Protein AF-0000000080566173 (afdb_homodimer)

Organism: Arabidopsis lyrata subsp. lyrata (NCBI:txid81972)

pLDDT: mean 96.47, std 3.49, range [69.25, 98.94]

InterPro domains:
  IPR001087 GDSL lipase/esterase [PF00657] (9-203)
  IPR036514 SGNH hydrolase superfamily [G3DSA:3.40.50.1110] (5-238)
  IPR045136 Isoamyl acetate-hydrolyzing esterase Iah1-like [PTHR14209] (2-240)

Sequence (512 aa):
MVGPSRPQIVLFGSSIVQMSFGHGGWGAILSEVYARKADIILRGYYGWNSSRALEVVDKVFPKDAAVQPSLVVVYFGGNDSMAPHPSGLGPHVPLTEYVDNMKKIALHLQSLSDSTRIIFLSCPPVDEAKVRQNQSPYLSEVIRTNELCKTYSDACVELCQELGLEVVDLFSTFQKADDWKTVCFTDGIHLSAQGSKLVAAEILRVIKEAEWNPSLHWKSMPTEFAEDSPYDLVSADGKQTVNSSEWTYFWEEQWDMVGPSRPQIVLFGSSIVQMSFGHGGWGAILSEVYARKADIILRGYYGWNSSRALEVVDKVFPKDAAVQPSLVVVYFGGNDSMAPHPSGLGPHVPLTEYVDNMKKIALHLQSLSDSTRIIFLSCPPVDEAKVRQNQSPYLSEVIRTNELCKTYSDACVELCQELGLEVVDLFSTFQKADDWKTVCFTDGIHLSAQGSKLVAAEILRVIKEAEWNPSLHWKSMPTEFAEDSPYDLVSADGKQTVNSSEWTYFWEEQWD

Secondary structure (DSSP, 8-state):
--SS---EEEEEESHHHHTTTSTT-HHHHHHHHTTTT-EEEEEE-TT--HHHHHHHHHHHS-TT-SS--SEEEEE--TTTTSPPPTTS-SS---HHHHHHHHHHHHHHHHTT-TT-EEEEE-PPP--HHHHHHT--TTB------HHHHHHHHHHHHHHHHHHT-EEE-HHHHHHTSTTHHHHSBSSSSSB-HHHHHHHHHHHHHHHHHS--SS--SGGGSPPTT-S--TTSEEBTTSSSEE--TT--TTSSS---/--SS---EEEEEESHHHHTTTSTT-HHHHHHHHTTTT-EEEEEE-TT--HHHHHHHHHHHS-TT-SS--SEEEEE--TTTTSPPPTTS-SS---HHHHHHHHHHHHHHHHTT-TT-EEEEE-PPP--HHHHHHT--TTB------HHHHHHHHHHHHHHHHHHT-EEE-HHHHHHTSTTHHHHSBSSSSSB-HHHHHHHHHHHHHHHHHS--SS--SGGGSPPTT-S--TTSEEBTTSSSEE--TT--TTSSS---

Solvent-accessible surface area (backbone atoms only — not comparable to full-atom values): 26603 Å² total; per-residue (Å²): 71,74,30,68,88,54,53,32,37,34,38,37,25,14,40,71,45,37,46,13,26,38,63,50,10,28,51,12,49,49,40,38,67,22,55,52,42,39,44,59,42,81,50,28,35,54,60,39,19,43,67,63,47,57,75,43,43,59,53,35,53,42,69,80,36,91,44,72,50,42,29,37,40,37,35,52,33,63,41,15,35,27,59,76,44,93,76,72,44,20,27,42,38,60,68,71,57,40,54,50,36,52,49,53,51,50,51,53,54,54,65,52,38,94,69,35,41,58,33,38,38,29,11,47,58,52,27,47,70,48,41,65,71,64,65,51,87,66,33,39,86,76,53,62,48,48,68,40,20,47,54,46,17,51,49,46,51,49,51,24,59,75,70,72,42,50,65,44,60,34,34,65,57,46,69,71,41,82,63,32,58,72,52,25,25,72,58,19,71,43,60,19,39,60,29,15,50,52,52,40,51,48,51,51,49,50,42,59,68,45,88,50,85,73,51,78,28,61,90,70,40,66,58,60,82,64,68,79,47,68,40,21,49,32,21,47,85,54,83,49,55,46,73,53,76,78,69,61,87,85,47,94,64,85,83,128,71,73,28,67,89,55,52,32,38,35,37,36,24,14,41,71,46,38,46,13,26,39,63,49,12,28,52,12,49,49,39,39,66,22,54,51,40,39,45,59,42,83,50,29,35,56,58,38,19,42,66,63,48,58,76,41,44,60,52,33,52,41,69,82,36,89,43,71,51,43,30,38,40,37,35,52,34,62,40,16,35,26,57,74,46,94,74,72,46,21,27,42,40,60,69,70,56,40,53,52,36,52,49,53,50,50,53,53,53,53,66,53,37,95,68,35,41,58,34,39,38,30,12,48,58,53,26,50,70,47,41,65,71,63,64,53,89,66,33,38,85,76,54,59,48,49,69,39,21,46,54,46,17,51,50,46,50,50,51,24,59,76,69,71,42,49,65,42,60,34,34,64,58,46,68,69,42,81,63,31,60,71,52,24,25,74,58,20,70,45,59,18,40,59,28,14,51,54,52,40,51,47,51,52,48,49,44,58,69,65,72,48,87,75,53,79,29,61,89,70,40,68,60,60,83,65,70,79,47,68,40,21,48,34,22,47,84,54,82,49,55,46,72,53,74,80,69,63,87,84,48,95,62,84,85,129

Structure (mmCIF, N/CA/C/O backbone):
data_AF-0000000080566173-model_v1
#
loop_
_entity.id
_entity.type
_entity.pdbx_description
1 polymer CPRD49
#
loop_
_atom_site.group_PDB
_atom_site.id
_atom_site.type_symbol
_atom_site.label_atom_id
_atom_site.label_alt_id
_atom_site.label_comp_id
_atom_site.label_asym_id
_atom_site.label_entity_id
_atom_site.label_seq_id
_atom_site.pdbx_PDB_ins_code
_atom_site.Cartn_x
_atom_site.Cartn_y
_atom_site.Cartn_z
_atom_site.occupancy
_atom_site.B_iso_or_equiv
_atom_site.auth_seq_id
_atom_site.auth_comp_id
_atom_site.auth_asym_id
_atom_site.auth_atom_id
_atom_site.pdbx_PDB_model_num
ATOM 1 N N . MET A 1 1 ? 16.344 7.094 -4.578 1 71.31 1 MET A N 1
ATOM 2 C CA . MET A 1 1 ? 14.977 6.828 -4.129 1 71.31 1 MET A CA 1
ATOM 3 C C . MET A 1 1 ? 14.617 7.699 -2.926 1 71.31 1 MET A C 1
ATOM 5 O O . MET A 1 1 ? 15.5 8.281 -2.295 1 71.31 1 MET A O 1
ATOM 9 N N . VAL A 1 2 ? 13.328 7.789 -2.723 1 85.75 2 VAL A N 1
ATOM 10 C CA . VAL A 1 2 ? 12.867 8.5 -1.531 1 85.75 2 VAL A CA 1
ATOM 11 C C . VAL A 1 2 ? 13.531 7.906 -0.291 1 85.75 2 VAL A C 1
ATOM 13 O O . VAL A 1 2 ? 13.672 6.688 -0.173 1 85.75 2 VAL A O 1
ATOM 16 N N . GLY A 1 3 ? 14.156 8.727 0.584 1 84.12 3 GLY A N 1
ATOM 17 C CA . GLY A 1 3 ? 14.859 8.32 1.79 1 84.12 3 GLY A CA 1
ATOM 18 C C . GLY A 1 3 ? 14.094 8.641 3.062 1 84.12 3 GLY A C 1
ATOM 19 O O . GLY A 1 3 ? 13.016 9.227 3.012 1 84.12 3 GLY A O 1
ATOM 20 N N . PRO A 1 4 ? 14.633 8.211 4.137 1 85.06 4 PRO A N 1
ATOM 21 C CA . PRO A 1 4 ? 15.805 7.344 4.289 1 85.06 4 PRO A CA 1
ATOM 22 C C . PRO A 1 4 ? 15.57 5.938 3.736 1 85.06 4 PRO A C 1
ATOM 24 O O . PRO A 1 4 ? 14.422 5.512 3.588 1 85.06 4 PRO A O 1
ATOM 27 N N . SER A 1 5 ? 16.641 5.25 3.578 1 88.56 5 SER A N 1
ATOM 28 C CA . SER A 1 5 ? 16.547 3.895 3.043 1 88.56 5 SER A CA 1
ATOM 29 C C . SER A 1 5 ? 15.852 2.957 4.023 1 88.56 5 SER A C 1
ATOM 31 O O . SER A 1 5 ? 16.125 2.992 5.227 1 88.56 5 SER A O 1
ATOM 33 N N . ARG A 1 6 ? 14.836 2.227 3.602 1 94.62 6 ARG A N 1
ATOM 34 C CA . ARG A 1 6 ? 14.109 1.188 4.324 1 94.62 6 ARG A CA 1
ATOM 35 C C . ARG A 1 6 ? 14.266 -0.166 3.639 1 94.62 6 ARG A C 1
ATOM 37 O O . ARG A 1 6 ? 14.391 -0.237 2.416 1 94.62 6 ARG A O 1
ATOM 44 N N . PRO A 1 7 ? 14.352 -1.263 4.5 1 96.56 7 PRO A N 1
ATOM 45 C CA . PRO A 1 7 ? 14.227 -2.574 3.863 1 96.56 7 PRO A CA 1
ATOM 46 C C . PRO A 1 7 ? 13.016 -2.664 2.93 1 96.56 7 PRO A C 1
ATOM 48 O O . PRO A 1 7 ? 11.984 -2.049 3.191 1 96.56 7 PRO A O 1
ATOM 51 N N . GLN A 1 8 ? 13.188 -3.371 1.852 1 96.75 8 GLN A N 1
ATOM 52 C CA . GLN A 1 8 ? 12.094 -3.576 0.905 1 96.75 8 GLN A CA 1
ATOM 53 C C . GLN A 1 8 ? 11.523 -4.988 1.018 1 96.75 8 GLN A C 1
ATOM 55 O O . GLN A 1 8 ? 12.266 -5.969 0.987 1 96.75 8 GLN A O 1
ATOM 60 N N . ILE A 1 9 ? 10.273 -5.094 1.227 1 98.62 9 ILE A N 1
ATOM 61 C CA . ILE A 1 9 ? 9.508 -6.328 1.129 1 98.62 9 ILE A CA 1
ATOM 62 C C . ILE A 1 9 ? 8.711 -6.34 -0.171 1 98.62 9 ILE A C 1
ATOM 64 O O . ILE A 1 9 ? 7.809 -5.516 -0.359 1 98.62 9 ILE A O 1
ATOM 68 N N . VAL A 1 10 ? 9.055 -7.25 -1.055 1 98.62 10 VAL A N 1
ATOM 69 C CA . VAL A 1 10 ? 8.438 -7.285 -2.379 1 98.62 10 VAL A CA 1
ATOM 70 C C . VAL A 1 10 ? 7.422 -8.414 -2.449 1 98.62 10 VAL A C 1
ATOM 72 O O . VAL A 1 10 ? 7.727 -9.555 -2.088 1 98.62 10 VAL A O 1
ATOM 75 N N . LEU A 1 11 ? 6.18 -8.078 -2.801 1 98.88 11 LEU A N 1
ATOM 76 C CA . LEU A 1 11 ? 5.141 -9.062 -3.082 1 98.88 11 LEU A CA 1
ATOM 77 C C . LEU A 1 11 ? 5.133 -9.438 -4.559 1 98.88 11 LEU A C 1
ATOM 79 O O . LEU A 1 11 ? 4.852 -8.602 -5.414 1 98.88 11 LEU A O 1
ATOM 83 N N . PHE A 1 12 ? 5.5 -10.656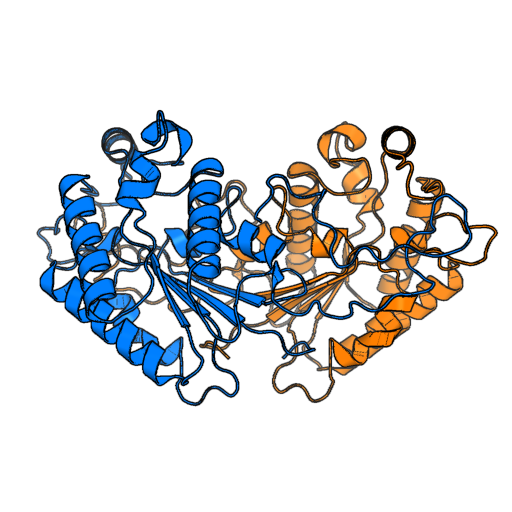 -4.887 1 98.88 12 PHE A N 1
ATOM 84 C CA . PHE A 1 12 ? 5.66 -11.117 -6.262 1 98.88 12 PHE A CA 1
ATOM 85 C C . PHE A 1 12 ? 4.711 -12.273 -6.562 1 98.88 12 PHE A C 1
ATOM 87 O O . PHE A 1 12 ? 4.785 -13.328 -5.93 1 98.88 12 PHE A O 1
ATOM 94 N N . GLY A 1 13 ? 3.83 -12.008 -7.484 1 98.81 13 GLY A N 1
ATOM 95 C CA . GLY A 1 13 ? 2.936 -13.125 -7.75 1 98.81 13 GLY A CA 1
ATOM 96 C C . GLY A 1 13 ? 1.821 -12.773 -8.719 1 98.81 13 GLY A C 1
ATOM 97 O O . GLY A 1 13 ? 1.927 -11.805 -9.477 1 98.81 13 GLY A O 1
ATOM 98 N N . SER A 1 14 ? 0.821 -13.594 -8.812 1 98.38 14 SER A N 1
ATOM 99 C CA . SER A 1 14 ? -0.278 -13.484 -9.766 1 98.38 14 SER A CA 1
ATOM 100 C C . SER A 1 14 ? -1.365 -12.547 -9.242 1 98.38 14 SER A C 1
ATOM 102 O O . SER A 1 14 ? -1.069 -11.477 -8.711 1 98.38 14 SER A O 1
ATOM 104 N N . SER A 1 15 ? -2.666 -12.859 -9.477 1 97.69 15 SER A N 1
ATOM 105 C CA . SER A 1 15 ? -3.768 -11.945 -9.18 1 97.69 15 SER A CA 1
ATOM 106 C C . SER A 1 15 ? -3.973 -11.812 -7.672 1 97.69 15 SER A C 1
ATOM 108 O O . SER A 1 15 ? -4.352 -10.742 -7.188 1 97.69 15 SER A O 1
ATOM 110 N N . ILE A 1 16 ? -3.75 -12.852 -6.895 1 97.88 16 ILE A N 1
ATOM 111 C CA . ILE A 1 16 ? -3.895 -12.789 -5.441 1 97.88 16 ILE A CA 1
ATOM 112 C C . ILE A 1 16 ? -2.932 -11.758 -4.871 1 97.88 16 ILE A C 1
ATOM 114 O O . ILE A 1 16 ? -3.25 -11.078 -3.889 1 97.88 16 ILE A O 1
ATOM 118 N N . VAL A 1 17 ? -1.808 -11.609 -5.543 1 98.69 17 VAL A N 1
ATOM 119 C CA . VAL A 1 17 ? -0.813 -10.625 -5.129 1 98.69 17 VAL A CA 1
ATOM 120 C C . VAL A 1 17 ? -1.175 -9.258 -5.699 1 98.69 17 VAL A C 1
ATOM 122 O O . VAL A 1 17 ? -1.207 -8.266 -4.969 1 98.69 17 VAL A O 1
ATOM 125 N N . GLN A 1 18 ? -1.489 -9.156 -7.004 1 98.31 18 GLN A N 1
ATOM 126 C CA . GLN A 1 18 ? -1.818 -7.859 -7.59 1 98.31 18 GLN A CA 1
ATOM 127 C C . GLN A 1 18 ? -2.98 -7.203 -6.852 1 98.31 18 GLN A C 1
ATOM 129 O O . GLN A 1 18 ? -3.004 -5.98 -6.684 1 98.31 18 GLN A O 1
ATOM 134 N N . MET A 1 19 ? -3.883 -8.023 -6.391 1 97.75 19 MET A N 1
ATOM 135 C CA . MET A 1 19 ? -5.105 -7.512 -5.777 1 97.75 19 MET A CA 1
ATOM 136 C C . MET A 1 19 ? -4.941 -7.363 -4.27 1 97.75 19 MET A C 1
ATOM 138 O O . MET A 1 19 ? -5.914 -7.113 -3.555 1 97.75 19 MET A O 1
ATOM 142 N N . SER A 1 20 ? -3.709 -7.453 -3.779 1 98.5 20 SER A N 1
ATOM 143 C CA . SER A 1 20 ? -3.484 -7.527 -2.338 1 98.5 20 SER A CA 1
ATOM 144 C C . SER A 1 20 ? -3.67 -6.164 -1.682 1 98.5 20 SER A C 1
ATOM 146 O O . SER A 1 20 ? -3.602 -6.043 -0.456 1 98.5 20 SER A O 1
ATOM 148 N N . PHE A 1 21 ? -3.996 -5.137 -2.416 1 98.25 21 PHE A N 1
ATOM 149 C CA . PHE A 1 21 ? -4.223 -3.826 -1.816 1 98.25 21 PHE A CA 1
ATOM 150 C C . PHE A 1 21 ? -5.699 -3.451 -1.881 1 98.25 21 PHE A C 1
ATOM 152 O O . PHE A 1 21 ? -6.113 -2.443 -1.305 1 98.25 21 PHE A O 1
ATOM 159 N N . GLY A 1 22 ? -6.438 -4.242 -2.6 1 96.06 22 GLY A N 1
ATOM 160 C CA . GLY A 1 22 ? -7.875 -4.035 -2.656 1 96.06 22 GLY A CA 1
ATOM 161 C C . GLY A 1 22 ? -8.641 -4.879 -1.655 1 96.06 22 GLY A C 1
ATOM 162 O O . GLY A 1 22 ? -8.07 -5.777 -1.029 1 96.06 22 GLY A O 1
ATOM 163 N N . HIS A 1 23 ? -9.906 -4.508 -1.331 1 93.38 23 HIS A N 1
ATOM 164 C CA . HIS A 1 23 ? -1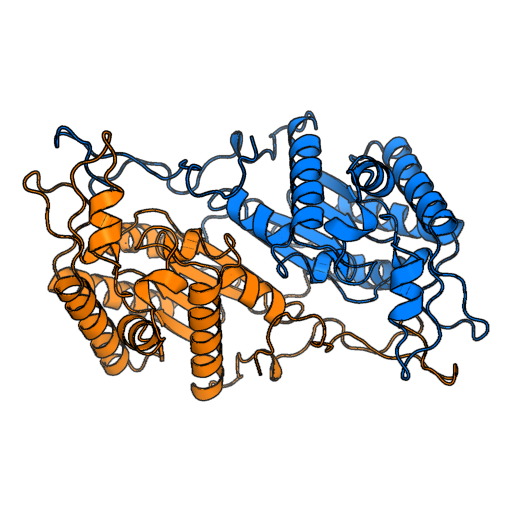0.828 -5.297 -0.512 1 93.38 23 HIS A CA 1
ATOM 165 C C . HIS A 1 23 ? -10.219 -5.602 0.854 1 93.38 23 HIS A C 1
ATOM 167 O O . HIS A 1 23 ? -10.258 -6.746 1.31 1 93.38 23 HIS A O 1
ATOM 173 N N . GLY A 1 24 ? -9.594 -4.562 1.451 1 94.81 24 GLY A N 1
ATOM 174 C CA . GLY A 1 24 ? -8.945 -4.863 2.715 1 94.81 24 GLY A CA 1
ATOM 175 C C . GLY A 1 24 ? -7.832 -5.887 2.586 1 94.81 24 GLY A C 1
ATOM 176 O O . GLY A 1 24 ? -7.691 -6.77 3.434 1 94.81 24 GLY A O 1
ATOM 177 N N . GLY A 1 25 ? -7.039 -5.816 1.574 1 97.56 25 GLY A N 1
ATOM 178 C CA . GLY A 1 25 ? -6.102 -6.844 1.148 1 97.56 25 GLY A CA 1
ATOM 179 C C . GLY A 1 25 ? -4.902 -6.973 2.07 1 97.56 25 GLY A C 1
ATOM 180 O O . GLY A 1 25 ? -4.59 -6.051 2.824 1 97.56 25 GLY A O 1
ATOM 181 N N . TRP A 1 26 ? -4.238 -8.117 1.97 1 98.75 26 TRP A N 1
ATOM 182 C CA . TRP A 1 26 ? -3.137 -8.453 2.867 1 98.75 26 TRP A CA 1
ATOM 183 C C . TRP A 1 26 ? -1.912 -7.594 2.576 1 98.75 26 TRP A C 1
ATOM 185 O O . TRP A 1 26 ? -1.106 -7.328 3.469 1 98.75 26 TRP A O 1
ATOM 195 N N . GLY A 1 27 ? -1.681 -7.105 1.327 1 98.81 27 GLY A N 1
ATOM 196 C CA . GLY A 1 27 ? -0.632 -6.141 1.037 1 98.81 27 GLY A CA 1
ATOM 197 C C . GLY A 1 27 ? -0.839 -4.809 1.73 1 98.81 27 GLY A C 1
ATOM 198 O O . GLY A 1 27 ? 0.12 -4.188 2.195 1 98.81 27 GLY A O 1
ATOM 199 N N . ALA A 1 28 ? -2.088 -4.367 1.734 1 98.69 28 ALA A N 1
ATOM 200 C CA . ALA A 1 28 ? -2.422 -3.143 2.461 1 98.69 28 ALA A CA 1
ATOM 201 C C . ALA A 1 28 ? -2.152 -3.301 3.953 1 98.69 28 ALA A C 1
ATOM 203 O O . ALA A 1 28 ? -1.592 -2.402 4.586 1 98.69 28 ALA A O 1
ATOM 204 N N . ILE A 1 29 ? -2.533 -4.426 4.516 1 98.62 29 ILE A N 1
ATOM 205 C CA . ILE A 1 29 ? -2.311 -4.707 5.93 1 98.62 29 ILE A CA 1
ATOM 206 C C . ILE A 1 29 ? -0.815 -4.664 6.234 1 98.62 29 ILE A C 1
ATOM 208 O O . ILE A 1 29 ? -0.389 -4.023 7.199 1 98.62 29 ILE A O 1
ATOM 212 N N . LEU A 1 30 ? -0.04 -5.336 5.41 1 98.81 30 LEU A N 1
ATOM 213 C CA . LEU A 1 30 ? 1.403 -5.328 5.621 1 98.81 30 LEU A CA 1
ATOM 214 C C . LEU A 1 30 ? 1.955 -3.908 5.527 1 98.81 30 LEU A C 1
ATOM 216 O O . LEU A 1 30 ? 2.844 -3.531 6.293 1 98.81 30 LEU A O 1
ATOM 220 N N . SER A 1 31 ? 1.455 -3.102 4.562 1 98.62 31 SER A N 1
ATOM 221 C CA . SER A 1 31 ? 1.909 -1.722 4.418 1 98.62 31 SER A CA 1
ATOM 222 C C . SER A 1 31 ? 1.62 -0.911 5.676 1 98.62 31 SER A C 1
ATOM 224 O O . SER A 1 31 ? 2.432 -0.077 6.082 1 98.62 31 SER A O 1
ATOM 226 N N . GLU A 1 32 ? 0.479 -1.136 6.262 1 97.94 32 GLU A N 1
ATOM 227 C CA . GLU A 1 32 ? 0.132 -0.471 7.516 1 97.94 32 GLU A CA 1
ATOM 228 C C . GLU A 1 32 ? 1.062 -0.903 8.648 1 97.94 32 GLU A C 1
ATOM 230 O O . GLU A 1 32 ? 1.604 -0.063 9.367 1 97.94 32 GLU A O 1
ATOM 235 N N . VAL A 1 33 ? 1.286 -2.182 8.766 1 98.19 33 VAL A N 1
ATOM 236 C CA . VAL A 1 33 ? 2.043 -2.771 9.867 1 98.19 33 VAL A CA 1
ATOM 237 C C . VAL A 1 33 ? 3.508 -2.348 9.773 1 98.19 33 VAL A C 1
ATOM 239 O O . VAL A 1 33 ? 4.145 -2.057 10.789 1 98.19 33 VAL A O 1
ATOM 242 N N . TYR A 1 34 ? 4.012 -2.26 8.562 1 98.38 34 TYR A N 1
ATOM 243 C CA . TYR A 1 34 ? 5.43 -1.995 8.367 1 98.38 34 TYR A CA 1
ATOM 244 C C . TYR A 1 34 ? 5.684 -0.512 8.117 1 98.38 34 TYR A C 1
ATOM 246 O O . TYR A 1 34 ? 6.781 -0.12 7.723 1 98.38 34 TYR A O 1
ATOM 254 N N . ALA A 1 35 ? 4.613 0.306 8.297 1 97.62 35 ALA A N 1
ATOM 255 C CA . ALA A 1 35 ? 4.824 1.744 8.156 1 97.62 35 ALA A CA 1
ATOM 256 C C . ALA A 1 35 ? 6.008 2.211 9 1 97.62 35 ALA A C 1
ATOM 258 O O . ALA A 1 35 ? 6.125 1.847 10.172 1 97.62 35 ALA A O 1
ATOM 259 N N . ARG A 1 36 ? 6.969 3.023 8.367 1 97.69 36 ARG A N 1
ATOM 260 C CA . ARG A 1 36 ? 8.164 3.607 8.969 1 97.69 36 ARG A CA 1
ATOM 261 C C . ARG A 1 36 ? 9.25 2.555 9.164 1 97.69 36 ARG A C 1
ATOM 263 O O . ARG A 1 36 ? 10.352 2.871 9.617 1 97.69 36 ARG A O 1
ATOM 270 N N . LYS A 1 37 ? 8.945 1.272 8.812 1 97.81 37 LYS A N 1
ATOM 271 C CA . LYS A 1 37 ? 9.906 0.202 9.07 1 97.81 37 LYS A CA 1
ATOM 272 C C . LYS A 1 37 ? 10.43 -0.384 7.762 1 97.81 37 LYS A C 1
ATOM 274 O O . LYS A 1 37 ? 11.641 -0.596 7.613 1 97.81 37 LYS A O 1
ATOM 279 N N . ALA A 1 38 ? 9.555 -0.634 6.836 1 98 38 ALA A N 1
ATOM 280 C CA . ALA A 1 38 ? 9.891 -1.218 5.539 1 98 38 ALA A CA 1
ATOM 281 C C . ALA A 1 38 ? 8.93 -0.737 4.457 1 98 38 ALA A C 1
ATOM 283 O O . ALA A 1 38 ? 7.801 -0.338 4.754 1 98 38 ALA A O 1
ATOM 284 N N . ASP A 1 39 ? 9.406 -0.736 3.26 1 97.44 39 ASP A N 1
ATOM 285 C CA . ASP A 1 39 ? 8.555 -0.453 2.113 1 97.44 39 ASP A CA 1
ATOM 286 C C . ASP A 1 39 ? 7.98 -1.74 1.521 1 97.44 39 ASP A C 1
ATOM 288 O O . ASP A 1 39 ? 8.719 -2.691 1.262 1 97.44 39 ASP A O 1
ATOM 292 N N . ILE A 1 40 ? 6.691 -1.79 1.363 1 98.38 40 ILE A N 1
ATOM 293 C CA . ILE A 1 40 ? 6.016 -2.889 0.68 1 98.38 40 ILE A CA 1
ATOM 294 C C . ILE A 1 40 ? 5.867 -2.559 -0.804 1 98.38 40 ILE A C 1
ATOM 296 O O . ILE A 1 40 ? 5.223 -1.569 -1.164 1 98.38 40 ILE A O 1
ATOM 300 N N . ILE A 1 41 ? 6.461 -3.373 -1.663 1 97.56 41 ILE A N 1
ATOM 301 C CA . ILE A 1 41 ? 6.484 -3.113 -3.098 1 97.56 41 ILE A CA 1
ATOM 302 C C . ILE A 1 41 ? 5.68 -4.184 -3.83 1 97.56 41 ILE A C 1
ATOM 304 O O . ILE A 1 41 ? 5.883 -5.379 -3.609 1 97.56 41 ILE A O 1
ATOM 308 N N . LEU A 1 42 ? 4.77 -3.754 -4.668 1 98.38 42 LEU A N 1
ATOM 309 C CA . LEU A 1 42 ? 3.85 -4.656 -5.348 1 98.38 42 LEU A CA 1
ATOM 310 C C . LEU A 1 42 ? 4.383 -5.035 -6.727 1 98.38 42 LEU A C 1
ATOM 312 O O . LEU A 1 42 ? 4.574 -4.168 -7.582 1 98.38 42 LEU A O 1
ATOM 316 N N . ARG A 1 43 ? 4.664 -6.266 -6.898 1 98.5 43 ARG A N 1
ATOM 317 C CA . ARG A 1 43 ? 4.941 -6.875 -8.195 1 98.5 43 ARG A CA 1
ATOM 318 C C . ARG A 1 43 ? 3.982 -8.031 -8.477 1 98.5 43 ARG A C 1
ATOM 320 O O . ARG A 1 43 ? 4.406 -9.172 -8.625 1 98.5 43 ARG A O 1
ATOM 327 N N . GLY A 1 44 ? 2.709 -7.688 -8.539 1 98.06 44 GLY A N 1
ATOM 328 C CA . GLY A 1 44 ? 1.639 -8.625 -8.852 1 98.06 44 GLY A CA 1
ATOM 329 C C . GLY A 1 44 ? 1.159 -8.531 -10.281 1 98.06 44 GLY A C 1
ATOM 330 O O . GLY A 1 44 ? 1.083 -7.438 -10.852 1 98.06 44 GLY A O 1
ATOM 331 N N . TYR A 1 45 ? 0.791 -9.664 -10.852 1 98.06 45 TYR A N 1
ATOM 332 C CA . TYR A 1 45 ? 0.428 -9.734 -12.266 1 98.06 45 TYR A CA 1
ATOM 333 C C . TYR A 1 45 ? -0.788 -10.633 -12.469 1 98.06 45 TYR A C 1
ATOM 335 O O . TYR A 1 45 ? -0.691 -11.859 -12.359 1 98.06 45 TYR A O 1
ATOM 343 N N . TYR A 1 46 ? -1.827 -10.039 -12.844 1 97.19 46 TYR A N 1
ATOM 344 C CA . TYR A 1 46 ? -3.113 -10.711 -13 1 97.19 46 TYR A CA 1
ATOM 345 C C . TYR A 1 46 ? -3.008 -11.875 -13.977 1 97.19 46 TYR A C 1
ATOM 347 O O . TYR A 1 46 ? -2.484 -11.719 -15.086 1 97.19 46 TYR A O 1
ATOM 355 N N . GLY A 1 47 ? -3.434 -13.023 -13.539 1 96.69 47 GLY A N 1
ATOM 356 C CA . GLY A 1 47 ? -3.602 -14.164 -14.43 1 96.69 47 GLY A CA 1
ATOM 357 C C . GLY A 1 47 ? -2.318 -14.938 -14.656 1 96.69 47 GLY A C 1
ATOM 358 O O . GLY A 1 47 ? -2.322 -15.977 -15.328 1 96.69 47 GLY A O 1
ATOM 359 N N . TRP A 1 48 ? -1.246 -14.453 -14.062 1 98.5 48 TRP A N 1
ATOM 360 C CA . TRP A 1 48 ? 0.047 -15.055 -14.367 1 98.5 48 TRP A CA 1
ATOM 361 C C . TRP A 1 48 ? 0.176 -16.438 -13.727 1 98.5 48 TRP A C 1
ATOM 363 O O . TRP A 1 48 ? -0.34 -16.656 -12.633 1 98.5 48 TRP A O 1
ATOM 373 N N . ASN A 1 49 ? 0.812 -17.328 -14.461 1 98.81 49 ASN A N 1
ATOM 374 C CA . ASN A 1 49 ? 1.294 -18.594 -13.938 1 98.81 49 ASN A CA 1
ATOM 375 C C . ASN A 1 49 ? 2.799 -18.562 -13.68 1 98.81 49 ASN A C 1
ATOM 377 O O . ASN A 1 49 ? 3.443 -17.531 -13.883 1 98.81 49 ASN A O 1
ATOM 381 N N . SER A 1 50 ? 3.348 -19.641 -13.164 1 98.94 50 SER A N 1
ATOM 382 C CA . SER A 1 50 ? 4.762 -19.703 -12.805 1 98.94 50 SER A CA 1
ATOM 383 C C . SER A 1 50 ? 5.652 -19.609 -14.039 1 98.94 50 SER A C 1
ATOM 385 O O . SER A 1 50 ? 6.746 -19.047 -13.977 1 98.94 50 SER A O 1
ATOM 387 N N . SER A 1 51 ? 5.207 -20.125 -15.219 1 98.88 51 SER A N 1
ATOM 388 C CA . SER A 1 51 ? 6 -20.078 -16.438 1 98.88 51 SER A CA 1
ATOM 389 C C . SER A 1 51 ? 6.176 -18.641 -16.938 1 98.88 51 SER A C 1
ATOM 391 O O . SER A 1 51 ? 7.281 -18.234 -17.297 1 98.88 51 SER A O 1
ATOM 393 N N . ARG A 1 52 ? 5.066 -17.938 -16.953 1 98.62 52 ARG A N 1
ATOM 394 C CA . ARG A 1 52 ? 5.129 -16.531 -17.359 1 98.62 52 ARG A CA 1
ATOM 395 C C . ARG A 1 52 ? 6.035 -15.742 -16.422 1 98.62 52 ARG A C 1
ATOM 397 O O . ARG A 1 52 ? 6.824 -14.914 -16.875 1 98.62 52 ARG A O 1
ATOM 404 N N . ALA A 1 53 ? 5.934 -15.984 -15.117 1 98.56 53 ALA A N 1
ATOM 405 C CA . ALA A 1 53 ? 6.762 -15.312 -14.117 1 98.56 53 ALA A CA 1
ATOM 406 C C . ALA A 1 53 ? 8.242 -15.586 -14.352 1 98.56 53 ALA A C 1
ATOM 408 O O . ALA A 1 53 ? 9.07 -14.68 -14.25 1 98.56 53 ALA A O 1
ATOM 409 N N . LEU A 1 54 ? 8.523 -16.812 -14.648 1 98.56 54 LEU A N 1
ATOM 410 C CA . LEU A 1 54 ? 9.914 -17.203 -14.844 1 98.56 54 LEU A CA 1
ATOM 411 C C . LEU A 1 54 ? 10.531 -16.469 -16.031 1 98.56 54 LEU A C 1
ATOM 413 O O . LEU A 1 54 ? 11.719 -16.156 -16.016 1 98.56 54 LEU A O 1
ATOM 417 N N . GLU A 1 55 ? 9.719 -16.141 -17.047 1 97.94 55 GLU A N 1
ATOM 418 C CA . GLU A 1 55 ? 10.195 -15.461 -18.25 1 97.94 55 GLU A CA 1
ATOM 419 C C . GLU A 1 55 ? 10.781 -14.094 -17.922 1 97.94 55 GLU A C 1
ATOM 421 O O . GLU A 1 55 ? 11.648 -13.586 -18.625 1 97.94 55 GLU A O 1
ATOM 426 N N . VAL A 1 56 ? 10.336 -13.508 -16.781 1 97.25 56 VAL A N 1
ATOM 427 C CA . VAL A 1 56 ? 10.719 -12.117 -16.578 1 97.25 56 VAL A CA 1
ATOM 428 C C . VAL A 1 56 ? 11.305 -11.953 -15.172 1 97.25 56 VAL A C 1
ATOM 430 O O . VAL A 1 56 ? 11.484 -10.828 -14.703 1 97.25 56 VAL A O 1
ATOM 433 N N . VAL A 1 57 ? 11.617 -13.031 -14.477 1 98.44 57 VAL A N 1
ATOM 434 C CA . VAL A 1 57 ? 12.055 -12.961 -13.086 1 98.44 57 VAL A CA 1
ATOM 435 C C . VAL A 1 57 ? 13.344 -12.156 -12.992 1 98.44 57 VAL A C 1
ATOM 437 O O . VAL A 1 57 ? 13.539 -11.406 -12.031 1 98.44 57 VAL A O 1
ATOM 440 N N . ASP A 1 58 ? 14.211 -12.188 -14 1 97.75 58 ASP A N 1
ATOM 441 C CA . ASP A 1 58 ? 15.469 -11.453 -14.008 1 97.75 58 ASP A CA 1
ATOM 442 C C . ASP A 1 58 ? 15.234 -9.961 -14.211 1 97.75 58 ASP A C 1
ATOM 444 O O . ASP A 1 58 ? 16.016 -9.133 -13.75 1 97.75 58 ASP A O 1
ATOM 448 N N . LYS A 1 59 ? 14.164 -9.672 -14.93 1 97.62 59 LYS A N 1
ATOM 449 C CA . LYS A 1 59 ? 13.812 -8.273 -15.133 1 97.62 59 LYS A CA 1
ATOM 450 C C . LYS A 1 59 ? 13.195 -7.668 -13.875 1 97.62 59 LYS A C 1
ATOM 452 O O . LYS A 1 59 ? 13.438 -6.504 -13.555 1 97.62 59 LYS A O 1
ATOM 457 N N . VAL A 1 60 ? 12.414 -8.453 -13.172 1 98.19 60 VAL A N 1
ATOM 458 C CA . VA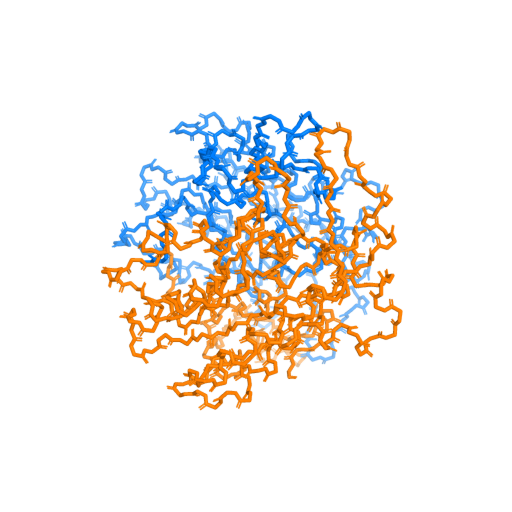L A 1 60 ? 11.758 -7.992 -11.953 1 98.19 60 VAL A CA 1
ATOM 459 C C . VAL A 1 60 ? 12.781 -7.898 -10.82 1 98.19 60 VAL A C 1
ATOM 461 O O . VAL A 1 60 ? 12.75 -6.961 -10.023 1 98.19 60 VAL A O 1
ATOM 464 N N . PHE A 1 61 ? 13.688 -8.82 -10.797 1 98.31 61 PHE A N 1
ATOM 465 C CA . PHE A 1 61 ? 14.719 -8.898 -9.766 1 98.31 61 PHE A CA 1
ATOM 466 C C . PHE A 1 61 ? 16.109 -8.945 -10.391 1 98.31 61 PHE A C 1
ATOM 468 O O . PHE A 1 61 ? 16.781 -9.977 -10.344 1 98.31 61 PHE A O 1
ATOM 475 N N . PRO A 1 62 ? 16.562 -7.828 -10.852 1 97.44 62 PRO A N 1
ATOM 476 C CA . PRO A 1 62 ? 17.891 -7.824 -11.469 1 97.44 62 PRO A CA 1
ATOM 477 C C . PRO A 1 62 ? 19.016 -8.023 -10.461 1 97.44 62 PRO A C 1
ATOM 479 O O . PRO A 1 62 ? 18.984 -7.434 -9.375 1 97.44 62 PRO A O 1
ATOM 482 N N . LYS A 1 63 ? 20.016 -8.711 -10.781 1 95.94 63 LYS A N 1
ATOM 483 C CA . LYS A 1 63 ? 21.125 -9.047 -9.891 1 95.94 63 LYS A CA 1
ATOM 484 C C . LYS A 1 63 ? 22.016 -7.836 -9.633 1 95.94 63 LYS A C 1
ATOM 486 O O . LYS A 1 63 ? 22.688 -7.762 -8.602 1 95.94 63 LYS A O 1
ATOM 491 N N . ASP A 1 64 ? 21.984 -6.887 -10.5 1 93.81 64 ASP A N 1
ATOM 492 C CA . ASP A 1 64 ? 22.875 -5.742 -10.383 1 93.81 64 ASP A CA 1
ATOM 493 C C . ASP A 1 64 ? 22.156 -4.539 -9.781 1 93.81 64 ASP A C 1
ATOM 495 O O . ASP A 1 64 ? 22.672 -3.414 -9.844 1 93.81 64 ASP A O 1
ATOM 499 N N . ALA A 1 65 ? 20.969 -4.801 -9.266 1 92.31 65 ALA A N 1
ATOM 500 C CA . ALA A 1 65 ? 20.25 -3.701 -8.625 1 92.31 65 ALA A CA 1
ATOM 501 C C . ALA A 1 65 ? 21.062 -3.125 -7.461 1 92.31 65 ALA A C 1
ATOM 503 O O . ALA A 1 65 ? 21.703 -3.867 -6.711 1 92.31 65 ALA A O 1
ATOM 504 N N . ALA A 1 66 ? 21.031 -1.807 -7.258 1 87.88 66 ALA A N 1
ATOM 505 C CA . ALA A 1 66 ? 21.766 -1.131 -6.191 1 87.88 66 ALA A CA 1
ATOM 506 C C . ALA A 1 66 ? 21.281 -1.599 -4.816 1 87.88 66 ALA A C 1
ATOM 508 O O . ALA A 1 66 ? 22.078 -1.657 -3.869 1 87.88 66 ALA A O 1
ATOM 509 N N . VAL A 1 67 ? 20.031 -1.86 -4.758 1 90.25 67 VAL A N 1
ATOM 510 C CA . VAL A 1 67 ? 19.422 -2.352 -3.523 1 90.25 67 VAL A CA 1
ATOM 511 C C . VAL A 1 67 ? 18.625 -3.621 -3.811 1 90.25 67 VAL A C 1
ATOM 513 O O . VAL A 1 67 ? 17.812 -3.656 -4.742 1 90.25 67 VAL A O 1
ATOM 516 N N . GLN A 1 68 ? 18.953 -4.613 -3.043 1 96.38 68 GLN A N 1
ATOM 517 C CA . GLN A 1 68 ? 18.203 -5.863 -3.156 1 96.38 68 GLN A CA 1
ATOM 518 C C . GLN A 1 68 ? 17.141 -5.965 -2.074 1 96.38 68 GLN A C 1
ATOM 520 O O . GLN A 1 68 ? 17.297 -5.402 -0.988 1 96.38 68 GLN A O 1
ATOM 525 N N . PRO A 1 69 ? 16.047 -6.691 -2.338 1 97.38 69 PRO A N 1
ATOM 526 C CA . PRO A 1 69 ? 14.992 -6.828 -1.325 1 97.38 69 PRO A CA 1
ATOM 527 C C . PRO A 1 69 ? 15.461 -7.586 -0.086 1 97.38 69 PRO A C 1
ATOM 529 O O . PRO A 1 69 ? 16.266 -8.516 -0.195 1 97.38 69 PRO A O 1
ATOM 532 N N . SER A 1 70 ? 14.93 -7.148 1.038 1 97.94 70 SER A N 1
ATOM 533 C CA . SER A 1 70 ? 15.172 -7.895 2.268 1 97.94 70 SER A CA 1
ATOM 534 C C . SER A 1 70 ? 14.297 -9.141 2.34 1 97.94 70 SER A C 1
ATOM 536 O O . SER A 1 70 ? 14.688 -10.148 2.934 1 97.94 70 SER A O 1
ATOM 538 N N . LEU A 1 71 ? 13.125 -9.031 1.795 1 98.69 71 LEU A N 1
ATOM 539 C CA . LEU A 1 71 ? 12.18 -10.141 1.771 1 98.69 71 LEU A CA 1
ATOM 540 C C . LEU A 1 71 ? 11.375 -10.141 0.477 1 98.69 71 LEU A C 1
ATOM 542 O O . LEU A 1 71 ? 10.93 -9.078 0.018 1 98.69 71 LEU A O 1
ATOM 546 N N . VAL A 1 72 ? 11.234 -11.273 -0.122 1 98.88 72 VAL A N 1
ATOM 547 C CA . VAL A 1 72 ? 10.305 -11.477 -1.229 1 98.88 72 VAL A CA 1
ATOM 548 C C . VAL A 1 72 ? 9.242 -12.5 -0.834 1 98.88 72 VAL A C 1
ATOM 550 O O . VAL A 1 72 ? 9.57 -13.609 -0.405 1 98.88 72 VAL A O 1
ATOM 553 N N . VAL A 1 73 ? 7.98 -12.125 -0.864 1 98.94 73 VAL A N 1
ATOM 554 C CA . VAL A 1 73 ? 6.848 -13.031 -0.708 1 98.94 73 VAL A CA 1
ATOM 555 C C . VAL A 1 73 ? 6.324 -13.445 -2.08 1 98.94 73 VAL A C 1
ATOM 557 O O . VAL A 1 73 ? 5.875 -12.602 -2.861 1 98.94 73 VAL A O 1
ATOM 560 N N . VAL A 1 74 ? 6.367 -14.727 -2.361 1 98.94 74 VAL A N 1
ATOM 561 C CA . VAL A 1 74 ? 6.137 -15.219 -3.715 1 98.94 74 VAL A CA 1
ATOM 562 C C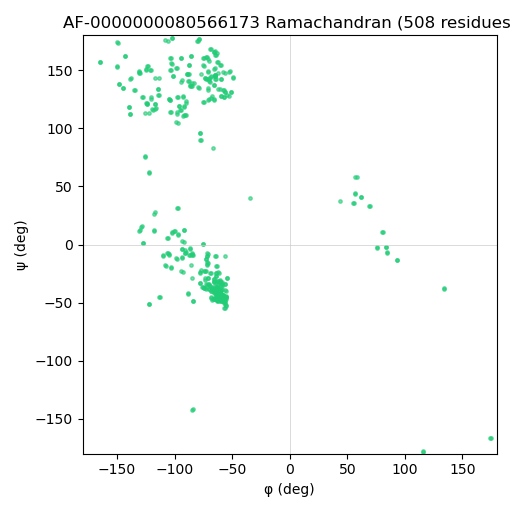 . VAL A 1 74 ? 4.855 -16.047 -3.752 1 98.94 74 VAL A C 1
ATOM 564 O O . VAL A 1 74 ? 4.66 -16.938 -2.916 1 98.94 74 VAL A O 1
ATOM 567 N N . TYR A 1 75 ? 4.047 -15.773 -4.746 1 98.94 75 TYR A N 1
ATOM 568 C CA . TYR A 1 75 ? 2.854 -16.594 -4.926 1 98.94 75 TYR A CA 1
ATOM 569 C C . TYR A 1 75 ? 2.609 -16.891 -6.402 1 98.94 75 TYR A C 1
ATOM 571 O O . TYR A 1 75 ? 2.297 -15.977 -7.176 1 98.94 75 TYR A O 1
ATOM 579 N N . PHE A 1 76 ? 2.637 -18.078 -6.77 1 98.88 76 PHE A N 1
ATOM 580 C CA . PHE A 1 76 ? 2.094 -18.688 -7.977 1 98.88 76 PHE A CA 1
ATOM 581 C C . PHE A 1 76 ? 1.535 -20.078 -7.676 1 98.88 76 PHE A C 1
ATOM 583 O O . PHE A 1 76 ? 1.865 -20.672 -6.648 1 98.88 76 PHE A O 1
ATOM 590 N N . GLY A 1 77 ? 0.728 -20.625 -8.5 1 98.56 77 GLY A N 1
ATOM 591 C CA . GLY A 1 77 ? 0.174 -21.953 -8.297 1 98.56 77 GLY A CA 1
ATOM 592 C C . GLY A 1 77 ? -1.32 -22.016 -8.555 1 98.56 77 GLY A C 1
ATOM 593 O O . GLY A 1 77 ? -1.833 -23.047 -9 1 98.56 77 GLY A O 1
ATOM 594 N N . GLY A 1 78 ? -2.078 -20.969 -8.164 1 98.31 78 GLY A N 1
ATOM 595 C CA . GLY A 1 78 ? -3.512 -20.953 -8.406 1 98.31 78 GLY A CA 1
ATOM 596 C C . GLY A 1 78 ? -3.867 -21.125 -9.875 1 98.31 78 GLY A C 1
ATOM 597 O O . GLY A 1 78 ? -4.648 -22.016 -10.227 1 98.31 78 GLY A O 1
ATOM 598 N N . ASN A 1 79 ? -3.309 -20.281 -10.711 1 98.44 79 ASN A N 1
ATOM 599 C CA . ASN A 1 79 ? -3.547 -20.391 -12.148 1 98.44 79 ASN A CA 1
ATOM 600 C C . ASN A 1 79 ? -2.877 -21.625 -12.742 1 98.44 79 ASN A C 1
ATOM 602 O O . ASN A 1 79 ? -3.445 -22.281 -13.609 1 98.44 79 ASN A O 1
ATOM 606 N N . ASP A 1 80 ? -1.716 -22 -12.234 1 98.81 80 ASP A N 1
ATOM 607 C CA . ASP A 1 80 ? -0.974 -23.172 -12.672 1 98.81 80 ASP A CA 1
ATOM 608 C C . ASP A 1 80 ? -1.806 -24.438 -12.492 1 98.81 80 ASP A C 1
ATOM 610 O O . ASP A 1 80 ? -1.72 -25.375 -13.297 1 98.81 80 ASP A O 1
ATOM 614 N N . SER A 1 81 ? -2.607 -24.469 -11.477 1 98.62 81 SER A N 1
ATOM 615 C CA . SER A 1 81 ? -3.287 -25.672 -11.047 1 98.62 81 SER A CA 1
ATOM 616 C C . SER A 1 81 ? -4.602 -25.875 -11.797 1 98.62 81 SER A C 1
ATOM 618 O O . SER A 1 81 ? -5.277 -26.891 -11.617 1 98.62 81 SER A O 1
ATOM 620 N N . MET A 1 82 ? -4.965 -24.891 -12.664 1 97.75 82 MET A N 1
ATOM 621 C CA . MET A 1 82 ? -6.164 -25.078 -13.477 1 97.75 82 MET A CA 1
ATOM 622 C C . MET A 1 82 ? -6.035 -26.312 -14.367 1 97.75 82 MET A C 1
ATOM 624 O O . MET A 1 82 ? -4.922 -26.719 -14.703 1 97.75 82 MET A O 1
ATOM 628 N N . ALA A 1 83 ? -7.191 -26.859 -14.711 1 96.81 83 ALA A N 1
ATOM 629 C CA . ALA A 1 83 ? -7.16 -27.938 -15.703 1 96.81 83 ALA A CA 1
ATOM 630 C C . ALA A 1 83 ? -6.676 -27.422 -17.047 1 96.81 83 ALA A C 1
ATOM 632 O O . ALA A 1 83 ? -6.938 -26.266 -17.422 1 96.81 83 ALA A O 1
ATOM 633 N N . PRO A 1 84 ? -5.953 -28.312 -17.734 1 97 84 PRO A N 1
ATOM 634 C CA . PRO A 1 84 ? -5.488 -27.891 -19.062 1 97 84 PRO A CA 1
ATOM 635 C C . PRO A 1 84 ? -6.637 -27.656 -20.047 1 97 84 PRO A C 1
ATOM 637 O O . PRO A 1 84 ? -7.672 -28.312 -19.953 1 97 84 PRO A O 1
ATOM 640 N N . HIS A 1 85 ? -6.465 -26.734 -20.875 1 96.25 85 HIS A N 1
ATOM 641 C CA . HIS A 1 85 ? -7.391 -26.516 -21.984 1 96.25 85 HIS A CA 1
ATOM 642 C C . HIS A 1 85 ? -6.984 -27.328 -23.203 1 96.25 85 HIS A C 1
ATOM 644 O O . HIS A 1 85 ? -5.797 -27.453 -23.516 1 96.25 85 HIS A O 1
ATOM 650 N N . PRO A 1 86 ? -7.961 -27.797 -23.984 1 95.56 86 PRO A N 1
ATOM 651 C CA . PRO A 1 86 ? -7.641 -28.656 -25.141 1 95.56 86 PRO A CA 1
ATOM 652 C C . PRO A 1 86 ? -6.809 -27.938 -26.203 1 95.56 86 PRO A C 1
ATOM 654 O O . PRO A 1 86 ? -6.066 -28.578 -26.938 1 95.56 86 PRO A O 1
ATOM 657 N N . SER A 1 87 ? -6.883 -26.656 -26.328 1 95.62 87 SER A N 1
ATOM 658 C CA . SER A 1 87 ? -6.145 -25.891 -27.328 1 95.62 87 SER A CA 1
ATOM 659 C C . SER A 1 87 ? -4.656 -25.844 -27 1 95.62 87 SER A C 1
ATOM 661 O O . SER A 1 87 ? -3.84 -25.453 -27.844 1 95.62 87 SER A O 1
ATOM 663 N N . GLY A 1 88 ? -4.305 -26.172 -25.812 1 95.62 88 GLY A N 1
ATOM 664 C CA . GLY A 1 88 ? -2.932 -26.016 -25.344 1 95.62 88 GLY A CA 1
ATOM 665 C C . GLY A 1 88 ? -2.627 -24.625 -24.828 1 95.62 88 GLY A C 1
ATOM 666 O O . GLY A 1 88 ? -1.549 -24.391 -24.281 1 95.62 88 GLY A O 1
ATOM 667 N N . LEU A 1 89 ? -3.555 -23.75 -25 1 96.94 89 LEU A N 1
ATOM 668 C CA . LEU A 1 89 ? -3.453 -22.391 -24.469 1 96.94 89 LEU A CA 1
ATOM 669 C C . LEU A 1 89 ? -3.945 -22.344 -23.016 1 96.94 89 LEU A C 1
ATOM 671 O O . LEU A 1 89 ? -4.605 -23.266 -22.547 1 96.94 89 LEU A O 1
ATOM 675 N N . GLY A 1 90 ? -3.549 -21.234 -22.312 1 97.62 90 GLY A N 1
ATOM 676 C CA . GLY A 1 90 ? -4.105 -21.016 -20.984 1 97.62 90 GLY A CA 1
ATOM 677 C C . GLY A 1 90 ? -3.062 -21.078 -19.891 1 97.62 90 GLY A C 1
ATOM 678 O O . GLY A 1 90 ? -1.891 -21.359 -20.156 1 97.62 90 GLY A O 1
ATOM 679 N N . PRO A 1 91 ? -3.527 -20.938 -18.734 1 98 91 PRO A N 1
ATOM 680 C CA . PRO A 1 91 ? -2.596 -20.719 -17.625 1 98 91 PRO A CA 1
ATOM 681 C C . PRO A 1 91 ? -2.092 -22.031 -17.016 1 98 91 PRO A C 1
ATOM 683 O O . PRO A 1 91 ? -1.166 -22.016 -16.203 1 98 91 PRO A O 1
ATOM 686 N N . HIS A 1 92 ? -2.619 -23.156 -17.359 1 98.56 92 HIS A N 1
ATOM 687 C CA . HIS A 1 92 ? -2.219 -24.422 -16.766 1 98.56 92 HIS A CA 1
ATOM 688 C C . HIS A 1 92 ? -0.726 -24.672 -16.953 1 98.56 92 HIS A C 1
ATOM 690 O O . HIS A 1 92 ? -0.189 -24.469 -18.047 1 98.56 92 HIS A O 1
ATOM 696 N N . VAL A 1 93 ? -0.094 -25.062 -15.906 1 98.81 93 VAL A N 1
ATOM 697 C CA . VAL A 1 93 ? 1.278 -25.562 -15.93 1 98.81 93 VAL A CA 1
ATOM 698 C C . VAL A 1 93 ? 1.337 -26.953 -15.305 1 98.81 93 VAL A C 1
ATOM 700 O O . VAL A 1 93 ? 0.958 -27.141 -14.141 1 98.81 93 VAL A O 1
ATOM 703 N N . PRO A 1 94 ? 1.776 -27.953 -16.016 1 98.75 94 PRO A N 1
ATOM 704 C CA . PRO A 1 94 ? 1.885 -29.266 -15.414 1 98.75 94 PRO A CA 1
ATOM 705 C C . PRO A 1 94 ? 2.672 -29.266 -14.102 1 98.75 94 PRO A C 1
ATOM 707 O O . PRO A 1 94 ? 3.637 -28.5 -13.969 1 98.75 94 PRO A O 1
ATOM 710 N N . LEU A 1 95 ? 2.34 -30.172 -13.18 1 98.81 95 LEU A N 1
ATOM 711 C CA . LEU A 1 95 ? 2.84 -30.141 -11.805 1 98.81 95 LEU A CA 1
ATOM 712 C C . LEU A 1 95 ? 4.363 -30.156 -11.781 1 98.81 95 LEU A C 1
ATOM 714 O O . LEU A 1 95 ? 4.988 -29.375 -11.07 1 98.81 95 LEU A O 1
ATOM 718 N N . THR A 1 96 ? 4.969 -31.016 -12.539 1 98.81 96 THR A N 1
ATOM 719 C CA . THR A 1 96 ? 6.422 -31.125 -12.539 1 98.81 96 THR A CA 1
ATOM 720 C C . THR A 1 96 ? 7.07 -29.844 -13.039 1 98.81 96 THR A C 1
ATOM 722 O O . THR A 1 96 ? 8.086 -29.391 -12.492 1 98.81 96 THR A O 1
ATOM 725 N N . GLU A 1 97 ? 6.492 -29.297 -14.078 1 98.88 97 GLU A N 1
ATOM 726 C CA . GLU A 1 97 ? 6.996 -28.031 -14.602 1 98.88 97 GLU A CA 1
ATOM 727 C C . GLU A 1 97 ? 6.797 -26.891 -13.602 1 98.88 97 GLU A C 1
ATOM 729 O O . GLU A 1 97 ? 7.66 -26.031 -13.453 1 98.88 97 GLU A O 1
ATOM 734 N N . TYR A 1 98 ? 5.684 -26.906 -12.969 1 98.88 98 TYR A N 1
ATOM 735 C CA . TYR A 1 98 ? 5.418 -25.922 -11.922 1 98.88 98 TYR A CA 1
ATOM 736 C C . TYR A 1 98 ? 6.488 -25.984 -10.836 1 98.88 98 TYR A C 1
ATOM 738 O O . TYR A 1 98 ? 7.047 -24.953 -10.453 1 98.88 98 TYR A O 1
ATOM 746 N N . VAL A 1 99 ? 6.766 -27.125 -10.328 1 98.94 99 VAL A N 1
ATOM 747 C CA . VAL A 1 99 ? 7.77 -27.297 -9.281 1 98.94 99 VAL A CA 1
ATOM 748 C C . VAL A 1 99 ? 9.125 -26.797 -9.781 1 98.94 99 VAL A C 1
ATOM 750 O O . VAL A 1 99 ? 9.828 -26.078 -9.062 1 98.94 99 VAL A O 1
ATOM 753 N N . ASP A 1 100 ? 9.461 -27.156 -11.016 1 98.88 100 ASP A N 1
ATOM 754 C CA . ASP A 1 100 ? 10.719 -26.719 -11.602 1 98.88 100 ASP A CA 1
ATOM 755 C C . ASP A 1 100 ? 10.773 -25.188 -11.703 1 98.88 100 ASP A C 1
ATOM 757 O O . ASP A 1 100 ? 11.797 -24.578 -11.406 1 98.88 100 ASP A O 1
ATOM 761 N N . ASN A 1 101 ? 9.695 -24.594 -12.211 1 98.94 101 ASN A N 1
ATOM 762 C CA . ASN A 1 101 ? 9.617 -23.141 -12.32 1 98.94 101 ASN A CA 1
ATOM 763 C C . ASN A 1 101 ? 9.828 -22.469 -10.961 1 98.94 101 ASN A C 1
ATOM 765 O O . ASN A 1 101 ? 10.641 -21.547 -10.836 1 98.94 101 ASN A O 1
ATOM 769 N N . MET A 1 102 ? 9.086 -22.953 -9.922 1 98.94 102 MET A N 1
ATOM 770 C CA . MET A 1 102 ? 9.172 -22.375 -8.586 1 98.94 102 MET A CA 1
ATOM 771 C C . MET A 1 102 ? 10.578 -22.531 -8.016 1 98.94 102 MET A C 1
ATOM 773 O O . MET A 1 102 ? 11.078 -21.625 -7.328 1 98.94 102 MET A O 1
ATOM 777 N N . LYS A 1 103 ? 11.188 -23.625 -8.297 1 98.94 103 LYS A N 1
ATOM 778 C CA . LYS A 1 103 ? 12.562 -23.844 -7.863 1 98.94 103 LYS A CA 1
ATOM 779 C C . LYS A 1 103 ? 13.5 -22.828 -8.516 1 98.94 103 LYS A C 1
ATOM 781 O O . LYS A 1 103 ? 14.352 -22.25 -7.84 1 98.94 103 LYS A O 1
ATOM 786 N N . LYS A 1 104 ? 13.367 -22.656 -9.828 1 98.94 104 LYS A N 1
ATOM 787 C CA . LYS A 1 104 ? 14.203 -21.688 -10.547 1 98.94 104 LYS A CA 1
ATOM 788 C C . LYS A 1 104 ? 13.992 -20.281 -10.023 1 98.94 104 LYS A C 1
ATOM 790 O O . LYS A 1 104 ? 14.945 -19.5 -9.898 1 98.94 104 LYS A O 1
ATOM 795 N N . ILE A 1 105 ? 12.773 -19.906 -9.719 1 98.88 105 ILE A N 1
ATOM 796 C CA . ILE A 1 105 ? 12.461 -18.594 -9.133 1 98.88 105 ILE A CA 1
ATOM 797 C C . ILE A 1 105 ? 13.148 -18.469 -7.773 1 98.88 105 ILE A C 1
ATOM 799 O O . ILE A 1 105 ? 13.805 -17.453 -7.5 1 98.88 105 ILE A O 1
ATOM 803 N N . ALA A 1 106 ? 13.016 -19.5 -6.941 1 98.88 106 ALA A N 1
ATOM 804 C CA . ALA A 1 106 ? 13.648 -19.5 -5.621 1 98.88 106 ALA A CA 1
ATOM 805 C C . ALA A 1 106 ? 15.156 -19.312 -5.734 1 98.88 106 ALA A C 1
ATOM 807 O O . ALA A 1 106 ? 15.742 -18.469 -5.035 1 98.88 106 ALA A O 1
ATOM 808 N N . LEU A 1 107 ? 15.758 -20.062 -6.594 1 98.62 107 LEU A N 1
ATOM 809 C CA . LEU A 1 107 ? 17.203 -20.016 -6.754 1 98.62 107 LEU A CA 1
ATOM 810 C C . LEU A 1 107 ? 17.656 -18.641 -7.25 1 98.62 107 LEU A C 1
ATOM 812 O O . LEU A 1 107 ? 18.688 -18.125 -6.809 1 98.62 107 LEU A O 1
ATOM 816 N N . HIS A 1 108 ? 16.938 -18.078 -8.211 1 98.75 108 HIS A N 1
ATOM 817 C CA . HIS A 1 108 ? 17.25 -16.734 -8.664 1 98.75 108 HIS A CA 1
ATOM 818 C C . HIS A 1 108 ? 17.203 -15.734 -7.512 1 98.75 108 HIS A C 1
ATOM 820 O O . HIS A 1 108 ? 18.141 -14.945 -7.324 1 98.75 108 HIS A O 1
ATOM 826 N N . LEU A 1 109 ? 16.156 -15.766 -6.73 1 98.62 109 LEU A N 1
ATOM 827 C CA . LEU A 1 109 ? 15.992 -14.828 -5.625 1 98.62 109 LEU A CA 1
ATOM 828 C C . LEU A 1 109 ? 17.094 -15.008 -4.586 1 98.62 109 LEU A C 1
ATOM 830 O O . LEU A 1 109 ? 17.609 -14.023 -4.039 1 98.62 109 LEU A O 1
ATOM 834 N N . GLN A 1 110 ? 17.453 -16.234 -4.324 1 97.94 110 GLN A N 1
ATOM 835 C CA . GLN A 1 110 ? 18.531 -16.516 -3.379 1 97.94 110 GLN A CA 1
ATOM 836 C C . GLN A 1 110 ? 19.875 -15.969 -3.881 1 97.94 110 GLN A C 1
ATOM 838 O O . GLN A 1 110 ? 20.766 -15.695 -3.086 1 97.94 110 GLN A O 1
ATOM 843 N N . SER A 1 111 ? 19.969 -15.82 -5.164 1 97.88 111 SER A N 1
ATOM 844 C CA . SER A 1 111 ? 21.234 -15.406 -5.75 1 97.88 111 SER A CA 1
ATOM 845 C C . SER A 1 111 ? 21.391 -13.883 -5.723 1 97.88 111 SER A C 1
ATOM 847 O O . SER A 1 111 ? 22.453 -13.352 -6.031 1 97.88 111 SER A O 1
ATOM 849 N N . LEU A 1 112 ? 20.359 -13.172 -5.371 1 97.69 112 LEU A N 1
ATOM 850 C CA . LEU A 1 112 ? 20.375 -11.711 -5.41 1 97.69 112 LEU A CA 1
ATOM 851 C C . LEU A 1 112 ? 21.328 -11.156 -4.359 1 97.69 112 LEU A C 1
ATOM 853 O O . LEU A 1 112 ? 22.062 -10.195 -4.617 1 97.69 112 LEU A O 1
ATOM 857 N N . SER A 1 113 ? 21.25 -11.711 -3.168 1 96.31 113 SER A N 1
ATOM 858 C CA . SER A 1 113 ? 22.031 -11.289 -2.006 1 96.31 113 SER A CA 1
ATOM 859 C C . SER A 1 113 ? 21.984 -12.344 -0.9 1 96.31 113 SER A C 1
ATOM 861 O O . SER A 1 113 ? 21.016 -13.086 -0.789 1 96.31 113 SER A O 1
ATOM 863 N N . ASP A 1 114 ? 22.953 -12.336 -0.028 1 95.12 114 ASP A N 1
ATOM 864 C CA . ASP A 1 114 ? 22.984 -13.266 1.094 1 95.12 114 ASP A CA 1
ATOM 865 C C . ASP A 1 114 ? 21.953 -12.898 2.15 1 95.12 114 ASP A C 1
ATOM 867 O O . ASP A 1 114 ? 21.641 -13.711 3.029 1 95.12 114 ASP A O 1
ATOM 871 N N . SER A 1 115 ? 21.438 -11.719 1.994 1 95.62 115 SER A N 1
ATOM 872 C CA . SER A 1 115 ? 20.531 -11.25 3.047 1 95.62 115 SER A CA 1
ATOM 873 C C . SER A 1 115 ? 19.078 -11.281 2.592 1 95.62 115 SER A C 1
ATOM 875 O O . SER A 1 115 ? 18.172 -11.023 3.385 1 95.62 115 SER A O 1
ATOM 877 N N . THR A 1 116 ? 18.844 -11.562 1.32 1 97.75 116 THR A N 1
ATOM 878 C CA . THR A 1 116 ? 17.469 -11.648 0.833 1 97.75 116 THR A CA 1
ATOM 879 C C . THR A 1 116 ? 16.766 -12.883 1.392 1 97.75 116 THR A C 1
ATOM 881 O O . THR A 1 116 ? 17.312 -13.992 1.322 1 97.75 116 THR A O 1
ATOM 884 N N . ARG A 1 117 ? 15.633 -12.68 2.031 1 98.69 117 ARG A N 1
ATOM 885 C CA . ARG A 1 117 ? 14.805 -13.766 2.539 1 98.69 117 ARG A CA 1
ATOM 886 C C . ARG A 1 117 ? 13.594 -14 1.639 1 98.69 117 ARG A C 1
ATOM 888 O O . ARG A 1 117 ? 13.195 -13.109 0.884 1 98.69 117 ARG A O 1
ATOM 895 N N . ILE A 1 118 ? 13.062 -15.234 1.705 1 98.75 118 ILE A N 1
ATOM 896 C CA . ILE A 1 118 ? 11.977 -15.609 0.809 1 98.75 118 ILE A CA 1
ATOM 897 C C . ILE A 1 118 ? 10.891 -16.344 1.595 1 98.75 118 ILE A C 1
ATOM 899 O O . ILE A 1 118 ? 11.188 -17.188 2.439 1 98.75 118 ILE A O 1
ATOM 903 N N . ILE A 1 119 ? 9.664 -15.984 1.399 1 98.94 119 ILE A N 1
ATOM 904 C CA . ILE A 1 119 ? 8.492 -16.734 1.827 1 98.94 119 ILE A CA 1
ATOM 905 C C . ILE A 1 119 ? 7.633 -17.094 0.614 1 98.94 119 ILE A C 1
ATOM 907 O O . ILE A 1 119 ? 7.25 -16.219 -0.162 1 98.94 119 ILE A O 1
ATOM 911 N N . PHE A 1 120 ? 7.34 -18.359 0.443 1 98.94 120 PHE A N 1
ATOM 912 C CA . PHE A 1 120 ? 6.371 -18.75 -0.572 1 98.94 120 PHE A CA 1
ATOM 913 C C . PHE A 1 120 ? 4.973 -18.859 0.028 1 98.94 120 PHE A C 1
ATOM 915 O O . PHE A 1 120 ? 4.816 -19.281 1.179 1 98.94 120 PHE A O 1
ATOM 922 N N . LEU A 1 121 ? 3.943 -18.453 -0.654 1 98.94 121 LEU A N 1
ATOM 923 C CA . LEU A 1 121 ? 2.545 -18.781 -0.394 1 98.94 121 LEU A CA 1
ATOM 924 C C . LEU A 1 121 ? 2.078 -19.922 -1.284 1 98.94 121 LEU A C 1
ATOM 926 O O . LEU A 1 121 ? 2.256 -19.875 -2.504 1 98.94 121 LEU A O 1
ATOM 930 N N . SER A 1 122 ? 1.54 -20.938 -0.714 1 98.81 122 SER A N 1
ATOM 931 C CA . SER A 1 122 ? 1.045 -22.047 -1.534 1 98.81 122 SER A CA 1
ATOM 932 C C . SER A 1 122 ? -0.322 -21.719 -2.127 1 98.81 122 SER A C 1
ATOM 934 O O . SER A 1 122 ? -0.892 -20.672 -1.845 1 98.81 122 SER A O 1
ATOM 936 N N . CYS A 1 123 ? -0.801 -22.594 -2.938 1 97.94 123 CYS A N 1
ATOM 937 C CA . CYS A 1 123 ? -2.096 -22.453 -3.592 1 97.94 123 CYS A CA 1
ATOM 938 C C . CYS A 1 123 ? -3.23 -22.5 -2.576 1 97.94 123 CYS A C 1
ATOM 940 O O . CYS A 1 123 ? -3.324 -23.453 -1.801 1 97.94 123 CYS A O 1
ATOM 942 N N . PRO A 1 124 ? -4.098 -21.5 -2.547 1 98.38 124 PRO A N 1
ATOM 943 C CA . PRO A 1 124 ? -5.285 -21.609 -1.693 1 98.38 124 PRO A CA 1
ATOM 944 C C . PRO A 1 124 ? -6.348 -22.531 -2.27 1 98.38 124 PRO A C 1
ATOM 946 O O . PRO A 1 124 ? -6.297 -22.875 -3.453 1 98.38 124 PRO A O 1
ATOM 949 N N . PRO A 1 125 ? -7.258 -23 -1.369 1 98.25 125 PRO A N 1
ATOM 950 C CA . PRO A 1 125 ? -8.438 -23.656 -1.926 1 98.25 125 PRO A CA 1
ATOM 951 C C . PRO A 1 125 ? -9.367 -22.688 -2.654 1 98.25 125 PRO A C 1
ATOM 953 O O . PRO A 1 125 ? -9.133 -21.484 -2.645 1 98.25 125 PRO A O 1
ATOM 956 N N . VAL A 1 126 ? -10.312 -23.234 -3.367 1 97.44 126 VAL A N 1
ATOM 957 C CA . VAL A 1 126 ? -11.305 -22.422 -4.055 1 97.44 126 VAL A CA 1
ATOM 958 C C . VAL A 1 126 ? -12.711 -22.844 -3.645 1 97.44 126 VAL A C 1
ATOM 960 O O . VAL A 1 126 ? -12.914 -23.984 -3.223 1 97.44 126 VAL A O 1
ATOM 963 N N . ASP A 1 127 ? -13.609 -21.922 -3.668 1 96.88 127 ASP A N 1
ATOM 964 C CA . ASP A 1 127 ? -15.023 -22.281 -3.65 1 96.88 127 ASP A CA 1
ATOM 965 C C . ASP A 1 127 ? -15.484 -22.75 -5.031 1 96.88 127 ASP A C 1
ATOM 967 O O . ASP A 1 127 ? -15.93 -21.938 -5.844 1 96.88 127 ASP A O 1
ATOM 971 N N . GLU A 1 128 ? -15.484 -24.016 -5.238 1 96 128 GLU A N 1
ATOM 972 C CA . GLU A 1 128 ? -15.734 -24.578 -6.562 1 96 128 GLU A CA 1
ATOM 973 C C . GLU A 1 128 ? -17.109 -24.188 -7.078 1 96 128 GLU A C 1
ATOM 975 O O . GLU A 1 128 ? -17.281 -23.891 -8.266 1 96 128 GLU A O 1
ATOM 980 N N . ALA A 1 129 ? -18.078 -24.219 -6.195 1 94.88 129 ALA A N 1
ATOM 981 C CA . ALA A 1 129 ? -19.438 -23.875 -6.59 1 94.88 129 ALA A CA 1
ATOM 982 C C . ALA A 1 129 ? -19.516 -22.422 -7.059 1 94.88 129 ALA A C 1
ATOM 984 O O . ALA A 1 129 ? -20.141 -22.125 -8.086 1 94.88 129 ALA A O 1
ATOM 985 N N . LYS A 1 130 ? -18.938 -21.531 -6.348 1 94.88 130 LYS A N 1
ATOM 986 C CA . LYS A 1 130 ? -18.953 -20.125 -6.703 1 94.88 130 LYS A CA 1
ATOM 987 C C . LYS A 1 130 ? -18.188 -19.875 -8 1 94.88 130 LYS A C 1
ATOM 989 O O . LYS A 1 130 ? -18.594 -19.047 -8.82 1 94.88 130 LYS A O 1
ATOM 994 N N . VAL A 1 131 ? -17.062 -20.531 -8.18 1 94.5 131 VAL A N 1
ATOM 995 C CA . VAL A 1 131 ? -16.281 -20.422 -9.398 1 94.5 131 VAL A CA 1
ATOM 996 C C . VAL A 1 131 ? -17.125 -20.812 -10.602 1 94.5 131 VAL A C 1
ATOM 998 O O . VAL A 1 131 ? -17.125 -20.125 -11.625 1 94.5 131 VAL A O 1
ATOM 1001 N N . ARG A 1 132 ? -17.891 -21.875 -10.531 1 92.5 132 ARG A N 1
ATOM 1002 C CA . ARG A 1 132 ? -18.75 -22.344 -11.609 1 92.5 132 ARG A CA 1
ATOM 1003 C C . ARG A 1 132 ? -19.844 -21.344 -11.922 1 92.5 132 ARG A C 1
ATOM 1005 O O . ARG A 1 132 ? -20.234 -21.172 -13.086 1 92.5 132 ARG A O 1
ATOM 1012 N N . GLN A 1 133 ? -20.266 -20.656 -10.938 1 91.94 133 GLN A N 1
ATOM 1013 C CA . GLN A 1 133 ? -21.359 -19.703 -11.094 1 91.94 133 GLN A CA 1
ATOM 1014 C C . GLN A 1 133 ? -20.875 -18.406 -11.742 1 91.94 133 GLN A C 1
ATOM 1016 O O . GLN A 1 133 ? -21.656 -17.688 -12.359 1 91.94 133 GLN A O 1
ATOM 1021 N N . ASN A 1 134 ? -19.578 -18.109 -11.602 1 87.19 134 ASN A N 1
ATOM 1022 C CA . ASN A 1 134 ? -19.016 -16.844 -12.062 1 87.19 134 ASN A CA 1
ATOM 1023 C C . ASN A 1 134 ? -18.375 -16.969 -13.438 1 87.19 134 ASN A C 1
ATOM 1025 O O . ASN A 1 134 ? -17.5 -16.188 -13.805 1 87.19 134 ASN A O 1
ATOM 1029 N N . GLN A 1 135 ? -18.859 -17.781 -14.219 1 85.88 135 GLN A N 1
ATOM 1030 C CA . GLN A 1 135 ? -18.297 -17.984 -15.547 1 85.88 135 GLN A CA 1
ATOM 1031 C C . GLN A 1 135 ? -18.578 -16.781 -16.453 1 85.88 135 GLN A C 1
ATOM 1033 O O . GLN A 1 135 ? -19.641 -16.188 -16.375 1 85.88 135 GLN A O 1
ATOM 1038 N N . SER A 1 136 ? -17.594 -16.359 -17.109 1 88.62 136 SER A N 1
ATOM 1039 C CA . SER A 1 136 ? -17.672 -15.25 -18.047 1 88.62 136 SER A CA 1
ATOM 1040 C C . SER A 1 136 ? -18.062 -15.734 -19.438 1 88.62 136 SER A C 1
ATOM 1042 O O . SER A 1 136 ? -17.578 -16.781 -19.906 1 88.62 136 SER A O 1
ATOM 1044 N N . PRO A 1 137 ? -18.906 -14.977 -20.156 1 91.25 137 PRO A N 1
ATOM 1045 C CA . PRO A 1 137 ? -19.203 -15.336 -21.531 1 91.25 137 PRO A CA 1
ATOM 1046 C C . PRO A 1 137 ? -18.031 -15.086 -22.484 1 91.25 137 PRO A C 1
ATOM 1048 O O . PRO A 1 137 ? -18.047 -15.547 -23.625 1 91.25 137 PRO A O 1
ATOM 1051 N N . TYR A 1 138 ? -17.031 -14.414 -22 1 92.38 138 TYR A N 1
ATOM 1052 C CA . TYR A 1 138 ? -15.922 -14.031 -22.844 1 92.38 138 TYR A CA 1
ATOM 1053 C C . TYR A 1 138 ? -14.758 -15 -22.703 1 92.38 138 TYR A C 1
ATOM 1055 O O . TYR A 1 138 ? -13.812 -14.977 -23.5 1 92.38 138 TYR A O 1
ATOM 1063 N N . LEU A 1 139 ? -14.844 -15.82 -21.703 1 95 139 LEU A N 1
ATOM 1064 C CA . LEU A 1 139 ? -13.75 -16.734 -21.422 1 95 139 LEU A CA 1
ATOM 1065 C C . LEU A 1 139 ? -14.227 -18.188 -21.484 1 95 139 LEU A C 1
ATOM 1067 O O . LEU A 1 139 ? -15.398 -18.469 -21.219 1 95 139 LEU A O 1
ATOM 1071 N N . SER A 1 140 ? -13.258 -19.031 -21.859 1 93.62 140 SER A N 1
ATOM 1072 C CA . SER A 1 140 ? -13.523 -20.453 -21.688 1 93.62 140 SER A CA 1
ATOM 1073 C C . SER A 1 140 ? -13.703 -20.812 -20.219 1 93.62 140 SER A C 1
ATOM 1075 O O . SER A 1 140 ? -13.242 -20.094 -19.344 1 93.62 140 SER A O 1
ATOM 1077 N N . GLU A 1 141 ? -14.375 -21.891 -20.078 1 90.44 141 GLU A N 1
ATOM 1078 C CA . GLU A 1 141 ? -14.648 -22.328 -18.719 1 90.44 141 GLU A CA 1
ATOM 1079 C C . GLU A 1 141 ? -13.352 -22.5 -17.922 1 90.44 141 GLU A C 1
ATOM 1081 O O . GLU A 1 141 ? -12.398 -23.109 -18.422 1 90.44 141 GLU A O 1
ATOM 1086 N N . VAL A 1 142 ? -13.359 -21.953 -16.797 1 87.19 142 VAL A N 1
ATOM 1087 C CA . VAL A 1 142 ? -12.242 -22.094 -15.867 1 87.19 142 VAL A CA 1
ATOM 1088 C C . VAL A 1 142 ? -12.492 -23.281 -14.938 1 87.19 142 VAL A C 1
ATOM 1090 O O . VAL A 1 142 ? -13.438 -23.266 -14.141 1 87.19 142 VAL A O 1
ATOM 1093 N N . ILE A 1 143 ? -11.719 -24.281 -15.102 1 92 143 ILE A N 1
ATOM 1094 C CA . ILE A 1 143 ? -11.859 -25.453 -14.25 1 92 143 ILE A CA 1
ATOM 1095 C C . ILE A 1 143 ? -10.82 -25.406 -13.125 1 92 143 ILE A C 1
ATOM 1097 O O . ILE A 1 143 ? -9.633 -25.625 -13.359 1 92 143 ILE A O 1
ATOM 1101 N N . ARG A 1 144 ? -11.289 -25.094 -11.984 1 95.12 144 ARG A N 1
ATOM 1102 C CA . ARG A 1 144 ? -10.508 -25.078 -10.75 1 95.12 144 ARG A CA 1
ATOM 1103 C C . ARG A 1 144 ? -11.141 -25.969 -9.688 1 95.12 144 ARG A C 1
ATOM 1105 O O . ARG A 1 144 ? -12.312 -25.797 -9.344 1 95.12 144 ARG A O 1
ATOM 1112 N N . THR A 1 145 ? -10.359 -26.984 -9.211 1 97.25 145 THR A N 1
ATOM 1113 C CA . THR A 1 145 ? -10.859 -27.891 -8.188 1 97.25 145 THR A CA 1
ATOM 1114 C C . THR A 1 145 ? -9.945 -27.906 -6.969 1 97.25 145 THR A C 1
ATOM 1116 O O . THR A 1 145 ? -8.75 -27.625 -7.086 1 97.25 145 THR A O 1
ATOM 1119 N N . ASN A 1 146 ? -10.484 -28.219 -5.855 1 97.62 146 ASN A N 1
ATOM 1120 C CA . ASN A 1 146 ? -9.688 -28.281 -4.633 1 97.62 146 ASN A CA 1
ATOM 1121 C C . ASN A 1 146 ? -8.656 -29.406 -4.691 1 97.62 146 ASN A C 1
ATOM 1123 O O . ASN A 1 146 ? -7.578 -29.297 -4.109 1 97.62 146 ASN A O 1
ATOM 1127 N N . GLU A 1 147 ? -9.039 -30.422 -5.426 1 98.12 147 GLU A N 1
ATOM 1128 C CA . GLU A 1 147 ? -8.086 -31.5 -5.609 1 98.12 147 GLU A CA 1
ATOM 1129 C C . GLU A 1 147 ? -6.816 -31.016 -6.301 1 98.12 147 GLU A C 1
ATOM 1131 O O . GLU A 1 147 ? -5.703 -31.297 -5.84 1 98.12 147 GLU A O 1
ATOM 1136 N N . LEU A 1 148 ? -6.973 -30.297 -7.355 1 98 148 LEU A N 1
ATOM 1137 C CA . LEU A 1 148 ? -5.832 -29.734 -8.078 1 98 148 LEU A CA 1
ATOM 1138 C C . LEU A 1 148 ? -5.105 -28.703 -7.227 1 98 148 LEU A C 1
ATOM 1140 O O . LEU A 1 148 ? -3.877 -28.734 -7.121 1 98 148 LEU A O 1
ATOM 1144 N N . CYS A 1 149 ? -5.863 -27.812 -6.617 1 98.38 149 CYS A N 1
ATOM 1145 C CA . CYS A 1 149 ? -5.266 -26.797 -5.754 1 98.38 149 CYS A CA 1
ATOM 1146 C C . CYS A 1 149 ? -4.41 -27.453 -4.668 1 98.38 149 CYS A C 1
ATOM 1148 O O . CYS A 1 149 ? -3.293 -27 -4.406 1 98.38 149 CYS A O 1
ATOM 1150 N N . LYS A 1 150 ? -4.93 -28.469 -4.074 1 98.69 150 LYS A N 1
ATOM 1151 C CA . LYS A 1 150 ? -4.207 -29.156 -3.008 1 98.69 150 LYS A CA 1
ATOM 1152 C C . LYS A 1 150 ? -2.904 -29.766 -3.525 1 98.69 150 LYS A C 1
ATOM 1154 O O . LYS A 1 150 ? -1.867 -29.672 -2.865 1 98.69 150 LYS A O 1
ATOM 1159 N N . THR A 1 151 ? -3.002 -30.406 -4.641 1 98.75 151 THR A N 1
ATOM 1160 C CA . THR A 1 151 ? -1.829 -31.031 -5.238 1 98.75 151 THR A CA 1
ATOM 1161 C C . THR A 1 151 ? -0.714 -30.016 -5.441 1 98.75 151 THR A C 1
ATOM 1163 O O . THR A 1 151 ? 0.439 -30.266 -5.086 1 98.75 151 THR A O 1
ATOM 1166 N N . TYR A 1 152 ? -1.005 -28.891 -5.938 1 98.88 152 TYR A N 1
ATOM 1167 C CA . TYR A 1 152 ? -0.017 -27.844 -6.184 1 98.88 152 TYR A CA 1
ATOM 1168 C C . TYR A 1 152 ? 0.439 -27.203 -4.875 1 98.88 152 TYR A C 1
ATOM 1170 O O . TYR A 1 152 ? 1.612 -26.859 -4.723 1 98.88 152 TYR A O 1
ATOM 1178 N N . SER A 1 153 ? -0.487 -27.031 -3.949 1 98.88 153 SER A N 1
ATOM 1179 C CA . SER A 1 153 ? -0.122 -26.516 -2.631 1 98.88 153 SER A CA 1
ATOM 1180 C C . SER A 1 153 ? 0.89 -27.438 -1.947 1 98.88 153 SER A C 1
ATOM 1182 O O . SER A 1 153 ? 1.927 -26.969 -1.467 1 98.88 153 SER A O 1
ATOM 1184 N N . ASP A 1 154 ? 0.587 -28.734 -1.966 1 98.88 154 ASP A N 1
ATOM 1185 C CA . ASP A 1 154 ? 1.479 -29.703 -1.343 1 98.88 154 ASP A CA 1
ATOM 1186 C C . ASP A 1 154 ? 2.859 -29.672 -1.995 1 98.88 154 ASP A C 1
ATOM 1188 O O . ASP A 1 154 ? 3.877 -29.766 -1.307 1 98.88 154 ASP A O 1
ATOM 1192 N N . ALA A 1 155 ? 2.848 -29.578 -3.275 1 98.94 155 ALA A N 1
ATOM 1193 C CA . ALA A 1 155 ? 4.113 -29.547 -4.004 1 98.94 155 ALA A CA 1
ATOM 1194 C C . ALA A 1 155 ? 4.934 -28.312 -3.623 1 98.94 155 ALA A C 1
ATOM 1196 O O . ALA A 1 155 ? 6.152 -28.406 -3.471 1 98.94 155 ALA A O 1
ATOM 1197 N N . CYS A 1 156 ? 4.328 -27.188 -3.521 1 98.94 156 CYS A N 1
ATOM 1198 C CA . CYS A 1 156 ? 5.004 -25.953 -3.125 1 98.94 156 CYS A CA 1
ATOM 1199 C C . CYS A 1 156 ? 5.598 -26.094 -1.728 1 98.94 156 CYS A C 1
ATOM 1201 O O . CYS A 1 156 ? 6.75 -25.719 -1.5 1 98.94 156 CYS A O 1
ATOM 1203 N N . VAL A 1 157 ? 4.832 -26.594 -0.794 1 98.88 157 VAL A N 1
ATOM 1204 C CA . VAL A 1 157 ? 5.285 -26.781 0.581 1 98.88 157 VAL A CA 1
ATOM 1205 C C . VAL A 1 157 ? 6.488 -27.719 0.609 1 98.88 157 VAL A C 1
ATOM 1207 O O . VAL A 1 157 ? 7.488 -27.438 1.271 1 98.88 157 VAL A O 1
ATOM 1210 N N . GLU A 1 158 ? 6.34 -28.797 -0.135 1 98.88 158 GLU A N 1
ATOM 1211 C CA . GLU A 1 158 ? 7.43 -29.781 -0.198 1 98.88 158 GLU A CA 1
ATOM 1212 C C . GLU A 1 158 ? 8.695 -29.156 -0.775 1 98.88 158 GLU A C 1
ATOM 1214 O O . GLU A 1 158 ? 9.797 -29.375 -0.266 1 98.88 158 GLU A O 1
ATOM 1219 N N . LEU A 1 159 ? 8.555 -28.422 -1.858 1 98.88 159 LEU A N 1
ATOM 1220 C CA . LEU A 1 159 ? 9.688 -27.75 -2.469 1 98.88 159 LEU A CA 1
ATOM 1221 C C . LEU A 1 159 ? 10.383 -26.828 -1.462 1 98.88 159 LEU A C 1
ATOM 1223 O O . LEU A 1 159 ? 11.609 -26.812 -1.376 1 98.88 159 LEU A O 1
ATOM 1227 N N . CYS A 1 160 ? 9.617 -26.062 -0.731 1 98.75 160 CYS A N 1
ATOM 1228 C CA . CYS A 1 160 ? 10.172 -25.125 0.247 1 98.75 160 CYS A CA 1
ATOM 1229 C C . CYS A 1 160 ? 10.914 -25.875 1.348 1 98.75 160 CYS A C 1
ATOM 1231 O O . CYS A 1 160 ? 11.977 -25.422 1.797 1 98.75 160 CYS A O 1
ATOM 1233 N N . GLN A 1 161 ? 10.352 -26.938 1.77 1 98.44 161 GLN A N 1
ATOM 1234 C CA . GLN A 1 161 ? 11.031 -27.781 2.754 1 98.44 161 GLN A CA 1
ATOM 1235 C C . GLN A 1 161 ? 12.375 -28.266 2.225 1 98.44 161 GLN A C 1
ATOM 1237 O O . GLN A 1 161 ? 13.383 -28.203 2.936 1 98.44 161 GLN A O 1
ATOM 1242 N N . GLU A 1 162 ? 12.352 -28.703 1.022 1 98.31 162 GLU A N 1
ATOM 1243 C CA . GLU A 1 162 ? 13.57 -29.203 0.386 1 98.31 162 GLU A CA 1
ATOM 1244 C C . GLU A 1 162 ? 14.641 -28.109 0.319 1 98.31 162 GLU A C 1
ATOM 1246 O O . GLU A 1 162 ? 15.828 -28.391 0.506 1 98.31 162 GLU A O 1
ATOM 1251 N N . LEU A 1 163 ? 14.25 -26.906 0.063 1 98.12 163 LEU A N 1
ATOM 1252 C CA . LEU A 1 163 ? 15.188 -25.812 -0.157 1 98.12 163 LEU A CA 1
ATOM 1253 C C . LEU A 1 163 ? 15.461 -25.062 1.142 1 98.12 163 LEU A C 1
ATOM 1255 O O . LEU A 1 163 ? 16.266 -24.125 1.167 1 98.12 163 LEU A O 1
ATOM 1259 N N . GLY A 1 164 ? 14.789 -25.438 2.203 1 97.38 164 GLY A N 1
ATOM 1260 C CA . GLY A 1 164 ? 14.938 -24.734 3.469 1 97.38 164 GLY A CA 1
ATOM 1261 C C . GLY A 1 164 ? 14.352 -23.328 3.449 1 97.38 164 GLY A C 1
ATOM 1262 O O . GLY A 1 164 ? 14.914 -22.406 4.031 1 97.38 164 GLY A O 1
ATOM 1263 N N . LEU A 1 165 ? 13.305 -23.156 2.709 1 98.31 165 LEU A N 1
ATOM 1264 C CA . LEU A 1 165 ? 12.648 -21.859 2.596 1 98.31 165 LEU A CA 1
ATOM 1265 C C . LEU A 1 165 ? 11.375 -21.828 3.432 1 98.31 165 LEU A C 1
ATOM 1267 O O . LEU A 1 165 ? 10.742 -22.859 3.656 1 98.31 165 LEU A O 1
ATOM 1271 N N . GLU A 1 166 ? 11.016 -20.672 3.928 1 98.75 166 GLU A N 1
ATOM 1272 C CA . GLU A 1 166 ? 9.758 -20.484 4.633 1 98.75 166 GLU A CA 1
ATOM 1273 C C . GLU A 1 166 ? 8.57 -20.547 3.676 1 98.75 166 GLU A C 1
ATOM 1275 O O . GLU A 1 166 ? 8.688 -20.172 2.508 1 98.75 166 GLU A O 1
ATOM 1280 N N . VAL A 1 167 ? 7.469 -21.016 4.203 1 98.81 167 VAL A N 1
ATOM 1281 C CA . VAL A 1 167 ? 6.277 -21.172 3.379 1 98.81 167 VAL A CA 1
ATOM 1282 C C . VAL A 1 167 ? 5.027 -20.953 4.23 1 98.81 167 VAL A C 1
ATOM 1284 O O . VAL A 1 167 ? 4.996 -21.328 5.406 1 98.81 167 VAL A O 1
ATOM 1287 N N . VAL A 1 168 ? 4.066 -20.266 3.705 1 98.81 168 VAL A N 1
ATOM 1288 C CA . VAL A 1 168 ? 2.705 -20.219 4.234 1 98.81 168 VAL A CA 1
ATOM 1289 C C . VAL A 1 168 ? 1.814 -21.188 3.463 1 98.81 168 VAL A C 1
ATOM 1291 O O . VAL A 1 168 ? 1.571 -21 2.268 1 98.81 168 VAL A O 1
ATOM 1294 N N . ASP A 1 169 ? 1.354 -22.188 4.102 1 98.62 169 ASP A N 1
ATOM 1295 C CA . ASP A 1 169 ? 0.417 -23.141 3.504 1 98.62 169 ASP A CA 1
ATOM 1296 C C . ASP A 1 169 ? -0.998 -22.562 3.471 1 98.62 169 ASP A C 1
ATOM 1298 O O . ASP A 1 169 ? -1.794 -22.812 4.379 1 98.62 169 ASP A O 1
ATOM 1302 N N . LEU A 1 170 ? -1.333 -21.891 2.416 1 98.56 170 LEU A N 1
ATOM 1303 C CA . LEU A 1 170 ? -2.613 -21.203 2.314 1 98.56 170 LEU A CA 1
ATOM 1304 C C . LEU A 1 170 ? -3.768 -22.188 2.273 1 98.56 170 LEU A C 1
ATOM 1306 O O . LEU A 1 170 ? -4.844 -21.922 2.809 1 98.56 170 LEU A O 1
ATOM 1310 N N . PHE A 1 171 ? -3.557 -23.297 1.576 1 98.31 171 PHE A N 1
ATOM 1311 C CA . PHE A 1 171 ? -4.621 -24.281 1.453 1 98.31 171 PHE A CA 1
ATOM 1312 C C . PHE A 1 171 ? -5.117 -24.719 2.826 1 98.31 171 PHE A C 1
ATOM 1314 O O . PHE A 1 171 ? -6.309 -24.609 3.129 1 98.31 171 PHE A O 1
ATOM 1321 N N . SER A 1 172 ? -4.195 -25.125 3.674 1 97.44 172 SER A N 1
ATOM 1322 C CA . SER A 1 172 ? -4.539 -25.594 5.016 1 97.44 172 SER A CA 1
ATOM 1323 C C . SER A 1 172 ? -5.02 -24.438 5.887 1 97.44 172 SER A C 1
ATOM 1325 O O . SER A 1 172 ? -5.926 -24.609 6.707 1 97.44 172 SER A O 1
ATOM 1327 N N . THR A 1 173 ? -4.387 -23.234 5.734 1 96.94 173 THR A N 1
ATOM 1328 C CA . THR A 1 173 ? -4.746 -22.062 6.516 1 96.94 173 THR A CA 1
ATOM 1329 C C . THR A 1 173 ? -6.227 -21.734 6.336 1 96.94 173 THR A C 1
ATOM 1331 O O . THR A 1 173 ? -6.949 -21.547 7.32 1 96.94 173 THR A O 1
ATOM 1334 N N . PHE A 1 174 ? -6.715 -21.719 5.102 1 97.69 174 PHE A N 1
ATOM 1335 C CA . PHE A 1 174 ? -8.094 -21.328 4.828 1 97.69 174 PHE A CA 1
ATOM 1336 C C . PHE A 1 174 ? -9.062 -22.406 5.293 1 97.69 174 PHE A C 1
ATOM 1338 O O . PHE A 1 174 ? -10.156 -22.094 5.777 1 97.69 174 PHE A O 1
ATOM 1345 N N . GLN A 1 175 ? -8.688 -23.578 5.184 1 94.56 175 GLN A N 1
ATOM 1346 C CA . GLN A 1 175 ? -9.602 -24.672 5.504 1 94.56 175 GLN A CA 1
ATOM 1347 C C . GLN A 1 175 ? -9.836 -24.766 7.012 1 94.56 175 GLN A C 1
ATOM 1349 O O . GLN A 1 175 ? -10.766 -25.438 7.461 1 94.56 175 GLN A O 1
ATOM 1354 N N . LYS A 1 176 ? -8.984 -24.172 7.785 1 93.94 176 LYS A N 1
ATOM 1355 C CA . LYS A 1 176 ? -9.148 -24.156 9.234 1 93.94 176 LYS A CA 1
ATOM 1356 C C . LYS A 1 176 ? -10.242 -23.188 9.656 1 93.94 176 LYS A C 1
ATOM 1358 O O . LYS A 1 176 ? -10.758 -23.266 10.773 1 93.94 176 LYS A O 1
ATOM 1363 N N . ALA A 1 177 ? -10.547 -22.219 8.82 1 91.56 177 ALA A N 1
ATOM 1364 C CA . ALA A 1 177 ? -11.555 -21.219 9.148 1 91.56 177 ALA A CA 1
ATOM 1365 C C . ALA A 1 177 ? -12.961 -21.766 8.938 1 91.56 177 ALA A C 1
ATOM 1367 O O . ALA A 1 177 ? -13.234 -22.422 7.922 1 91.56 177 ALA A O 1
ATOM 1368 N N . ASP A 1 178 ? -13.805 -21.516 9.883 1 91.06 178 ASP A N 1
ATOM 1369 C CA . ASP A 1 178 ? -15.203 -21.875 9.711 1 91.06 178 ASP A CA 1
ATOM 1370 C C . ASP A 1 178 ? -15.82 -21.156 8.516 1 91.06 178 ASP A C 1
ATOM 1372 O O . ASP A 1 178 ? -15.641 -19.953 8.359 1 91.06 178 ASP A O 1
ATOM 1376 N N . ASP A 1 179 ? -16.531 -21.859 7.699 1 94.06 179 ASP A N 1
ATOM 1377 C CA . ASP A 1 179 ? -17.234 -21.312 6.547 1 94.06 179 ASP A CA 1
ATOM 1378 C C . ASP A 1 179 ? -16.281 -20.547 5.633 1 94.06 179 ASP A C 1
ATOM 1380 O O . ASP A 1 179 ? -16.609 -19.453 5.152 1 94.06 179 ASP A O 1
ATOM 1384 N N . TRP A 1 180 ? -15.047 -21.062 5.543 1 94.06 180 TRP A N 1
ATOM 1385 C CA . TRP A 1 180 ? -14 -20.375 4.797 1 94.06 180 TRP A CA 1
ATOM 1386 C C . TRP A 1 180 ? -14.453 -20.078 3.371 1 94.06 180 TRP A C 1
ATOM 1388 O O . TRP A 1 180 ? -14.062 -19.062 2.791 1 94.06 180 TRP A O 1
ATOM 1398 N N . LYS A 1 181 ? -15.344 -20.875 2.76 1 93 181 LYS A N 1
ATOM 1399 C CA . LYS A 1 181 ? -15.82 -20.656 1.398 1 93 181 LYS A CA 1
ATOM 1400 C C . LYS A 1 181 ? -16.547 -19.328 1.283 1 93 181 LYS A C 1
ATOM 1402 O O . LYS A 1 181 ? -16.344 -18.578 0.332 1 93 181 LYS A O 1
ATOM 1407 N N . THR A 1 182 ? -17.281 -19.016 2.326 1 92.19 182 THR A N 1
ATOM 1408 C CA . THR A 1 182 ? -18.156 -17.844 2.244 1 92.19 182 THR A CA 1
ATOM 1409 C C . THR A 1 182 ? -17.469 -16.609 2.801 1 92.19 182 THR A C 1
ATOM 1411 O O . THR A 1 182 ? -17.75 -15.484 2.365 1 92.19 182 THR A O 1
ATOM 1414 N N . VAL A 1 183 ? -16.516 -16.812 3.625 1 94.56 183 VAL A N 1
ATOM 1415 C CA . VAL A 1 183 ? -16.047 -15.641 4.34 1 94.56 183 VAL A CA 1
ATOM 1416 C C . VAL A 1 183 ? -14.664 -15.234 3.812 1 94.56 183 VAL A C 1
ATOM 1418 O O . VAL A 1 183 ? -14.234 -14.094 4.008 1 94.56 183 VAL A O 1
ATOM 1421 N N . CYS A 1 184 ? -13.93 -16.078 3.117 1 96.94 184 CYS A N 1
ATOM 1422 C CA . CYS A 1 184 ? -12.531 -15.789 2.807 1 96.94 184 CYS A CA 1
ATOM 1423 C C . CYS A 1 184 ? -12.375 -15.375 1.35 1 96.94 184 CYS A C 1
ATOM 1425 O O . CYS A 1 184 ? -11.305 -14.914 0.944 1 96.94 184 CYS A O 1
ATOM 1427 N N . PHE A 1 185 ? -13.422 -15.508 0.56 1 96.69 185 PHE A N 1
ATOM 1428 C CA . PHE A 1 185 ? -13.281 -15.25 -0.87 1 96.69 185 PHE A CA 1
ATOM 1429 C C . PHE A 1 185 ? -14.383 -14.328 -1.368 1 96.69 185 PHE A C 1
ATOM 1431 O O . PHE A 1 185 ? -15.492 -14.32 -0.827 1 96.69 185 PHE A O 1
ATOM 1438 N N . THR A 1 186 ? -14.117 -13.508 -2.381 1 94.56 186 THR A N 1
ATOM 1439 C CA . THR A 1 186 ? -15.094 -12.625 -3.004 1 94.56 186 THR A CA 1
ATOM 1440 C C . THR A 1 186 ? -15.82 -13.336 -4.137 1 94.56 186 THR A C 1
ATOM 1442 O O . THR A 1 186 ? -17.047 -13.289 -4.215 1 94.56 186 THR A O 1
ATOM 1445 N N . ASP A 1 187 ? -15.055 -14.094 -4.969 1 93.62 187 ASP A N 1
ATOM 1446 C CA . ASP A 1 187 ? -15.609 -14.758 -6.145 1 93.62 187 ASP A CA 1
ATOM 1447 C C . ASP A 1 187 ? -15.258 -16.234 -6.16 1 93.62 187 ASP A C 1
ATOM 1449 O O . ASP A 1 187 ? -15.266 -16.875 -7.219 1 93.62 187 ASP A O 1
ATOM 1453 N N . GLY A 1 188 ? -14.82 -16.75 -5.02 1 95.88 188 GLY A N 1
ATOM 1454 C CA . GLY A 1 188 ? -14.43 -18.141 -4.883 1 95.88 188 GLY A CA 1
ATOM 1455 C C . GLY A 1 188 ? -12.945 -18.375 -5.098 1 95.88 188 GLY A C 1
ATOM 1456 O O . GLY A 1 188 ? -12.422 -19.453 -4.805 1 95.88 188 GLY A O 1
ATOM 1457 N N . ILE A 1 189 ? -12.258 -17.375 -5.645 1 95.94 189 ILE A N 1
ATOM 1458 C CA . ILE A 1 189 ? -10.836 -17.484 -5.941 1 95.94 189 ILE A CA 1
ATOM 1459 C C . ILE A 1 189 ? -10.07 -16.391 -5.219 1 95.94 189 ILE A C 1
ATOM 1461 O O . ILE A 1 189 ? -9.117 -16.656 -4.48 1 95.94 189 ILE A O 1
ATOM 1465 N N . HIS A 1 190 ? -10.531 -15.133 -5.395 1 96.62 190 HIS A N 1
ATOM 1466 C CA . HIS A 1 190 ? -9.82 -13.977 -4.844 1 96.62 190 HIS A CA 1
ATOM 1467 C C . HIS A 1 190 ? -10.273 -13.688 -3.416 1 96.62 190 HIS A C 1
ATOM 1469 O O . HIS A 1 190 ? -11.398 -14.023 -3.033 1 96.62 190 HIS A O 1
ATOM 1475 N N . LEU A 1 191 ? -9.453 -13.094 -2.701 1 97.44 191 LEU A N 1
ATOM 1476 C CA . LEU A 1 191 ? -9.594 -13.047 -1.25 1 97.44 191 LEU A CA 1
ATOM 1477 C C . LEU A 1 191 ? -10.516 -11.914 -0.826 1 97.44 191 LEU A C 1
ATOM 1479 O O . LEU A 1 191 ? -10.461 -10.82 -1.4 1 97.44 191 LEU A O 1
ATOM 1483 N N . SER A 1 192 ? -11.344 -12.195 0.142 1 96.69 192 SER A N 1
ATOM 1484 C CA . SER A 1 192 ? -12.078 -11.172 0.88 1 96.69 192 SER A CA 1
ATOM 1485 C C . SER A 1 192 ? -11.195 -10.5 1.922 1 96.69 192 SER A C 1
ATOM 1487 O O . SER A 1 192 ? -10.031 -10.867 2.088 1 96.69 192 SER A O 1
ATOM 1489 N N . ALA A 1 193 ? -11.758 -9.492 2.607 1 96.69 193 ALA A N 1
ATOM 1490 C CA . ALA A 1 193 ? -11.031 -8.859 3.705 1 96.69 193 ALA A CA 1
ATOM 1491 C C . ALA A 1 193 ? -10.648 -9.883 4.773 1 96.69 193 ALA A C 1
ATOM 1493 O O . ALA A 1 193 ? -9.523 -9.883 5.266 1 96.69 193 ALA A O 1
ATOM 1494 N N . GLN A 1 194 ? -11.602 -10.727 5.082 1 96.88 194 GLN A N 1
ATOM 1495 C CA . GLN A 1 194 ? -11.328 -11.75 6.09 1 96.88 194 GLN A CA 1
ATOM 1496 C C . GLN A 1 194 ? -10.242 -12.711 5.617 1 96.88 194 GLN A C 1
ATOM 1498 O O . GLN A 1 194 ? -9.359 -13.078 6.391 1 96.88 194 GLN A O 1
ATOM 1503 N N . GLY A 1 195 ? -10.344 -13.188 4.391 1 97.62 195 GLY A N 1
ATOM 1504 C CA . GLY A 1 195 ? -9.273 -14 3.84 1 97.62 195 GLY A CA 1
ATOM 1505 C C . GLY A 1 195 ? -7.922 -13.32 3.873 1 97.62 195 GLY A C 1
ATOM 1506 O O . GLY A 1 195 ? -6.91 -13.953 4.188 1 97.62 195 GLY A O 1
ATOM 1507 N N . SER A 1 196 ? -7.91 -12.047 3.592 1 97.81 196 SER A N 1
ATOM 1508 C CA . SER A 1 196 ? -6.68 -11.266 3.592 1 97.81 196 SER A CA 1
ATOM 1509 C C . SER A 1 196 ? -6.086 -11.164 4.992 1 97.81 196 SER A C 1
ATOM 1511 O O . SER A 1 196 ? -4.867 -11.203 5.164 1 97.81 196 SER A O 1
ATOM 1513 N N . LYS A 1 197 ? -6.934 -11.008 5.977 1 97.62 197 LYS A N 1
ATOM 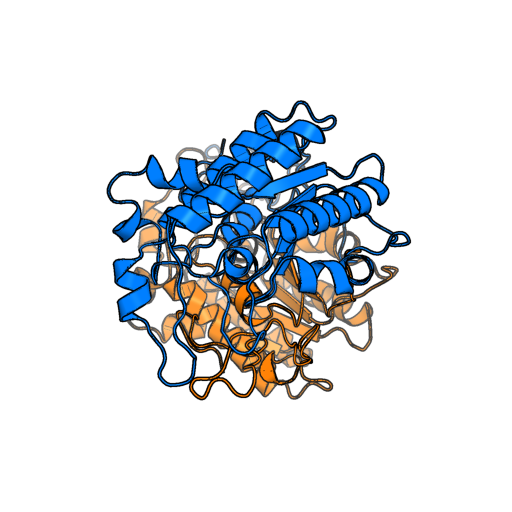1514 C CA . LYS A 1 197 ? -6.453 -10.969 7.355 1 97.62 197 LYS A CA 1
ATOM 1515 C C . LYS A 1 197 ? -5.75 -12.273 7.73 1 97.62 197 LYS A C 1
ATOM 1517 O O . LYS A 1 197 ? -4.727 -12.258 8.414 1 97.62 197 LYS A O 1
ATOM 1522 N N . LEU A 1 198 ? -6.305 -13.383 7.289 1 97.56 198 LEU A N 1
ATOM 1523 C CA . LEU A 1 198 ? -5.688 -14.68 7.555 1 97.56 198 LEU A CA 1
ATOM 1524 C C . LEU A 1 198 ? -4.312 -14.773 6.902 1 97.56 198 LEU A C 1
ATOM 1526 O O . LEU A 1 198 ? -3.352 -15.227 7.527 1 97.56 198 LEU A O 1
ATOM 1530 N N . VAL A 1 199 ? -4.223 -14.336 5.668 1 98.5 199 VAL A N 1
ATOM 1531 C CA . VAL A 1 199 ? -2.961 -14.383 4.938 1 98.5 199 VAL A CA 1
ATOM 1532 C C . VAL A 1 199 ? -1.922 -13.508 5.637 1 98.5 199 VAL A C 1
ATOM 1534 O O . VAL A 1 199 ? -0.797 -13.953 5.887 1 98.5 199 VAL A O 1
ATOM 1537 N N . ALA A 1 200 ? -2.289 -12.25 5.977 1 98.5 200 ALA A N 1
ATOM 1538 C CA . ALA A 1 200 ? -1.369 -11.328 6.645 1 98.5 200 ALA A CA 1
ATOM 1539 C C . ALA A 1 200 ? -0.896 -11.906 7.98 1 98.5 200 ALA A C 1
ATOM 1541 O O . ALA A 1 200 ? 0.296 -11.852 8.297 1 98.5 200 ALA A O 1
ATOM 1542 N N . ALA A 1 201 ? -1.832 -12.445 8.711 1 98 201 ALA A N 1
ATOM 1543 C CA . ALA A 1 201 ? -1.501 -13.023 10.008 1 98 201 ALA A CA 1
ATOM 1544 C C . ALA A 1 201 ? -0.494 -14.164 9.867 1 98 201 ALA A C 1
ATOM 1546 O O . ALA A 1 201 ? 0.459 -14.258 10.641 1 98 201 ALA A O 1
ATOM 1547 N N . GLU A 1 202 ? -0.71 -15.031 8.914 1 98.31 202 GLU A N 1
ATOM 1548 C CA . GLU A 1 202 ? 0.174 -16.172 8.719 1 98.31 202 GLU A CA 1
ATOM 1549 C C . GLU A 1 202 ? 1.549 -15.734 8.227 1 98.31 202 GLU A C 1
ATOM 1551 O O . GLU A 1 202 ? 2.568 -16.297 8.625 1 98.31 202 GLU A O 1
ATOM 1556 N N . ILE A 1 203 ? 1.599 -14.758 7.336 1 98.75 203 ILE A N 1
ATOM 1557 C CA . ILE A 1 203 ? 2.881 -14.227 6.887 1 98.75 203 ILE A CA 1
ATOM 1558 C C . ILE A 1 203 ? 3.656 -13.672 8.078 1 98.75 203 ILE A C 1
ATOM 1560 O O . ILE A 1 203 ? 4.836 -13.984 8.258 1 98.75 203 ILE A O 1
ATOM 1564 N N . LEU A 1 204 ? 2.998 -12.875 8.891 1 98.38 204 LEU A N 1
ATOM 1565 C CA . LEU A 1 204 ? 3.652 -12.266 10.039 1 98.38 204 LEU A CA 1
ATOM 1566 C C . LEU A 1 204 ? 4.094 -13.32 11.039 1 98.38 204 LEU A C 1
ATOM 1568 O O . LEU A 1 204 ? 5.152 -13.195 11.664 1 98.38 204 LEU A O 1
ATOM 1572 N N . ARG A 1 205 ? 3.277 -14.336 11.211 1 97.81 205 ARG A N 1
ATOM 1573 C CA . ARG A 1 205 ? 3.662 -15.438 12.094 1 97.81 205 ARG A CA 1
ATOM 1574 C C . ARG A 1 205 ? 4.93 -16.125 11.586 1 97.81 205 ARG A C 1
ATOM 1576 O O . ARG A 1 205 ? 5.855 -16.375 12.367 1 97.81 205 ARG A O 1
ATOM 1583 N N . VAL A 1 206 ? 4.965 -16.438 10.305 1 98.44 206 VAL A N 1
ATOM 1584 C CA . VAL A 1 206 ? 6.117 -17.109 9.703 1 98.44 206 VAL A CA 1
ATOM 1585 C C . VAL A 1 206 ? 7.363 -16.25 9.867 1 98.44 206 VAL A C 1
ATOM 1587 O O . VAL A 1 206 ? 8.438 -16.75 10.211 1 98.44 206 VAL A O 1
ATOM 1590 N N . ILE A 1 207 ? 7.242 -14.953 9.656 1 98.44 207 ILE A N 1
ATOM 1591 C CA . ILE A 1 207 ? 8.367 -14.031 9.82 1 98.44 207 ILE A CA 1
ATOM 1592 C C . ILE A 1 207 ? 8.852 -14.062 11.266 1 98.44 207 ILE A C 1
ATOM 1594 O O . ILE A 1 207 ? 10.055 -14.125 11.531 1 98.44 207 ILE A O 1
ATOM 1598 N N . LYS A 1 208 ? 7.949 -13.977 12.156 1 97.19 208 LYS A N 1
ATOM 1599 C CA . LYS A 1 208 ? 8.273 -13.977 13.578 1 97.19 208 LYS A CA 1
ATOM 1600 C C . LYS A 1 208 ? 9.008 -15.258 13.977 1 97.19 208 LYS A C 1
ATOM 1602 O O . LYS A 1 208 ? 9.977 -15.219 14.742 1 97.19 208 LYS A O 1
ATOM 1607 N N . GLU A 1 209 ? 8.57 -16.328 13.398 1 97.31 209 GLU A N 1
ATOM 1608 C CA . GLU A 1 209 ? 9.102 -17.625 13.789 1 97.31 209 GLU A CA 1
ATOM 1609 C C . GLU A 1 209 ? 10.383 -17.953 13.016 1 97.31 209 GLU A C 1
ATOM 1611 O O . GLU A 1 209 ? 11.133 -18.844 13.406 1 97.31 209 GLU A O 1
ATOM 1616 N N . ALA A 1 210 ? 10.57 -17.188 11.867 1 94.62 210 ALA A N 1
ATOM 1617 C CA . ALA A 1 210 ? 11.734 -17.453 11.023 1 94.62 210 ALA A CA 1
ATOM 1618 C C . ALA A 1 210 ? 13.031 -17.094 11.742 1 94.62 210 ALA A C 1
ATOM 1620 O O . ALA A 1 210 ? 13.07 -16.141 12.523 1 94.62 210 ALA A O 1
ATOM 1621 N N . GLU A 1 211 ? 13.828 -17.5 12.508 1 87.44 211 GLU A N 1
ATOM 1622 C CA . GLU A 1 211 ? 15.102 -17.266 13.188 1 87.44 211 GLU A CA 1
ATOM 1623 C C . GLU A 1 211 ? 16.078 -16.516 12.281 1 87.44 211 GLU A C 1
ATOM 1625 O O . GLU A 1 211 ? 17.25 -16.875 12.203 1 87.44 211 GLU A O 1
ATOM 1630 N N . TRP A 1 212 ? 15.484 -15.492 11.508 1 96.5 212 TRP A N 1
ATOM 1631 C CA . TRP A 1 212 ? 16.359 -14.688 10.664 1 96.5 212 TRP A CA 1
ATOM 1632 C C . TRP A 1 212 ? 17.125 -13.664 11.492 1 96.5 212 TRP A C 1
ATOM 1634 O O . TRP A 1 212 ? 16.625 -13.18 12.508 1 96.5 212 TRP A O 1
ATOM 1644 N N . ASN A 1 213 ? 18.359 -13.406 11.016 1 94.06 213 ASN A N 1
ATOM 1645 C CA . ASN A 1 213 ? 19.188 -12.367 11.625 1 94.06 213 ASN A CA 1
ATOM 1646 C C . ASN A 1 213 ? 19.672 -11.352 10.594 1 94.06 213 ASN A C 1
ATOM 1648 O O . ASN A 1 213 ? 20.516 -11.672 9.75 1 94.06 213 ASN A O 1
ATOM 1652 N N . PRO A 1 214 ? 19.266 -10.234 10.672 1 94.44 214 PRO A N 1
ATOM 1653 C CA . PRO A 1 214 ? 18.297 -9.664 11.609 1 94.44 214 PRO A CA 1
ATOM 1654 C C . PRO A 1 214 ? 16.859 -10.141 11.344 1 94.44 214 PRO A C 1
ATOM 1656 O O . PRO A 1 214 ? 16.547 -10.555 10.227 1 94.44 214 PRO A O 1
ATOM 1659 N N . SER A 1 215 ? 16.031 -10.008 12.406 1 96.44 215 SER A N 1
ATOM 1660 C CA . SER A 1 215 ? 14.617 -10.312 12.25 1 96.44 215 SER A CA 1
ATOM 1661 C C . SER A 1 215 ? 13.93 -9.289 11.344 1 96.44 215 SER A C 1
ATOM 1663 O O . SER A 1 215 ? 14.25 -8.102 11.391 1 96.44 215 SER A O 1
ATOM 1665 N N . LEU A 1 216 ? 13 -9.773 10.578 1 98.19 216 LEU A N 1
ATOM 1666 C CA . LEU A 1 216 ? 12.219 -8.891 9.711 1 98.19 216 LEU A CA 1
ATOM 1667 C C . LEU A 1 216 ? 10.812 -8.695 10.258 1 98.19 216 LEU A C 1
ATOM 1669 O O . LEU A 1 216 ? 9.953 -8.133 9.578 1 98.19 216 LEU A O 1
ATOM 1673 N N . HIS A 1 217 ? 10.57 -9.234 11.461 1 98 217 HIS A N 1
ATOM 1674 C CA . HIS A 1 217 ? 9.312 -8.898 12.117 1 98 217 HIS A CA 1
ATOM 1675 C C . HIS A 1 217 ? 9.258 -7.422 12.484 1 98 217 HIS A C 1
ATOM 1677 O O . HIS A 1 217 ? 10.242 -6.863 12.977 1 98 217 HIS A O 1
ATOM 1683 N N . TRP A 1 218 ? 8.133 -6.812 12.25 1 97.5 218 TRP A N 1
ATOM 1684 C CA . TRP A 1 218 ? 8.031 -5.359 12.336 1 97.5 218 TRP A CA 1
ATOM 1685 C C . TRP A 1 218 ? 8.406 -4.859 13.727 1 97.5 218 TRP A C 1
ATOM 1687 O O . TRP A 1 218 ? 9.016 -3.795 13.867 1 97.5 218 TRP A O 1
ATOM 1697 N N . LYS A 1 219 ? 8.148 -5.59 14.742 1 95.62 219 LYS A N 1
ATOM 1698 C CA . LYS A 1 219 ? 8.438 -5.184 16.109 1 95.62 219 LYS A CA 1
ATOM 1699 C C . LYS A 1 219 ? 9.945 -5.141 16.359 1 95.62 219 LYS A C 1
ATOM 1701 O O . LYS A 1 219 ? 10.406 -4.477 17.297 1 95.62 219 LYS A O 1
ATOM 1706 N N . SER A 1 220 ? 10.688 -5.895 15.602 1 96.44 220 SER A N 1
ATOM 1707 C CA . SER A 1 220 ? 12.125 -5.992 15.805 1 96.44 220 SER A CA 1
ATOM 1708 C C . SER A 1 220 ? 12.883 -5.004 14.922 1 96.44 220 SER A C 1
ATOM 1710 O O . SER A 1 220 ? 14.086 -4.816 15.086 1 96.44 220 SER A O 1
ATOM 1712 N N . MET A 1 221 ? 12.219 -4.395 14 1 97.12 221 MET A N 1
ATOM 1713 C CA . MET A 1 221 ? 12.867 -3.482 13.07 1 97.12 221 MET A CA 1
ATOM 1714 C C . MET A 1 221 ? 12.906 -2.064 13.625 1 97.12 221 MET A C 1
ATOM 1716 O O . MET A 1 221 ? 11.984 -1.649 14.336 1 97.12 221 MET A O 1
ATOM 1720 N N . PRO A 1 222 ? 13.922 -1.335 13.312 1 96.75 222 PRO A N 1
ATOM 1721 C CA . PRO A 1 222 ? 13.945 0.058 13.758 1 96.75 222 PRO A CA 1
ATOM 1722 C C . PRO A 1 222 ? 12.836 0.9 13.133 1 96.75 222 PRO A C 1
ATOM 1724 O O . PRO A 1 222 ? 12.5 0.715 11.961 1 96.75 222 PRO A O 1
ATOM 1727 N N . THR A 1 223 ? 12.281 1.819 13.93 1 97.5 223 THR A N 1
ATOM 1728 C CA . THR A 1 223 ? 11.273 2.768 13.461 1 97.5 223 THR A CA 1
ATOM 1729 C C . THR A 1 223 ? 11.938 4.047 12.945 1 97.5 223 THR A C 1
ATOM 1731 O O . THR A 1 223 ? 12.742 4.66 13.648 1 97.5 223 THR A O 1
ATOM 1734 N N . GLU A 1 224 ? 11.672 4.391 11.727 1 97.81 224 GLU A N 1
ATOM 1735 C CA . GLU A 1 224 ? 12.195 5.613 11.125 1 97.81 224 GLU A CA 1
ATOM 1736 C C . GLU A 1 224 ? 11.742 6.848 11.898 1 97.81 224 GLU A C 1
ATOM 1738 O O . GLU A 1 224 ? 10.547 7 12.188 1 97.81 224 GLU A O 1
ATOM 1743 N N . PHE A 1 225 ? 12.703 7.707 12.273 1 97.75 225 PHE A N 1
ATOM 1744 C CA . PHE A 1 225 ? 12.469 8.953 12.984 1 97.75 225 PHE A CA 1
ATOM 1745 C C . PHE A 1 225 ? 11.719 8.703 14.289 1 97.75 225 PHE A C 1
ATOM 1747 O O . PHE A 1 225 ? 10.688 9.32 14.555 1 97.75 225 PHE A O 1
ATOM 1754 N N . ALA A 1 226 ? 12.258 7.891 15.164 1 96.88 226 ALA A N 1
ATOM 1755 C CA . ALA A 1 226 ? 11.594 7.414 16.375 1 96.88 226 ALA A CA 1
ATOM 1756 C C . ALA A 1 226 ? 11.898 8.32 17.562 1 96.88 226 ALA A C 1
ATOM 1758 O O . ALA A 1 226 ? 11.438 8.055 18.672 1 96.88 226 ALA A O 1
ATOM 1759 N N . GLU A 1 227 ? 12.633 9.367 17.344 1 97.25 227 GLU A N 1
ATOM 1760 C CA . GLU A 1 227 ? 13.039 10.211 18.469 1 97.25 227 GLU A CA 1
ATOM 1761 C C . GLU A 1 227 ? 11.883 11.07 18.953 1 97.25 227 GLU A C 1
ATOM 1763 O O . GLU A 1 227 ? 10.984 11.422 18.188 1 97.25 227 GLU A O 1
ATOM 1768 N N . ASP A 1 228 ? 11.93 11.453 20.203 1 97.38 228 ASP A N 1
ATOM 1769 C CA . ASP A 1 228 ? 10.945 12.359 20.781 1 97.38 228 ASP A CA 1
ATOM 1770 C C . ASP A 1 228 ? 11.039 13.75 20.141 1 97.38 228 ASP A C 1
ATOM 1772 O O . ASP A 1 228 ? 12.094 14.148 19.656 1 97.38 228 ASP A O 1
ATOM 1776 N N . SER A 1 229 ? 9.961 14.359 20.141 1 97.88 229 SER A N 1
ATOM 1777 C CA . SER A 1 229 ? 9.875 15.711 19.594 1 97.88 229 SER A CA 1
ATOM 1778 C C . SER A 1 229 ? 9.023 16.609 20.469 1 97.88 229 SER A C 1
ATOM 1780 O O . SER A 1 229 ? 8.023 16.172 21.031 1 97.88 229 SER A O 1
ATOM 1782 N N . PRO A 1 230 ? 9.43 17.875 20.578 1 97.62 230 PRO A N 1
ATOM 1783 C CA . PRO A 1 230 ? 8.555 18.812 21.281 1 97.62 230 PRO A CA 1
ATOM 1784 C C . PRO A 1 230 ? 7.223 19.031 20.547 1 97.62 230 PRO A C 1
ATOM 1786 O O . PRO A 1 230 ? 6.305 19.625 21.125 1 97.62 230 PRO A O 1
ATOM 1789 N N . TYR A 1 231 ? 7.137 18.516 19.297 1 98.06 231 TYR A N 1
ATOM 1790 C CA . TYR A 1 231 ? 5.93 18.703 18.5 1 98.06 231 TYR A CA 1
ATOM 1791 C C . TYR A 1 231 ? 4.957 17.547 18.719 1 98.06 231 TYR A C 1
ATOM 1793 O O . TYR A 1 231 ? 3.838 17.562 18.188 1 98.06 231 TYR A O 1
ATOM 1801 N N . ASP A 1 232 ? 5.402 16.469 19.469 1 98 232 ASP A N 1
ATOM 1802 C CA . ASP A 1 232 ? 4.508 15.352 19.75 1 98 232 ASP A CA 1
ATOM 1803 C C . ASP A 1 232 ? 3.338 15.789 20.625 1 98 232 ASP A C 1
ATOM 1805 O O . ASP A 1 232 ? 3.35 16.891 21.172 1 98 232 ASP A O 1
ATOM 1809 N N . LEU A 1 233 ? 2.311 14.953 20.734 1 96.75 233 LEU A N 1
ATOM 1810 C CA . LEU A 1 233 ? 1.166 15.242 21.594 1 96.75 233 LEU A CA 1
ATOM 1811 C C . LEU A 1 233 ? 1.606 15.438 23.047 1 96.75 233 LEU A C 1
ATOM 1813 O O . LEU A 1 233 ? 2.541 14.773 23.5 1 96.75 233 LEU A O 1
ATOM 1817 N N . VAL A 1 234 ? 0.869 16.266 23.672 1 97.44 234 VAL A N 1
ATOM 1818 C CA . VAL A 1 234 ? 1.247 16.625 25.031 1 97.44 234 VAL A CA 1
ATOM 1819 C C . VAL A 1 234 ? 0.648 15.609 26.016 1 97.44 234 VAL A C 1
ATOM 1821 O O . VAL A 1 234 ? -0.515 15.227 25.875 1 97.44 234 VAL A O 1
ATOM 1824 N N . SER A 1 235 ? 1.43 15.211 26.969 1 97.44 235 SER A N 1
ATOM 1825 C CA . SER A 1 235 ? 0.971 14.281 27.984 1 97.44 235 SER A CA 1
ATOM 1826 C C . SER A 1 235 ? -0.132 14.898 28.844 1 97.44 235 SER A C 1
ATOM 1828 O O . SER A 1 235 ? -0.299 16.125 28.859 1 97.44 235 SER A O 1
ATOM 1830 N N . ALA A 1 236 ? -0.853 14.094 29.547 1 96.12 236 ALA A N 1
ATOM 1831 C CA . ALA A 1 236 ? -1.998 14.508 30.344 1 96.12 236 ALA A CA 1
ATOM 1832 C C . ALA A 1 236 ? -1.586 15.531 31.406 1 96.12 236 ALA A C 1
ATOM 1834 O O . ALA A 1 236 ? -2.354 16.438 31.719 1 96.12 236 ALA A O 1
ATOM 1835 N N . ASP A 1 237 ? -0.448 15.383 31.906 1 95.94 237 ASP A N 1
ATOM 1836 C CA . ASP A 1 237 ? -0.002 16.281 32.969 1 95.94 237 ASP A CA 1
ATOM 1837 C C . ASP A 1 237 ? 0.595 17.562 32.406 1 95.94 237 ASP A C 1
ATOM 1839 O O . ASP A 1 237 ? 0.979 18.469 33.125 1 95.94 237 ASP A O 1
ATOM 1843 N N . GLY A 1 238 ? 0.774 17.625 31.078 1 95.75 238 GLY A N 1
ATOM 1844 C CA . GLY A 1 238 ? 1.196 18.844 30.406 1 95.75 238 GLY A CA 1
ATOM 1845 C C . GLY A 1 238 ? 2.691 19.094 30.5 1 95.75 238 GLY A C 1
ATOM 1846 O O . GLY A 1 238 ? 3.174 20.156 30.109 1 95.75 238 GLY A O 1
ATOM 1847 N N . LYS A 1 239 ? 3.482 18.125 30.969 1 96.44 239 LYS A N 1
ATOM 1848 C CA . LYS A 1 239 ? 4.871 18.406 31.312 1 96.44 239 LYS A CA 1
ATOM 1849 C C . LYS A 1 239 ? 5.824 17.891 30.234 1 96.44 239 LYS A C 1
ATOM 1851 O O . LYS A 1 239 ? 6.988 18.297 30.188 1 96.44 239 LYS A O 1
ATOM 1856 N N . GLN A 1 240 ? 5.344 16.953 29.406 1 97.06 240 GLN A N 1
ATOM 1857 C CA . GLN A 1 240 ? 6.172 16.359 28.359 1 97.06 240 GLN A CA 1
ATOM 1858 C C . GLN A 1 240 ? 5.328 15.945 27.172 1 97.06 240 GLN A C 1
ATOM 1860 O O . GLN A 1 240 ? 4.105 16.125 27.172 1 97.06 240 GLN A O 1
ATOM 1865 N N . THR A 1 241 ? 5.957 15.523 26.172 1 97.75 241 THR A N 1
ATOM 1866 C CA . THR A 1 241 ? 5.242 15.023 25 1 97.75 241 THR A CA 1
ATOM 1867 C C . THR A 1 241 ? 5.281 13.492 24.953 1 97.75 241 THR A C 1
ATOM 1869 O O . THR A 1 241 ? 6.066 12.867 25.672 1 97.75 241 THR A O 1
ATOM 1872 N N . VAL A 1 242 ? 4.379 12.938 24.219 1 97 242 VAL A N 1
ATOM 1873 C CA . VAL A 1 242 ? 4.262 11.492 24.062 1 97 242 VAL A CA 1
ATOM 1874 C C . VAL A 1 242 ? 4.512 11.117 22.609 1 97 242 VAL A C 1
ATOM 1876 O O . VAL A 1 242 ? 3.771 11.539 21.703 1 97 242 VAL A O 1
ATOM 1879 N N . ASN A 1 243 ? 5.559 10.336 22.375 1 97.06 243 ASN A N 1
ATOM 1880 C CA . ASN A 1 243 ? 5.941 9.883 21.047 1 97.06 243 ASN A CA 1
ATOM 1881 C C . ASN A 1 243 ? 5.012 8.781 20.531 1 97.06 243 ASN A C 1
ATOM 1883 O O . ASN A 1 243 ? 4.883 7.734 21.172 1 97.06 243 ASN A O 1
ATOM 1887 N N . SER A 1 244 ? 4.391 9 19.406 1 95.5 244 SER A N 1
ATOM 1888 C CA . SER A 1 244 ? 3.379 8.078 18.891 1 95.5 244 SER A CA 1
ATOM 1889 C C . SER A 1 244 ? 3.936 7.203 17.781 1 95.5 244 SER A C 1
ATOM 1891 O O . SER A 1 244 ? 3.182 6.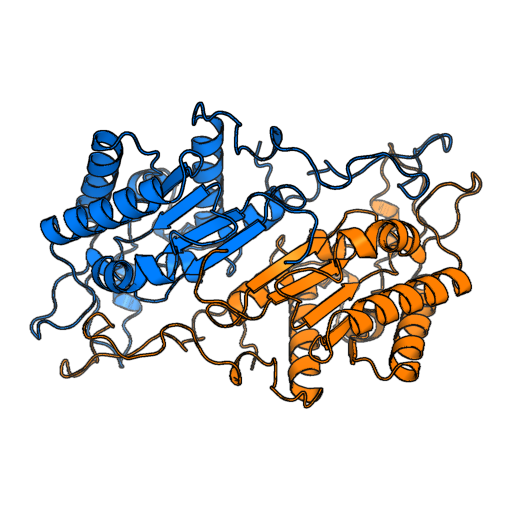5 17.109 1 95.5 244 SER A O 1
ATOM 1893 N N . SER A 1 245 ? 5.254 7.16 17.516 1 96.69 245 SER A N 1
ATOM 1894 C CA . SER A 1 245 ? 5.855 6.508 16.359 1 96.69 245 SER A CA 1
ATOM 1895 C C . SER A 1 245 ? 5.617 5.004 16.391 1 96.69 245 SER A C 1
ATOM 1897 O O . SER A 1 245 ? 5.609 4.348 15.344 1 96.69 245 SER A O 1
ATOM 1899 N N . GLU A 1 246 ? 5.262 4.441 17.594 1 94.5 246 GLU A N 1
ATOM 1900 C CA . GLU A 1 246 ? 5.133 2.994 17.719 1 94.5 246 GLU A CA 1
ATOM 1901 C C . GLU A 1 246 ? 3.703 2.596 18.078 1 94.5 246 GLU A C 1
ATOM 1903 O O . GLU A 1 246 ? 3.449 1.451 18.453 1 94.5 246 GLU A O 1
ATOM 1908 N N . TRP A 1 247 ? 2.768 3.566 17.984 1 93.44 247 TRP A N 1
ATOM 1909 C CA . TRP A 1 247 ? 1.389 3.279 18.359 1 93.44 247 TRP A CA 1
ATOM 1910 C C . TRP A 1 247 ? 0.731 2.334 17.359 1 93.44 247 TRP A C 1
ATOM 1912 O O . TRP A 1 247 ? 0.931 2.465 16.156 1 93.44 247 TRP A O 1
ATOM 1922 N N . THR A 1 248 ? -0.097 1.376 17.922 1 93 248 THR A N 1
ATOM 1923 C CA . THR A 1 248 ? -0.79 0.409 17.078 1 93 248 THR A CA 1
ATOM 1924 C C . THR A 1 248 ? -2.283 0.394 17.375 1 93 248 THR A C 1
ATOM 1926 O O . THR A 1 248 ? -3.025 -0.435 16.844 1 93 248 THR A O 1
ATOM 1929 N N . TYR A 1 249 ? -2.816 1.202 18.266 1 87.38 249 TYR A N 1
ATOM 1930 C CA . TYR A 1 249 ? -4.188 1.074 18.75 1 87.38 249 TYR A CA 1
ATOM 1931 C C . TYR A 1 249 ? -5.184 1.472 17.672 1 87.38 249 TYR A C 1
ATOM 1933 O O . TYR A 1 249 ? -6.383 1.199 17.797 1 87.38 249 TYR A O 1
ATOM 1941 N N . PHE A 1 250 ? -4.766 2.006 16.578 1 86.94 250 PHE A N 1
ATOM 1942 C CA . PHE A 1 250 ? -5.66 2.404 15.492 1 86.94 250 PHE A CA 1
ATOM 1943 C C . PHE A 1 250 ? -5.859 1.26 14.5 1 86.94 250 PHE A C 1
ATOM 1945 O O . PHE A 1 250 ? -6.688 1.353 13.594 1 86.94 250 PHE A O 1
ATOM 1952 N N . TRP A 1 251 ? -5.09 0.182 14.727 1 91.88 251 TRP A N 1
ATOM 1953 C CA . TRP A 1 251 ? -5.215 -0.958 13.82 1 91.88 251 TRP A CA 1
ATOM 1954 C C . TRP A 1 251 ? -6.535 -1.687 14.047 1 91.88 251 TRP A C 1
ATOM 1956 O O . TRP A 1 251 ? -7.016 -1.778 15.18 1 91.88 251 TRP A O 1
ATOM 1966 N N . GLU A 1 252 ? -7.113 -2.127 13.016 1 89.38 252 GLU A N 1
ATOM 1967 C CA . GLU A 1 252 ? -8.336 -2.916 13.133 1 89.38 252 GLU A CA 1
ATOM 1968 C C . GLU A 1 252 ? -8.086 -4.23 13.867 1 89.38 252 GLU A C 1
ATOM 1970 O O . GLU A 1 252 ? -8.961 -4.738 14.562 1 89.38 252 GLU A O 1
ATOM 1975 N N . GLU A 1 253 ? -6.922 -4.785 13.617 1 92 253 GLU A N 1
ATOM 1976 C CA . GLU A 1 253 ? -6.438 -6.004 14.258 1 92 253 GLU A CA 1
ATOM 1977 C C . GLU A 1 253 ? -5.023 -5.816 14.805 1 92 253 GLU A C 1
ATOM 1979 O O . GLU A 1 253 ? -4.238 -5.039 14.258 1 92 253 GLU A O 1
ATOM 1984 N N . GLN A 1 254 ? -4.758 -6.453 15.836 1 92.88 254 GLN A N 1
ATOM 1985 C CA . GLN A 1 254 ? -3.387 -6.438 16.328 1 92.88 254 GLN A CA 1
ATOM 1986 C C . GLN A 1 254 ? -2.543 -7.512 15.656 1 92.88 254 GLN A C 1
ATOM 1988 O O . GLN A 1 254 ? -3.021 -8.625 15.414 1 92.88 254 GLN A O 1
ATOM 1993 N N . TRP A 1 255 ? -1.413 -7.191 15.281 1 93 255 TRP A N 1
ATOM 1994 C CA . TRP A 1 255 ? -0.589 -8.062 14.453 1 93 255 TRP A CA 1
ATOM 1995 C C . TRP A 1 255 ? 0.691 -8.461 15.188 1 93 255 TRP A C 1
ATOM 1997 O O . TRP A 1 255 ? 1.683 -8.828 14.555 1 93 255 TRP A O 1
ATOM 2007 N N . ASP A 1 256 ? 0.709 -8.516 16.516 1 86.94 256 ASP A N 1
ATOM 2008 C CA . ASP A 1 256 ? 1.887 -8.859 17.297 1 86.94 256 ASP A CA 1
ATOM 2009 C C . ASP A 1 256 ? 2.133 -10.367 17.281 1 86.94 256 ASP A C 1
ATOM 2011 O O . ASP A 1 256 ? 1.186 -11.156 17.297 1 86.94 256 ASP A O 1
ATOM 2015 N N . MET B 1 1 ? 16.938 -1.398 -7.246 1 69.25 1 MET B N 1
ATOM 2016 C CA . MET B 1 1 ? 15.586 -1.688 -6.77 1 69.25 1 MET B CA 1
ATOM 2017 C C . MET B 1 1 ? 14.922 -2.76 -7.625 1 69.25 1 MET B C 1
ATOM 2019 O O . MET B 1 1 ? 15.391 -3.066 -8.719 1 69.25 1 MET B O 1
ATOM 2023 N N . VAL B 1 2 ? 13.906 -3.342 -7.023 1 83.62 2 VAL B N 1
ATOM 2024 C CA . VAL B 1 2 ? 13.117 -4.301 -7.785 1 83.62 2 VAL B CA 1
ATOM 2025 C C . VAL B 1 2 ? 12.656 -3.666 -9.102 1 83.62 2 VAL B C 1
ATOM 2027 O O . VAL B 1 2 ? 12.258 -2.498 -9.125 1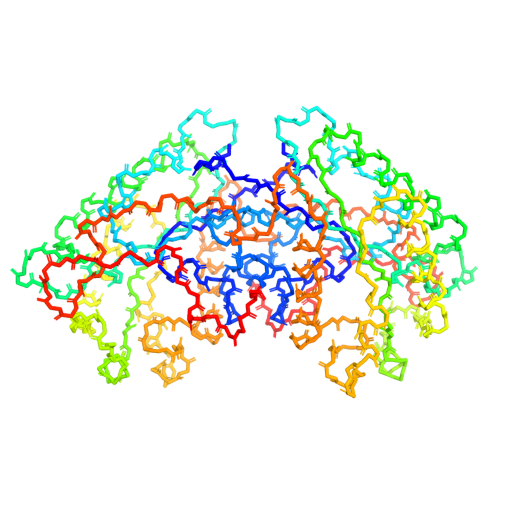 83.62 2 VAL B O 1
ATOM 2030 N N . GLY B 1 3 ? 12.875 -4.281 -10.266 1 81.88 3 GLY B N 1
ATOM 2031 C CA . GLY B 1 3 ? 12.562 -3.789 -11.602 1 81.88 3 GLY B CA 1
ATOM 2032 C C . GLY B 1 3 ? 11.406 -4.527 -12.25 1 81.88 3 GLY B C 1
ATOM 2033 O O . GLY B 1 3 ? 10.852 -5.465 -11.664 1 81.88 3 GLY B O 1
ATOM 2034 N N . PRO B 1 4 ? 11.062 -4.027 -13.43 1 81.69 4 PRO B N 1
ATOM 2035 C CA . PRO B 1 4 ? 11.539 -2.826 -14.125 1 81.69 4 PRO B CA 1
ATOM 2036 C C . PRO B 1 4 ? 11.219 -1.541 -13.367 1 81.69 4 PRO B C 1
ATOM 2038 O O . PRO B 1 4 ? 10.297 -1.518 -12.539 1 81.69 4 PRO B O 1
ATOM 2041 N N . SER B 1 5 ? 11.852 -0.535 -13.766 1 87.75 5 SER B N 1
ATOM 2042 C CA . SER B 1 5 ? 11.656 0.751 -13.102 1 87.75 5 SER B CA 1
ATOM 2043 C C . SER B 1 5 ? 10.258 1.302 -13.367 1 87.75 5 SER B C 1
ATOM 2045 O O . SER B 1 5 ? 9.781 1.259 -14.5 1 87.75 5 SER B O 1
ATOM 2047 N N . ARG B 1 6 ? 9.492 1.646 -12.352 1 94.44 6 ARG B N 1
ATOM 2048 C CA . ARG B 1 6 ? 8.188 2.307 -12.383 1 94.44 6 ARG B CA 1
ATOM 2049 C C . ARG B 1 6 ? 8.273 3.703 -11.773 1 94.44 6 ARG B C 1
ATOM 2051 O O . ARG B 1 6 ? 9.07 3.945 -10.867 1 94.44 6 ARG B O 1
ATOM 2058 N N . PRO B 1 7 ? 7.473 4.664 -12.391 1 96.56 7 PRO B N 1
ATOM 2059 C CA . PRO B 1 7 ? 7.332 5.93 -11.664 1 96.56 7 PRO B CA 1
ATOM 2060 C C . PRO B 1 7 ? 6.969 5.727 -10.195 1 96.56 7 PRO B C 1
ATOM 2062 O O . PRO B 1 7 ? 6.246 4.781 -9.859 1 96.56 7 PRO B O 1
ATOM 2065 N N . GLN B 1 8 ? 7.496 6.562 -9.352 1 96.75 8 GLN B N 1
ATOM 2066 C CA . GLN B 1 8 ? 7.184 6.508 -7.926 1 96.75 8 GLN B CA 1
ATOM 2067 C C . GLN B 1 8 ? 6.234 7.633 -7.527 1 96.75 8 GLN B C 1
ATOM 2069 O O . GLN B 1 8 ? 6.48 8.797 -7.84 1 96.75 8 GLN B O 1
ATOM 2074 N N . ILE B 1 9 ? 5.152 7.309 -6.941 1 98.62 9 ILE B N 1
ATOM 2075 C CA . ILE B 1 9 ? 4.238 8.234 -6.273 1 98.62 9 ILE B CA 1
ATOM 2076 C C . ILE B 1 9 ? 4.414 8.125 -4.758 1 98.62 9 ILE B C 1
ATOM 2078 O O . ILE B 1 9 ? 4.129 7.082 -4.168 1 98.62 9 ILE B O 1
ATOM 2082 N N . VAL B 1 10 ? 4.895 9.188 -4.156 1 98.69 10 VAL B N 1
ATOM 2083 C CA . VAL B 1 10 ? 5.215 9.164 -2.734 1 98.69 10 VAL B CA 1
ATOM 2084 C C . VAL B 1 10 ? 4.137 9.898 -1.947 1 98.69 10 VAL B C 1
ATOM 2086 O O . VAL B 1 10 ? 3.768 11.031 -2.291 1 98.69 10 VAL B O 1
ATOM 2089 N N . LEU B 1 11 ? 3.545 9.219 -0.964 1 98.94 11 LEU B N 1
ATOM 2090 C CA . LEU B 1 11 ? 2.625 9.836 -0.014 1 98.94 11 LEU B CA 1
ATOM 2091 C C . LEU B 1 11 ? 3.375 10.352 1.212 1 98.94 11 LEU B C 1
ATOM 2093 O O . LEU B 1 11 ? 3.953 9.562 1.966 1 98.94 11 LEU B O 1
ATOM 2097 N N . PHE B 1 12 ? 3.441 11.656 1.383 1 98.88 12 PHE B N 1
ATOM 2098 C CA . PHE B 1 12 ? 4.227 12.289 2.436 1 98.88 12 PHE B CA 1
ATOM 2099 C C . PHE B 1 12 ? 3.33 13.094 3.367 1 98.88 12 PHE B C 1
ATOM 2101 O O . PHE B 1 12 ? 2.664 14.031 2.934 1 98.88 12 PHE B O 1
ATOM 2108 N N . GLY B 1 13 ? 3.299 12.656 4.598 1 98.81 13 GLY B N 1
ATOM 2109 C CA . GLY B 1 13 ? 2.434 13.445 5.465 1 98.81 13 GLY B CA 1
ATOM 2110 C C . GLY B 1 13 ? 2.297 12.859 6.859 1 98.81 13 GLY B C 1
ATOM 2111 O O . GLY B 1 13 ? 3.127 12.055 7.285 1 98.81 13 GLY B O 1
ATOM 2112 N N . SER B 1 14 ? 1.356 13.312 7.617 1 98.44 14 SER B N 1
ATOM 2113 C CA . SER B 1 14 ? 1.146 12.945 9.016 1 98.44 14 SER B CA 1
ATOM 2114 C C . SER B 1 14 ? 0.345 11.656 9.141 1 98.44 14 SER B C 1
ATOM 2116 O O . SER B 1 14 ? 0.598 10.695 8.414 1 98.44 14 SER B O 1
ATOM 2118 N N . SER B 1 15 ? -0.585 11.547 10.133 1 97.81 15 SER B N 1
ATOM 2119 C CA . SER B 1 15 ? -1.274 10.297 10.438 1 97.81 15 SER B CA 1
ATOM 2120 C C . SER B 1 15 ? -2.266 9.922 9.336 1 97.81 15 SER B C 1
ATOM 2122 O O . SER B 1 15 ? -2.475 8.742 9.055 1 97.81 15 SER B O 1
ATOM 2124 N N . ILE B 1 16 ? -2.904 10.883 8.695 1 97.94 16 ILE B N 1
ATOM 2125 C CA . ILE B 1 16 ? -3.848 10.609 7.617 1 97.94 16 ILE B CA 1
ATOM 2126 C C . ILE B 1 16 ? -3.133 9.891 6.477 1 97.94 16 ILE B C 1
ATOM 2128 O O . ILE B 1 16 ? -3.723 9.047 5.805 1 97.94 16 ILE B O 1
ATOM 2132 N N . VAL B 1 17 ? -1.865 10.203 6.336 1 98.75 17 VAL B N 1
ATOM 2133 C CA . VAL B 1 17 ? -1.052 9.562 5.312 1 98.75 17 VAL B CA 1
ATOM 2134 C C . VAL B 1 17 ? -0.531 8.219 5.828 1 98.75 17 VAL B C 1
ATOM 2136 O O . VAL B 1 17 ? -0.662 7.195 5.156 1 98.75 17 VAL B O 1
ATOM 2139 N N . GLN B 1 18 ? 0.041 8.18 7.047 1 98.38 18 GLN B N 1
ATOM 2140 C CA . GLN B 1 18 ? 0.57 6.922 7.566 1 98.38 18 GLN B CA 1
ATOM 2141 C C . GLN B 1 18 ? -0.505 5.84 7.59 1 98.38 18 GLN B C 1
ATOM 2143 O O . GLN B 1 18 ? -0.221 4.668 7.332 1 98.38 18 GLN B O 1
ATOM 2148 N N . MET B 1 19 ? -1.713 6.25 7.848 1 97.88 19 MET B N 1
ATOM 2149 C CA . MET B 1 19 ? -2.809 5.301 8.023 1 97.88 19 MET B CA 1
ATOM 2150 C C . MET B 1 19 ? -3.529 5.051 6.707 1 97.88 19 MET B C 1
ATOM 2152 O O . MET B 1 19 ? -4.59 4.418 6.684 1 97.88 19 MET B O 1
ATOM 2156 N N . SER B 1 20 ? -2.947 5.492 5.598 1 98.56 20 SER B N 1
ATOM 2157 C CA . SER B 1 20 ? -3.656 5.473 4.324 1 98.56 20 SER B CA 1
ATOM 2158 C C . SER B 1 20 ? -3.74 4.062 3.756 1 98.56 20 SER B C 1
ATOM 2160 O O . SER B 1 20 ? -4.375 3.838 2.723 1 98.56 20 SER B O 1
ATOM 2162 N N . PHE B 1 21 ? -3.213 3.068 4.418 1 98.31 21 PHE B N 1
ATOM 2163 C CA . PHE B 1 21 ? -3.312 1.699 3.928 1 98.31 21 PHE B CA 1
ATOM 2164 C C . PHE B 1 21 ? -4.238 0.873 4.812 1 98.31 21 PHE B C 1
ATOM 2166 O O . PHE B 1 21 ? -4.562 -0.271 4.484 1 98.31 21 PHE B O 1
ATOM 2173 N N . GLY B 1 22 ? -4.605 1.446 5.91 1 96.12 22 GLY B N 1
ATOM 2174 C CA . GLY B 1 22 ? -5.562 0.786 6.785 1 96.12 22 GLY B CA 1
ATOM 2175 C C . GLY B 1 22 ? -6.996 1.217 6.539 1 96.12 22 GLY B C 1
ATOM 2176 O O . GLY B 1 22 ? -7.242 2.186 5.82 1 96.12 22 GLY B O 1
ATOM 2177 N N . HIS B 1 23 ? -8.008 0.408 6.984 1 93.44 23 HIS B N 1
ATOM 2178 C CA . HIS B 1 23 ? -9.422 0.754 6.961 1 93.44 23 HIS B CA 1
ATOM 2179 C C . HIS B 1 23 ? -9.883 1.096 5.551 1 93.44 23 HIS B C 1
ATOM 2181 O O . HIS B 1 23 ? -10.547 2.115 5.336 1 93.44 23 HIS B O 1
ATOM 2187 N N . GLY B 1 24 ? -9.438 0.255 4.574 1 94.75 24 GLY B N 1
ATOM 2188 C CA . GLY B 1 24 ? -9.805 0.615 3.215 1 94.75 24 GLY B CA 1
ATOM 2189 C C . GLY B 1 24 ? -9.242 1.955 2.779 1 94.75 24 GLY B C 1
ATOM 2190 O O . GLY B 1 24 ? -9.93 2.738 2.123 1 94.75 24 GLY B O 1
ATOM 2191 N N . GLY B 1 25 ? -8.039 2.256 3.113 1 97.56 25 GLY B N 1
ATOM 2192 C CA . GLY B 1 25 ? -7.438 3.574 3.016 1 97.56 25 GLY B CA 1
ATOM 2193 C C . GLY B 1 25 ? -7.145 3.992 1.587 1 97.56 25 GLY B C 1
ATOM 2194 O O . GLY B 1 25 ? -7.055 3.148 0.694 1 97.56 25 GLY B O 1
ATOM 2195 N N . TRP B 1 26 ? -6.969 5.293 1.401 1 98.75 26 TRP B N 1
ATOM 2196 C CA . TRP B 1 26 ? -6.801 5.871 0.073 1 98.75 26 TRP B CA 1
ATOM 2197 C C . TRP B 1 26 ? -5.445 5.5 -0.516 1 98.75 26 TRP B C 1
ATOM 2199 O O . TRP B 1 26 ? -5.293 5.414 -1.737 1 98.75 26 TRP B O 1
ATOM 2209 N N . GLY B 1 27 ? -4.375 5.258 0.291 1 98.81 27 GLY B N 1
ATOM 2210 C CA . GLY B 1 27 ? -3.115 4.73 -0.208 1 98.81 27 GLY B CA 1
ATOM 2211 C C . GLY B 1 27 ? -3.244 3.334 -0.789 1 98.81 27 GLY B C 1
ATOM 2212 O O . GLY B 1 27 ? -2.613 3.014 -1.798 1 98.81 27 GLY B O 1
ATOM 2213 N N . ALA B 1 28 ? -4.027 2.508 -0.108 1 98.69 28 ALA B N 1
ATOM 2214 C CA . ALA B 1 28 ? -4.301 1.17 -0.626 1 98.69 28 ALA B CA 1
ATOM 2215 C C . ALA B 1 28 ? -5.039 1.238 -1.96 1 98.69 28 ALA B C 1
ATOM 2217 O O . ALA B 1 28 ? -4.707 0.508 -2.896 1 98.69 28 ALA B O 1
ATOM 2218 N N . ILE B 1 29 ? -6.012 2.111 -2.055 1 98.62 29 ILE B N 1
ATOM 2219 C CA . ILE B 1 29 ? -6.777 2.289 -3.283 1 98.62 29 ILE B CA 1
ATOM 2220 C C . ILE B 1 29 ? -5.844 2.709 -4.418 1 98.62 29 ILE B C 1
ATOM 2222 O O . ILE B 1 29 ? -5.891 2.143 -5.512 1 98.62 29 ILE B O 1
ATOM 2226 N N . LEU B 1 30 ? -5 3.686 -4.145 1 98.81 30 LEU B N 1
ATOM 2227 C CA . LEU B 1 30 ? -4.059 4.125 -5.168 1 98.81 30 LEU B CA 1
ATOM 2228 C C . LEU B 1 30 ? -3.133 2.984 -5.578 1 98.81 30 LEU B C 1
ATOM 2230 O O . LEU B 1 30 ? -2.809 2.836 -6.758 1 98.81 30 LEU B O 1
ATOM 2234 N N . SER B 1 31 ? -2.674 2.17 -4.602 1 98.62 31 SER B N 1
ATOM 2235 C CA . SER B 1 31 ? -1.804 1.04 -4.91 1 98.62 31 SER B CA 1
ATOM 2236 C C . SER B 1 31 ? -2.498 0.045 -5.832 1 98.62 31 SER B C 1
ATOM 2238 O O . SER B 1 31 ? -1.869 -0.519 -6.73 1 98.62 31 SER B O 1
ATOM 2240 N N . GLU B 1 32 ? -3.756 -0.174 -5.598 1 97.81 32 GLU B N 1
ATOM 2241 C CA . GLU B 1 32 ? -4.535 -1.052 -6.465 1 97.81 32 GLU B CA 1
ATOM 2242 C C . GLU B 1 32 ? -4.664 -0.47 -7.871 1 97.81 32 GLU B C 1
ATOM 2244 O O . GLU B 1 32 ? -4.414 -1.163 -8.859 1 97.81 32 GLU B O 1
ATOM 2249 N N . VAL B 1 33 ? -4.988 0.791 -7.957 1 98.06 33 VAL B N 1
ATOM 2250 C CA . VAL B 1 33 ? -5.277 1.467 -9.219 1 98.06 33 VAL B CA 1
ATOM 2251 C C . VAL B 1 33 ? -4.004 1.563 -10.055 1 98.06 33 VAL B C 1
ATOM 2253 O O . VAL B 1 33 ? -4.039 1.386 -11.273 1 98.06 33 VAL B O 1
ATOM 2256 N N . TYR B 1 34 ? -2.885 1.779 -9.398 1 98.31 34 TYR B N 1
ATOM 2257 C CA . TYR B 1 34 ? -1.638 2.018 -10.117 1 98.31 34 TYR B CA 1
ATOM 2258 C C . TYR B 1 34 ? -0.822 0.735 -10.227 1 98.31 34 TYR B C 1
ATOM 2260 O O . TYR B 1 34 ? 0.353 0.771 -10.602 1 98.31 34 TYR B O 1
ATOM 2268 N N . ALA B 1 35 ? -1.445 -0.407 -9.836 1 97.5 35 ALA B N 1
ATOM 2269 C CA . ALA B 1 35 ? -0.734 -1.672 -10.008 1 97.5 35 ALA B CA 1
ATOM 2270 C C . ALA B 1 35 ? -0.2 -1.817 -11.43 1 97.5 35 ALA B C 1
ATOM 2272 O O . ALA B 1 35 ? -0.921 -1.566 -12.398 1 97.5 35 ALA B O 1
ATOM 2273 N N . ARG B 1 36 ? 1.152 -2.193 -11.57 1 97.56 36 ARG B N 1
ATOM 2274 C CA . ARG B 1 36 ? 1.867 -2.422 -12.82 1 97.56 36 ARG B CA 1
ATOM 2275 C C . ARG B 1 36 ? 2.211 -1.103 -13.508 1 97.56 36 ARG B C 1
ATOM 2277 O O . ARG B 1 36 ? 2.867 -1.091 -14.547 1 97.56 36 ARG B O 1
ATOM 2284 N N . LYS B 1 37 ? 1.761 0.045 -12.922 1 97.69 37 LYS B N 1
ATOM 2285 C CA . LYS B 1 37 ? 1.969 1.335 -13.57 1 97.69 37 LYS B CA 1
ATOM 2286 C C . LYS B 1 37 ? 2.939 2.203 -12.781 1 97.69 37 LYS B C 1
ATOM 2288 O O . LYS B 1 37 ? 3.848 2.811 -13.352 1 97.69 37 LYS B O 1
ATOM 2293 N N . ALA B 1 38 ? 2.758 2.256 -11.484 1 98 38 ALA B N 1
ATOM 2294 C CA . ALA B 1 38 ? 3.578 3.059 -10.586 1 98 38 ALA B CA 1
ATOM 2295 C C . ALA B 1 38 ? 3.664 2.416 -9.203 1 98 38 ALA B C 1
ATOM 2297 O O . ALA B 1 38 ? 2.783 1.646 -8.812 1 98 38 ALA B O 1
ATOM 2298 N N . ASP B 1 39 ? 4.727 2.703 -8.539 1 97.44 39 ASP B N 1
ATOM 2299 C CA . ASP B 1 39 ? 4.863 2.283 -7.145 1 97.44 39 ASP B CA 1
ATOM 2300 C C . ASP B 1 39 ? 4.375 3.371 -6.191 1 97.44 39 ASP B C 1
ATOM 2302 O O . ASP B 1 39 ? 4.762 4.535 -6.316 1 97.44 39 ASP B O 1
ATOM 2306 N N . ILE B 1 40 ? 3.504 3.018 -5.293 1 98.38 40 ILE B N 1
ATOM 2307 C CA . ILE B 1 40 ? 3.053 3.904 -4.227 1 98.38 40 ILE B CA 1
ATOM 2308 C C . ILE B 1 40 ? 3.932 3.709 -2.99 1 98.38 40 ILE B C 1
ATOM 2310 O O . ILE B 1 40 ? 3.994 2.611 -2.432 1 98.38 40 ILE B O 1
ATOM 2314 N N . ILE B 1 41 ? 4.617 4.758 -2.566 1 97.62 41 ILE B N 1
ATOM 2315 C CA . ILE B 1 41 ? 5.574 4.684 -1.467 1 97.62 41 ILE B CA 1
ATOM 2316 C C . ILE B 1 41 ? 5.066 5.508 -0.285 1 97.62 41 ILE B C 1
ATOM 2318 O O . ILE B 1 41 ? 4.691 6.672 -0.447 1 97.62 41 ILE B O 1
ATOM 2322 N N . LEU B 1 42 ? 5.035 4.902 0.876 1 98.44 42 LEU B N 1
ATOM 2323 C CA . LEU B 1 42 ? 4.461 5.523 2.066 1 98.44 42 LEU B CA 1
ATOM 2324 C C . LEU B 1 42 ? 5.543 6.207 2.896 1 98.44 42 LEU B C 1
ATOM 2326 O O . LEU B 1 42 ? 6.477 5.551 3.369 1 98.44 42 LEU B O 1
ATOM 2330 N N . ARG B 1 43 ? 5.449 7.477 3.004 1 98.56 43 ARG B N 1
ATOM 2331 C CA . ARG B 1 43 ? 6.219 8.281 3.945 1 98.56 43 ARG B CA 1
ATOM 2332 C C . ARG B 1 43 ? 5.301 9.086 4.863 1 98.56 43 ARG B C 1
ATOM 2334 O O . ARG B 1 43 ? 5.328 10.312 4.859 1 98.56 43 ARG B O 1
ATOM 2341 N N . GLY B 1 44 ? 4.508 8.344 5.633 1 98.19 44 GLY B N 1
ATOM 2342 C CA . GLY B 1 44 ? 3.596 8.906 6.617 1 98.19 44 GLY B CA 1
ATOM 2343 C C . GLY B 1 44 ? 4.121 8.82 8.039 1 98.19 44 GLY B C 1
ATOM 2344 O O . GLY B 1 44 ? 4.758 7.836 8.406 1 98.19 44 GLY B O 1
ATOM 2345 N N . TYR B 1 45 ? 3.818 9.828 8.836 1 98.19 45 TYR B N 1
ATOM 2346 C CA . TYR B 1 45 ? 4.359 9.938 10.188 1 98.19 45 TYR B CA 1
ATOM 2347 C C . TYR B 1 45 ? 3.291 10.406 11.164 1 98.19 45 TYR B C 1
ATOM 2349 O O . TYR B 1 45 ? 2.902 11.578 11.156 1 98.19 45 TYR B O 1
ATOM 2357 N N . TYR B 1 46 ? 2.934 9.539 12.016 1 97.25 46 TYR B N 1
ATOM 2358 C CA . TYR B 1 46 ? 1.855 9.773 12.969 1 97.25 46 TYR B CA 1
ATOM 2359 C C . TYR B 1 46 ? 2.137 11.008 13.82 1 97.25 46 TYR B C 1
ATOM 2361 O O . TYR B 1 46 ? 3.227 11.148 14.383 1 97.25 46 TYR B O 1
ATOM 2369 N N . GLY B 1 47 ? 1.188 11.898 13.852 1 96.81 47 GLY B N 1
ATOM 2370 C CA . GLY B 1 47 ? 1.221 13.008 14.789 1 96.81 47 GLY B CA 1
ATOM 2371 C C . GLY B 1 47 ? 2.051 14.18 14.297 1 96.81 47 GLY B C 1
ATOM 2372 O O . GLY B 1 47 ? 2.109 15.219 14.953 1 96.81 47 GLY B O 1
ATOM 2373 N N . TRP B 1 48 ? 2.645 14.008 13.125 1 98.5 48 TRP B N 1
ATOM 2374 C CA . TRP B 1 48 ? 3.586 15.031 12.68 1 98.5 48 TRP B CA 1
ATOM 2375 C C . TRP B 1 48 ? 2.854 16.297 12.242 1 98.5 48 TRP B C 1
ATOM 2377 O O . TRP B 1 48 ? 1.746 16.234 11.711 1 98.5 48 TRP B O 1
ATOM 2387 N N . ASN B 1 49 ? 3.467 17.422 12.547 1 98.88 49 ASN B N 1
ATOM 2388 C CA . ASN B 1 49 ? 3.094 18.719 11.984 1 98.88 49 ASN B CA 1
ATOM 2389 C C . ASN B 1 49 ? 4.062 19.156 10.883 1 98.88 49 ASN B C 1
ATOM 2391 O O . ASN B 1 49 ? 4.992 18.422 10.547 1 98.88 49 ASN B O 1
ATOM 2395 N N . SER B 1 50 ? 3.809 20.281 10.273 1 98.94 50 SER B N 1
ATOM 2396 C CA . SER B 1 50 ? 4.613 20.766 9.156 1 98.94 50 SER B CA 1
ATOM 2397 C C . SER B 1 50 ? 6.031 21.109 9.602 1 98.94 50 SER B C 1
ATOM 2399 O O . SER B 1 50 ? 6.988 20.938 8.844 1 98.94 50 SER B O 1
ATOM 2401 N N . SER B 1 51 ? 6.242 21.562 10.867 1 98.88 51 SER B N 1
ATOM 2402 C CA . SER B 1 51 ? 7.566 21.922 11.375 1 98.88 51 SER B CA 1
ATOM 2403 C C . SER B 1 51 ? 8.453 20.688 11.5 1 98.88 51 SER B C 1
ATOM 2405 O O . SER B 1 51 ? 9.617 20.703 11.094 1 98.88 51 SER B O 1
ATOM 2407 N N . ARG B 1 52 ? 7.883 19.672 12.094 1 98.62 52 ARG B N 1
ATOM 2408 C CA . ARG B 1 52 ? 8.625 18.422 12.219 1 98.62 52 ARG B CA 1
ATOM 2409 C C . ARG B 1 52 ? 8.992 17.859 10.844 1 98.62 52 ARG B C 1
ATOM 2411 O O . ARG B 1 52 ? 10.109 17.391 10.648 1 98.62 52 ARG B O 1
ATOM 2418 N N . ALA B 1 53 ? 8.07 17.906 9.898 1 98.56 53 ALA B N 1
ATOM 2419 C CA . ALA B 1 53 ? 8.305 17.438 8.539 1 98.56 53 ALA B CA 1
ATOM 2420 C C . ALA B 1 53 ? 9.453 18.219 7.883 1 98.56 53 ALA B C 1
ATOM 2422 O O . ALA B 1 53 ? 10.297 17.625 7.203 1 98.56 53 ALA B O 1
ATOM 2423 N N . LEU B 1 54 ? 9.43 19.484 8.078 1 98.56 54 LEU B N 1
ATOM 2424 C CA . LEU B 1 54 ? 10.438 20.344 7.461 1 98.56 54 LEU B CA 1
ATOM 2425 C C . LEU B 1 54 ? 11.836 19.984 7.957 1 98.56 54 LEU B C 1
ATOM 2427 O O . LEU B 1 54 ? 12.812 20.078 7.207 1 98.56 54 LEU B O 1
ATOM 2431 N N . GLU B 1 55 ? 11.953 19.5 9.219 1 97.94 55 GLU B N 1
ATOM 2432 C CA . GLU B 1 55 ? 13.234 19.156 9.812 1 97.94 55 GLU B CA 1
ATOM 2433 C C . GLU B 1 55 ? 13.914 18.016 9.039 1 97.94 55 GLU B C 1
ATOM 2435 O O . GLU B 1 55 ? 15.141 17.906 9.047 1 97.94 55 GLU B O 1
ATOM 2440 N N . VAL B 1 56 ? 13.109 17.219 8.328 1 97.31 56 VAL B N 1
ATOM 2441 C CA . VAL B 1 56 ? 13.719 16.016 7.777 1 97.31 56 VAL B CA 1
ATOM 2442 C C . VAL B 1 56 ? 13.375 15.898 6.293 1 97.31 56 VAL B C 1
ATOM 2444 O O . VAL B 1 56 ? 13.594 14.852 5.68 1 97.31 56 VAL B O 1
ATOM 2447 N N . VAL B 1 57 ? 12.828 16.938 5.68 1 98.5 57 VAL B N 1
ATOM 2448 C CA . VAL B 1 57 ? 12.352 16.859 4.305 1 98.5 57 VAL B CA 1
ATOM 2449 C C . VAL B 1 57 ? 13.508 16.516 3.369 1 98.5 57 VAL B C 1
ATOM 2451 O O . VAL B 1 57 ? 13.328 15.781 2.398 1 98.5 57 VAL B O 1
ATOM 2454 N N . ASP B 1 58 ? 14.734 16.953 3.668 1 97.81 58 ASP B N 1
ATOM 2455 C CA . ASP B 1 58 ? 15.898 16.672 2.836 1 97.81 58 ASP B CA 1
ATOM 2456 C C . ASP B 1 58 ? 16.344 15.219 2.969 1 97.81 58 ASP B C 1
ATOM 2458 O O . ASP B 1 58 ? 16.922 14.656 2.039 1 97.81 58 ASP B O 1
ATOM 2462 N N . LYS B 1 59 ? 16.062 14.68 4.148 1 97.75 59 LYS B N 1
ATOM 2463 C CA . LYS B 1 59 ? 16.391 13.273 4.359 1 97.75 59 LYS B CA 1
ATOM 2464 C C . LYS B 1 59 ? 15.391 12.367 3.654 1 97.75 59 LYS B C 1
ATOM 2466 O O . LYS B 1 59 ? 15.766 11.312 3.125 1 97.75 59 LYS B O 1
ATOM 2471 N N . VAL B 1 60 ? 14.148 12.766 3.639 1 98.31 60 VAL B N 1
ATOM 2472 C CA . VAL B 1 60 ? 13.094 11.984 2.994 1 98.31 60 VAL B CA 1
ATOM 2473 C C . VAL B 1 60 ? 13.211 12.109 1.477 1 98.31 60 VAL B C 1
ATOM 2475 O O . VAL B 1 60 ? 13.023 11.141 0.748 1 98.31 60 VAL B O 1
ATOM 2478 N N . PHE B 1 61 ? 13.555 13.273 1.026 1 98.44 61 PHE B N 1
ATOM 2479 C CA . PHE B 1 61 ? 13.68 13.57 -0.395 1 98.44 61 PHE B CA 1
ATOM 2480 C C . PHE B 1 61 ? 15.055 14.141 -0.712 1 98.44 61 PHE B C 1
ATOM 2482 O O . PHE B 1 61 ? 15.18 15.328 -1.031 1 98.44 61 PHE B O 1
ATOM 2489 N N . PRO B 1 62 ? 16.031 13.305 -0.742 1 97.62 62 PRO B N 1
ATOM 2490 C CA . PRO B 1 62 ? 17.375 13.805 -1.028 1 97.62 62 PRO B CA 1
ATOM 2491 C C . PRO B 1 62 ? 17.531 14.25 -2.48 1 97.62 62 PRO B C 1
ATOM 2493 O O . PRO B 1 62 ? 17.062 13.57 -3.396 1 97.62 62 PRO B O 1
ATOM 2496 N N . LYS B 1 63 ? 18.25 15.266 -2.732 1 96.06 63 LYS B N 1
ATOM 2497 C CA . LYS B 1 63 ? 18.422 15.844 -4.062 1 96.06 63 LYS B CA 1
ATOM 2498 C C . LYS B 1 63 ? 19.312 14.969 -4.93 1 96.06 63 LYS B C 1
ATOM 2500 O O . LYS B 1 63 ? 19.219 15 -6.16 1 96.06 63 LYS B O 1
ATOM 2505 N N . ASP B 1 64 ? 20.125 14.172 -4.324 1 94 64 ASP B N 1
ATOM 2506 C CA . ASP B 1 64 ? 21.078 13.375 -5.078 1 94 64 ASP B CA 1
ATOM 2507 C C . ASP B 1 64 ? 20.594 11.945 -5.27 1 94 64 ASP B C 1
ATOM 2509 O O . ASP B 1 64 ? 21.359 11.062 -5.652 1 94 64 ASP B O 1
ATOM 2513 N N . ALA B 1 65 ? 19.328 11.734 -4.953 1 92.44 65 ALA B N 1
ATOM 2514 C CA . ALA B 1 65 ? 18.781 10.398 -5.164 1 92.44 65 ALA B CA 1
ATOM 2515 C C . ALA B 1 65 ? 18.875 9.992 -6.629 1 92.44 65 ALA B C 1
ATOM 2517 O O . ALA B 1 65 ? 18.656 10.812 -7.527 1 92.44 65 ALA B O 1
ATOM 2518 N N . ALA B 1 66 ? 19.156 8.727 -6.918 1 88.12 66 ALA B N 1
ATOM 2519 C CA . ALA B 1 66 ? 19.297 8.211 -8.273 1 88.12 66 ALA B CA 1
ATOM 2520 C C . ALA B 1 66 ? 17.969 8.336 -9.039 1 88.12 66 ALA B C 1
ATOM 2522 O O . ALA B 1 66 ? 17.969 8.539 -10.25 1 88.12 66 ALA B O 1
ATOM 2523 N N . VAL B 1 67 ? 16.938 8.148 -8.312 1 90.38 67 VAL B N 1
ATOM 2524 C CA . VAL B 1 67 ? 15.594 8.273 -8.875 1 90.38 67 VAL B CA 1
ATOM 2525 C C . VAL B 1 67 ? 14.758 9.227 -8.031 1 90.38 67 VAL B C 1
ATOM 2527 O O . VAL B 1 67 ? 14.688 9.094 -6.809 1 90.38 67 VAL B O 1
ATOM 2530 N N . GLN B 1 68 ? 14.219 10.188 -8.734 1 96.44 68 GLN B N 1
ATOM 2531 C CA . GLN B 1 68 ? 13.328 11.125 -8.062 1 96.44 68 GLN B CA 1
ATOM 2532 C C . GLN B 1 68 ? 11.867 10.75 -8.281 1 96.44 68 GLN B C 1
ATOM 2534 O O . GLN B 1 68 ? 11.516 10.148 -9.297 1 96.44 68 GLN B O 1
ATOM 2539 N N . PRO B 1 69 ? 10.977 11.102 -7.34 1 97.38 69 PRO B N 1
ATOM 2540 C CA . PRO B 1 69 ? 9.562 10.766 -7.512 1 97.38 69 PRO B CA 1
ATOM 2541 C C . PRO B 1 69 ? 8.93 11.492 -8.695 1 97.38 69 PRO B C 1
ATOM 2543 O O . PRO B 1 69 ? 9.281 12.641 -8.977 1 97.38 69 PRO B O 1
ATOM 2546 N N . SER B 1 70 ? 8.008 10.781 -9.32 1 97.94 70 SER B N 1
ATOM 2547 C CA . SER B 1 70 ? 7.215 11.422 -10.359 1 97.94 70 SER B CA 1
ATOM 2548 C C . SER B 1 70 ? 6.117 12.297 -9.758 1 97.94 70 SER B C 1
ATOM 2550 O O . SER B 1 70 ? 5.723 13.305 -10.352 1 97.94 70 SER B O 1
ATOM 2552 N N . LEU B 1 71 ? 5.617 11.875 -8.641 1 98.75 71 LEU B N 1
ATOM 2553 C CA . LEU B 1 71 ? 4.574 12.609 -7.934 1 98.75 71 LEU B CA 1
ATOM 2554 C C . LEU B 1 71 ? 4.75 12.492 -6.422 1 98.75 71 LEU B C 1
ATOM 2556 O O . LEU B 1 71 ? 5.047 11.406 -5.91 1 98.75 71 LEU B O 1
ATOM 2560 N N . VAL B 1 72 ? 4.629 13.578 -5.738 1 98.88 72 VAL B N 1
ATOM 2561 C CA . VAL B 1 72 ? 4.535 13.586 -4.281 1 98.88 72 VAL B CA 1
ATOM 2562 C C . VAL B 1 72 ? 3.186 14.156 -3.854 1 98.88 72 VAL B C 1
ATOM 2564 O O . VAL B 1 72 ? 2.811 15.258 -4.266 1 98.88 72 VAL B O 1
ATOM 2567 N N . VAL B 1 73 ? 2.395 13.391 -3.127 1 98.94 73 VAL B N 1
ATOM 2568 C CA . VAL B 1 73 ? 1.173 13.852 -2.477 1 98.94 73 VAL B CA 1
ATOM 2569 C C . VAL B 1 73 ? 1.468 14.219 -1.025 1 98.94 73 VAL B C 1
ATOM 2571 O O . VAL B 1 73 ? 1.878 13.367 -0.232 1 98.94 73 VAL B O 1
ATOM 2574 N N . VAL B 1 74 ? 1.25 15.469 -0.677 1 98.94 74 VAL B N 1
ATOM 2575 C CA . VAL B 1 74 ? 1.724 16 0.595 1 98.94 74 VAL B CA 1
ATOM 2576 C C . VAL B 1 74 ? 0.532 16.375 1.477 1 98.94 74 VAL B C 1
ATOM 2578 O O . VAL B 1 74 ? -0.4 17.047 1.025 1 98.94 74 VAL B O 1
ATOM 2581 N N . TYR B 1 75 ? 0.615 15.961 2.717 1 98.94 75 TYR B N 1
ATOM 2582 C CA . TYR B 1 75 ? -0.425 16.359 3.658 1 98.94 75 TYR B CA 1
ATOM 2583 C C . TYR B 1 75 ? 0.172 16.703 5.016 1 98.94 75 TYR B C 1
ATOM 2585 O O . TYR B 1 75 ? 0.704 15.844 5.711 1 98.94 75 TYR B O 1
ATOM 2593 N N . PHE B 1 76 ? 0.016 17.875 5.426 1 98.88 76 PHE B N 1
ATOM 2594 C CA . PHE B 1 76 ? 0.129 18.406 6.781 1 98.88 76 PHE B CA 1
ATOM 2595 C C . PHE B 1 76 ? -0.919 19.484 7.027 1 98.88 76 PHE B C 1
ATOM 2597 O O . PHE B 1 76 ? -1.489 20.031 6.082 1 98.88 76 PHE B O 1
ATOM 2604 N N . GLY B 1 77 ? -1.199 19.812 8.219 1 98.62 77 GLY B N 1
ATOM 2605 C CA . GLY B 1 77 ? -2.166 20.859 8.539 1 98.62 77 GLY B CA 1
ATOM 2606 C C . GLY B 1 77 ? -3.135 20.469 9.633 1 98.62 77 GLY B C 1
ATOM 2607 O O . GLY B 1 77 ? -3.582 21.312 10.406 1 98.62 77 GLY B O 1
ATOM 2608 N N . GLY B 1 78 ? -3.574 19.188 9.664 1 98.31 78 GLY B N 1
ATOM 2609 C CA . GLY B 1 78 ? -4.48 18.734 10.703 1 98.31 78 GLY B CA 1
ATOM 2610 C C . GLY B 1 78 ? -3.93 18.938 12.102 1 98.31 78 GLY B C 1
ATOM 2611 O O . GLY B 1 78 ? -4.582 19.547 12.953 1 98.31 78 GLY B O 1
ATOM 2612 N N . ASN B 1 79 ? -2.752 18.422 12.344 1 98.5 79 ASN B N 1
ATOM 2613 C CA . ASN B 1 79 ? -2.107 18.609 13.641 1 98.5 79 ASN B CA 1
ATOM 2614 C C . ASN B 1 79 ? -1.667 20.047 13.852 1 98.5 79 ASN B C 1
ATOM 2616 O O . ASN B 1 79 ? -1.779 20.578 14.953 1 98.5 79 ASN B O 1
ATOM 2620 N N . ASP B 1 80 ? -1.233 20.719 12.805 1 98.81 80 ASP B N 1
ATOM 2621 C CA . ASP B 1 80 ? -0.817 22.125 12.844 1 98.81 80 ASP B CA 1
ATOM 2622 C C . ASP B 1 80 ? -1.949 23.016 13.336 1 98.81 80 ASP B C 1
ATOM 2624 O O . ASP B 1 80 ? -1.707 24 14.047 1 98.81 80 ASP B O 1
ATOM 2628 N N . SER B 1 81 ? -3.141 22.656 13.008 1 98.69 81 SER B N 1
ATOM 2629 C CA . SER B 1 81 ? -4.293 23.531 13.203 1 98.69 81 SER B CA 1
ATOM 2630 C C . SER B 1 81 ? -4.879 23.375 14.602 1 98.69 81 SER B C 1
ATOM 2632 O O . SER B 1 81 ? -5.816 24.078 14.977 1 98.69 81 SER B O 1
ATOM 2634 N N . MET B 1 82 ? -4.312 22.438 15.398 1 97.75 82 MET B N 1
ATOM 2635 C CA . MET B 1 82 ? -4.773 22.297 16.781 1 97.75 82 MET B CA 1
ATOM 2636 C C . MET B 1 82 ? -4.559 23.594 17.547 1 97.75 82 MET B C 1
ATOM 2638 O O . MET B 1 82 ? -3.68 24.391 17.203 1 97.75 82 MET B O 1
ATOM 2642 N N . ALA B 1 83 ? -5.383 23.766 18.578 1 96.88 83 ALA B N 1
ATOM 2643 C CA . ALA B 1 83 ? -5.125 24.891 19.469 1 96.88 83 ALA B CA 1
ATOM 2644 C C . ALA B 1 83 ? -3.799 24.719 20.203 1 96.88 83 ALA B C 1
ATOM 2646 O O . ALA B 1 83 ? -3.4 23.594 20.516 1 96.88 83 ALA B O 1
ATOM 2647 N N . PRO B 1 84 ? -3.148 25.859 20.422 1 97.06 84 PRO B N 1
ATOM 2648 C CA . PRO B 1 84 ? -1.885 25.766 21.156 1 97.06 84 PRO B CA 1
ATOM 2649 C C . PRO B 1 84 ? -2.072 25.281 22.594 1 97.06 84 PRO B C 1
ATOM 2651 O O . PRO B 1 84 ? -3.105 25.547 23.203 1 97.06 84 PRO B O 1
ATOM 2654 N N . HIS B 1 85 ? -1.153 24.562 23.047 1 96.38 85 HIS B N 1
ATOM 2655 C CA . HIS B 1 85 ? -1.109 24.172 24.453 1 96.38 85 HIS B CA 1
ATOM 2656 C C . HIS B 1 85 ? -0.355 25.203 25.281 1 96.38 85 HIS B C 1
ATOM 2658 O O . HIS B 1 85 ? 0.66 25.75 24.844 1 96.38 85 HIS B O 1
ATOM 2664 N N . PRO B 1 86 ? -0.753 25.406 26.547 1 95.69 86 PRO B N 1
ATOM 2665 C CA . PRO B 1 86 ? -0.122 26.438 27.375 1 95.69 86 PRO B CA 1
ATOM 2666 C C . PRO B 1 86 ? 1.354 26.156 27.641 1 95.69 86 PRO B C 1
ATOM 2668 O O . PRO B 1 86 ? 2.131 27.094 27.875 1 95.69 86 PRO B O 1
ATOM 2671 N N . SER B 1 87 ? 1.805 24.953 27.641 1 95.75 87 SER B N 1
ATOM 2672 C CA . SER B 1 87 ? 3.191 24.594 27.922 1 95.75 87 SER B CA 1
ATOM 2673 C C . SER B 1 87 ? 4.105 25 26.766 1 95.75 87 SER B C 1
ATOM 2675 O O . SER B 1 87 ? 5.332 25 26.922 1 95.75 87 SER B O 1
ATOM 2677 N N . GLY B 1 88 ? 3.551 25.297 25.656 1 95.69 88 GLY B N 1
ATOM 2678 C CA . GLY B 1 88 ? 4.336 25.562 24.453 1 95.69 88 GLY B CA 1
ATOM 2679 C C . GLY B 1 88 ? 4.707 24.297 23.703 1 95.69 88 GLY B C 1
ATOM 2680 O O . GLY B 1 88 ? 5.262 24.359 22.609 1 95.69 88 GLY B O 1
ATOM 2681 N N . LEU B 1 89 ? 4.406 23.172 24.281 1 97 89 LEU B N 1
ATOM 2682 C CA . LEU B 1 89 ? 4.605 21.875 23.641 1 97 89 LEU B CA 1
ATOM 2683 C C . LEU B 1 89 ? 3.404 21.5 22.766 1 97 89 LEU B C 1
ATOM 2685 O O . LEU B 1 89 ? 2.338 22.109 22.891 1 97 89 LEU B O 1
ATOM 2689 N N . GLY B 1 90 ? 3.639 20.516 21.844 1 97.62 90 GLY B N 1
ATOM 2690 C CA . GLY B 1 90 ? 2.518 19.984 21.094 1 97.62 90 GLY B CA 1
ATOM 2691 C C . GLY B 1 90 ? 2.611 20.266 19.609 1 97.62 90 GLY B C 1
ATOM 2692 O O . GLY B 1 90 ? 3.541 20.938 19.156 1 97.62 90 GLY B O 1
ATOM 2693 N N . PRO B 1 91 ? 1.634 19.844 18.938 1 98.06 91 PRO B N 1
ATOM 2694 C CA . PRO B 1 91 ? 1.733 19.828 17.484 1 98.06 91 PRO B CA 1
ATOM 2695 C C . PRO B 1 91 ? 1.313 21.156 16.844 1 98.06 91 PRO B C 1
ATOM 2697 O O . PRO B 1 91 ? 1.515 21.359 15.641 1 98.06 91 PRO B O 1
ATOM 2700 N N . HIS B 1 92 ? 0.759 22.078 17.562 1 98.56 92 HIS B N 1
ATOM 2701 C CA . HIS B 1 92 ? 0.284 23.344 17 1 98.56 92 HIS B CA 1
ATOM 2702 C C . HIS B 1 92 ? 1.411 24.078 16.297 1 98.56 92 HIS B C 1
ATOM 2704 O O . HIS B 1 92 ? 2.523 24.172 16.812 1 98.56 92 HIS B O 1
ATOM 2710 N N . VAL B 1 93 ? 1.128 24.547 15.125 1 98.81 93 VAL B N 1
ATOM 2711 C CA . VAL B 1 93 ? 1.992 25.469 14.391 1 98.81 93 VAL B CA 1
ATOM 2712 C C . VAL B 1 93 ? 1.209 26.719 14.016 1 98.81 93 VAL B C 1
ATOM 2714 O O . VAL B 1 93 ? 0.182 26.641 13.336 1 98.81 93 VAL B O 1
ATOM 2717 N N . PRO B 1 94 ? 1.643 27.875 14.438 1 98.75 94 PRO B N 1
ATOM 2718 C CA . PRO B 1 94 ? 0.928 29.094 14.039 1 98.75 94 PRO B CA 1
ATOM 2719 C C . PRO B 1 94 ? 0.737 29.203 12.523 1 98.75 94 PRO B C 1
ATOM 2721 O O . PRO B 1 94 ? 1.614 28.797 11.758 1 98.75 94 PRO B O 1
ATOM 2724 N N . LEU B 1 95 ? -0.362 29.828 12.086 1 98.81 95 LEU B N 1
ATOM 2725 C CA . LEU B 1 95 ? -0.801 29.828 10.695 1 98.81 95 LEU B CA 1
ATOM 2726 C C . LEU B 1 95 ? 0.301 30.344 9.773 1 98.81 95 LEU B C 1
ATOM 2728 O O . LEU B 1 95 ? 0.593 29.719 8.742 1 98.81 95 LEU B O 1
ATOM 2732 N N . THR B 1 96 ? 0.927 31.422 10.109 1 98.81 96 THR B N 1
ATOM 2733 C CA . THR B 1 96 ? 1.955 32 9.258 1 98.81 96 THR B CA 1
ATOM 2734 C C . THR B 1 96 ? 3.148 31.062 9.125 1 98.81 96 THR B C 1
ATOM 2736 O O . THR B 1 96 ? 3.719 30.922 8.039 1 98.81 96 THR B O 1
ATOM 2739 N N . GLU B 1 97 ? 3.512 30.469 10.234 1 98.88 97 GLU B N 1
ATOM 2740 C CA . GLU B 1 97 ? 4.609 29.516 10.211 1 98.88 97 GLU B CA 1
ATOM 2741 C C . GLU B 1 97 ? 4.238 28.266 9.398 1 98.88 97 GLU B C 1
ATOM 2743 O O . GLU B 1 97 ? 5.074 27.734 8.672 1 98.88 97 GLU B O 1
ATOM 2748 N N . TYR B 1 98 ? 3.045 27.844 9.555 1 98.88 98 TYR B N 1
ATOM 2749 C CA . TYR B 1 98 ? 2.547 26.719 8.766 1 98.88 98 TYR B CA 1
ATOM 2750 C C . TYR B 1 98 ? 2.676 27 7.273 1 98.88 98 TYR B C 1
ATOM 2752 O O . TYR B 1 98 ? 3.195 26.172 6.52 1 98.88 98 TYR B O 1
ATOM 2760 N N . VAL B 1 99 ? 2.207 28.109 6.836 1 98.94 99 VAL B N 1
ATOM 2761 C CA . VAL B 1 99 ? 2.27 28.484 5.426 1 98.94 99 VAL B CA 1
ATOM 2762 C C . VAL B 1 99 ? 3.723 28.516 4.961 1 98.94 99 VAL B C 1
ATOM 2764 O O . VAL B 1 99 ? 4.047 28 3.887 1 98.94 99 VAL B O 1
ATOM 2767 N N . ASP B 1 100 ? 4.574 29.109 5.789 1 98.88 100 ASP B N 1
ATOM 2768 C CA . ASP B 1 100 ? 5.992 29.172 5.461 1 98.88 100 ASP B CA 1
ATOM 2769 C C . ASP B 1 100 ? 6.59 27.766 5.34 1 98.88 100 ASP B C 1
ATOM 2771 O O . ASP B 1 100 ? 7.367 27.5 4.422 1 98.88 100 ASP B O 1
ATOM 2775 N N . ASN B 1 101 ? 6.297 26.906 6.316 1 98.94 101 ASN B N 1
ATOM 2776 C CA . ASN B 1 101 ? 6.781 25.531 6.281 1 98.94 101 ASN B CA 1
ATOM 2777 C C . ASN B 1 101 ? 6.348 24.812 5.004 1 98.94 101 ASN B C 1
ATOM 2779 O O . ASN B 1 101 ? 7.172 24.203 4.316 1 98.94 101 ASN B O 1
ATOM 2783 N N . MET B 1 102 ? 5.027 24.922 4.668 1 98.94 102 MET B N 1
ATOM 2784 C CA . MET B 1 102 ? 4.488 24.25 3.484 1 98.94 102 MET B CA 1
ATOM 2785 C C . MET B 1 102 ? 5.133 24.797 2.213 1 98.94 102 MET B C 1
ATOM 2787 O O . MET B 1 102 ? 5.387 24.047 1.27 1 98.94 102 MET B O 1
ATOM 2791 N N . LYS B 1 103 ? 5.395 26.062 2.195 1 98.94 103 LYS B N 1
ATOM 2792 C CA . LYS B 1 103 ? 6.086 26.672 1.06 1 98.94 103 LYS B CA 1
ATOM 2793 C C . LYS B 1 103 ? 7.492 26.094 0.908 1 98.94 103 LYS B C 1
ATOM 2795 O O . LYS B 1 103 ? 7.914 25.75 -0.199 1 98.94 103 LYS B O 1
ATOM 2800 N N . LYS B 1 104 ? 8.227 26.031 2.014 1 98.94 104 LYS B N 1
ATOM 2801 C CA . LYS B 1 104 ? 9.586 25.484 1.979 1 98.94 104 LYS B CA 1
ATOM 2802 C C . LYS B 1 104 ? 9.578 24.031 1.529 1 98.94 104 LYS B C 1
ATOM 2804 O O . LYS B 1 104 ? 10.461 23.594 0.78 1 98.94 104 LYS B O 1
ATOM 2809 N N . ILE B 1 105 ? 8.617 23.234 1.971 1 98.88 105 ILE B N 1
ATOM 2810 C CA . ILE B 1 105 ? 8.477 21.859 1.54 1 98.88 105 ILE B CA 1
ATOM 2811 C C . ILE B 1 105 ? 8.219 21.797 0.036 1 98.88 105 ILE B C 1
ATOM 2813 O O . ILE B 1 105 ? 8.875 21.047 -0.688 1 98.88 105 ILE B O 1
ATOM 2817 N N . ALA B 1 106 ? 7.297 22.641 -0.444 1 98.81 106 ALA B N 1
ATOM 2818 C CA . ALA B 1 106 ? 6.977 22.703 -1.868 1 98.81 106 ALA B CA 1
ATOM 2819 C C . ALA B 1 106 ? 8.219 23.031 -2.693 1 98.81 106 ALA B C 1
ATOM 2821 O O . ALA B 1 106 ? 8.5 22.359 -3.691 1 98.81 106 ALA B O 1
ATOM 2822 N N . LEU B 1 107 ? 8.922 24.031 -2.279 1 98.62 107 LEU B N 1
ATOM 2823 C CA . LEU B 1 107 ? 10.094 24.484 -3.018 1 98.62 107 LEU B CA 1
ATOM 2824 C C . LEU B 1 107 ? 11.172 23.391 -3.041 1 98.62 107 LEU B C 1
ATOM 2826 O O . LEU B 1 107 ? 11.836 23.203 -4.059 1 98.62 107 LEU B O 1
ATOM 2830 N N . HIS B 1 108 ? 11.383 22.734 -1.91 1 98.75 108 HIS B N 1
ATOM 2831 C CA . HIS B 1 108 ? 12.328 21.625 -1.886 1 98.75 108 HIS B CA 1
ATOM 2832 C C . HIS B 1 108 ? 11.938 20.547 -2.889 1 98.75 108 HIS B C 1
ATOM 2834 O O . HIS B 1 108 ? 12.773 20.094 -3.676 1 98.75 108 HIS B O 1
ATOM 2840 N N . LEU B 1 109 ? 10.703 20.141 -2.893 1 98.62 109 LEU B N 1
ATOM 2841 C CA . LEU B 1 109 ? 10.227 19.094 -3.781 1 98.62 109 LEU B CA 1
ATOM 2842 C C . LEU B 1 109 ? 10.367 19.5 -5.242 1 98.62 109 LEU B C 1
ATOM 2844 O O . LEU B 1 109 ? 10.742 18.688 -6.09 1 98.62 109 LEU B O 1
ATOM 2848 N N . GLN B 1 110 ? 10.086 20.75 -5.539 1 97.94 110 GLN B N 1
ATOM 2849 C CA . GLN B 1 110 ? 10.219 21.266 -6.895 1 97.94 110 GLN B CA 1
ATOM 2850 C C . GLN B 1 110 ? 11.68 21.234 -7.348 1 97.94 110 GLN B C 1
ATOM 2852 O O . GLN B 1 110 ? 11.961 21.188 -8.547 1 97.94 110 GLN B O 1
ATOM 2857 N N . SER B 1 111 ? 12.562 21.266 -6.398 1 97.94 111 SER B N 1
ATOM 2858 C CA . SER B 1 111 ? 13.977 21.359 -6.727 1 97.94 111 SER B CA 1
ATOM 2859 C C . SER B 1 111 ? 14.57 19.984 -7.008 1 97.94 111 SER B C 1
ATOM 2861 O O . SER B 1 111 ? 15.711 19.875 -7.445 1 97.94 111 SER B O 1
ATOM 2863 N N . LEU B 1 112 ? 13.836 18.938 -6.766 1 97.75 112 LEU B N 1
ATOM 2864 C CA . LEU B 1 112 ? 14.352 17.578 -6.914 1 97.75 112 LEU B CA 1
ATOM 2865 C C . LEU B 1 112 ? 14.609 17.266 -8.383 1 97.75 112 LEU B C 1
ATOM 2867 O O . LEU B 1 112 ? 15.609 16.625 -8.719 1 97.75 112 LEU B O 1
ATOM 2871 N N . SER B 1 113 ? 13.664 17.609 -9.211 1 96.38 113 SER B N 1
ATOM 2872 C CA . SER B 1 113 ? 13.688 17.344 -10.648 1 96.38 113 SER B CA 1
ATOM 2873 C C . SER B 1 113 ? 12.648 18.188 -11.383 1 96.38 113 SER B C 1
ATOM 2875 O O . SER B 1 113 ? 11.617 18.547 -10.812 1 96.38 113 SER B O 1
ATOM 2877 N N . ASP B 1 114 ? 12.844 18.406 -12.648 1 95.06 114 ASP B N 1
ATOM 2878 C CA . ASP B 1 114 ? 11.898 19.156 -13.461 1 95.06 114 ASP B CA 1
ATOM 2879 C C . ASP B 1 114 ? 10.633 18.359 -13.734 1 95.06 114 ASP B C 1
ATOM 2881 O O . ASP B 1 114 ? 9.617 18.906 -14.164 1 95.06 114 ASP B O 1
ATOM 2885 N N . SER B 1 115 ? 10.734 17.094 -13.422 1 95.56 115 SER B N 1
ATOM 2886 C CA . SER B 1 115 ? 9.609 16.234 -13.781 1 95.56 115 SER B CA 1
ATOM 2887 C C . SER B 1 115 ? 8.797 15.836 -12.555 1 95.56 115 SER B C 1
ATOM 2889 O O . SER B 1 115 ? 7.75 15.203 -12.672 1 95.56 115 SER B O 1
ATOM 2891 N N . THR B 1 116 ? 9.273 16.172 -11.367 1 97.75 116 THR B N 1
ATOM 2892 C CA . THR B 1 116 ? 8.523 15.859 -10.156 1 97.75 116 THR B CA 1
ATOM 2893 C C . THR B 1 116 ? 7.273 16.734 -10.055 1 97.75 116 THR B C 1
ATOM 2895 O O . THR B 1 116 ? 7.352 17.953 -10.188 1 97.75 116 THR B O 1
ATOM 2898 N N . ARG B 1 117 ? 6.125 16.094 -9.922 1 98.69 117 ARG B N 1
ATOM 2899 C CA . ARG B 1 117 ? 4.855 16.781 -9.711 1 98.69 117 ARG B CA 1
ATOM 2900 C C . ARG B 1 117 ? 4.43 16.703 -8.25 1 98.69 117 ARG B C 1
ATOM 2902 O O . ARG B 1 117 ? 4.875 15.828 -7.508 1 98.69 117 ARG B O 1
ATOM 2909 N N . ILE B 1 118 ? 3.604 17.688 -7.848 1 98.75 118 ILE B N 1
ATOM 2910 C CA . ILE B 1 118 ? 3.213 17.797 -6.445 1 98.75 118 ILE B CA 1
ATOM 2911 C C . ILE B 1 118 ? 1.709 18.031 -6.344 1 98.75 118 ILE B C 1
ATOM 2913 O O . ILE B 1 118 ? 1.149 18.828 -7.098 1 98.75 118 ILE B O 1
ATOM 2917 N N . ILE B 1 119 ? 1.035 17.312 -5.5 1 98.94 119 ILE B N 1
ATOM 2918 C CA . ILE B 1 119 ? -0.328 17.594 -5.059 1 98.94 119 ILE B CA 1
ATOM 2919 C C . ILE B 1 119 ? -0.354 17.781 -3.543 1 98.94 119 ILE B C 1
ATOM 2921 O O . ILE B 1 119 ? 0.119 16.922 -2.799 1 98.94 119 ILE B O 1
ATOM 2925 N N . PHE B 1 120 ? -0.895 18.875 -3.09 1 98.94 120 PHE B N 1
ATOM 2926 C CA . PHE B 1 120 ? -1.135 19.047 -1.662 1 98.94 120 PHE B CA 1
ATOM 2927 C C . PHE B 1 120 ? -2.553 18.625 -1.299 1 98.94 120 PHE B C 1
ATOM 2929 O O . PHE B 1 120 ? -3.486 18.828 -2.076 1 98.94 120 PHE B O 1
ATOM 2936 N N . LEU B 1 121 ? -2.771 17.969 -0.189 1 98.94 121 LEU B N 1
ATOM 2937 C CA . LEU B 1 121 ? -4.059 17.781 0.47 1 98.94 121 LEU B CA 1
ATOM 2938 C C . LEU B 1 121 ? -4.25 18.812 1.588 1 98.94 121 LEU B C 1
ATOM 2940 O O . LEU B 1 121 ? -3.379 18.969 2.449 1 98.94 121 LEU B O 1
ATOM 2944 N N . SER B 1 122 ? -5.316 19.516 1.571 1 98.81 122 SER B N 1
ATOM 2945 C CA . SER B 1 122 ? -5.555 20.484 2.643 1 98.81 122 SER B CA 1
ATOM 2946 C C . SER B 1 122 ? -6.098 19.797 3.891 1 98.81 122 SER B C 1
ATOM 2948 O O . SER B 1 122 ? -6.332 18.594 3.887 1 98.81 122 SER B O 1
ATOM 2950 N N . CYS B 1 123 ? -6.246 20.547 4.926 1 97.94 123 CYS B N 1
ATOM 2951 C CA . CYS B 1 123 ? -6.762 20.062 6.203 1 97.94 123 CYS B CA 1
ATOM 2952 C C . CYS B 1 123 ? -8.219 19.641 6.074 1 97.94 123 CYS B C 1
ATOM 2954 O O . CYS B 1 123 ? -9.062 20.422 5.629 1 97.94 123 CYS B O 1
ATOM 2956 N N . PRO B 1 124 ? -8.555 18.406 6.438 1 98.44 124 PRO B N 1
ATOM 2957 C CA . PRO B 1 124 ? -9.969 18.016 6.473 1 98.44 124 PRO B CA 1
ATOM 2958 C C . PRO B 1 124 ? -10.719 18.594 7.664 1 98.44 124 PRO B C 1
ATOM 2960 O O . PRO B 1 124 ? -10.094 19.078 8.617 1 98.44 124 PRO B O 1
ATOM 2963 N N . PRO B 1 125 ? -12.078 18.625 7.539 1 98.31 125 PRO B N 1
ATOM 2964 C CA . PRO B 1 125 ? -12.836 18.922 8.758 1 98.31 125 PRO B CA 1
ATOM 2965 C C . PRO B 1 125 ? -12.773 17.797 9.781 1 98.31 125 PRO B C 1
ATOM 2967 O O . PRO B 1 125 ? -12.211 16.734 9.508 1 98.31 125 PRO B O 1
ATOM 2970 N N . VAL B 1 126 ? -13.227 18.078 10.977 1 97.5 126 VAL B N 1
ATOM 2971 C CA . VAL B 1 126 ? -13.281 17.062 12.023 1 97.5 126 VAL B CA 1
ATOM 2972 C C . VAL B 1 126 ? -14.703 16.969 12.57 1 97.5 126 VAL B C 1
ATOM 2974 O O . VAL B 1 126 ? -15.477 17.922 12.477 1 97.5 126 VAL B O 1
ATOM 2977 N N . ASP B 1 127 ? -15.047 15.805 13.023 1 97 127 ASP B N 1
ATOM 2978 C CA . ASP B 1 127 ? -16.219 15.68 13.883 1 97 127 ASP B CA 1
ATOM 2979 C C . ASP B 1 127 ? -15.891 16.125 15.312 1 97 127 ASP B C 1
ATOM 2981 O O . ASP B 1 127 ? -15.469 15.305 16.141 1 97 127 ASP B O 1
ATOM 2985 N N . GLU B 1 128 ? -16.188 17.328 15.617 1 96.19 128 GLU B N 1
ATOM 2986 C CA . GLU B 1 128 ? -15.766 17.922 16.875 1 96.19 128 GLU B CA 1
ATOM 2987 C C . GLU B 1 128 ? -16.344 17.172 18.062 1 96.19 128 GLU B C 1
ATOM 2989 O O . GLU B 1 128 ? -15.672 16.969 19.078 1 96.19 128 GLU B O 1
ATOM 2994 N N . ALA B 1 129 ? -17.578 16.766 17.953 1 95.06 129 ALA B N 1
ATOM 2995 C CA . ALA B 1 129 ? -18.234 16.047 19.031 1 95.06 129 ALA B CA 1
ATOM 2996 C C . ALA B 1 129 ? -17.547 14.703 19.297 1 95.06 129 ALA B C 1
ATOM 2998 O O . ALA B 1 129 ? -17.297 14.344 20.438 1 95.06 129 ALA B O 1
ATOM 2999 N N . LYS B 1 130 ? -17.25 14 18.281 1 95.12 130 LYS B N 1
ATOM 3000 C CA . LYS B 1 130 ? -16.578 12.703 18.406 1 95.12 130 LYS B CA 1
ATOM 3001 C C . LYS B 1 130 ? -15.164 12.867 18.969 1 95.12 130 LYS B C 1
ATOM 3003 O O . LYS B 1 130 ? -14.711 12.047 19.766 1 95.12 130 LYS B O 1
ATOM 3008 N N . VAL B 1 131 ? -14.445 13.875 18.516 1 94.75 131 VAL B N 1
ATOM 3009 C CA . VAL B 1 131 ? -13.109 14.164 19 1 94.75 131 VAL B CA 1
ATOM 3010 C C . VAL B 1 131 ? -13.148 14.391 20.516 1 94.75 131 VAL B C 1
ATOM 3012 O O . VAL B 1 131 ? -12.312 13.859 21.25 1 94.75 131 VAL B O 1
ATOM 3015 N N . ARG B 1 132 ? -14.102 15.109 21.016 1 92.62 132 ARG B N 1
ATOM 3016 C CA . ARG B 1 132 ? -14.25 15.398 22.438 1 92.62 132 ARG B CA 1
ATOM 3017 C C . ARG B 1 132 ? -14.547 14.133 23.234 1 92.62 132 ARG B C 1
ATOM 3019 O O . ARG B 1 132 ? -14.086 13.977 24.359 1 92.62 132 ARG B O 1
ATOM 3026 N N . GLN B 1 133 ? -15.227 13.242 22.625 1 92.06 133 GLN B N 1
ATOM 3027 C CA . GLN B 1 133 ? -15.625 12.008 23.297 1 92.06 133 GLN B CA 1
ATOM 3028 C C . GLN B 1 133 ? -14.461 11.023 23.375 1 92.06 133 GLN B C 1
ATOM 3030 O O . GLN B 1 133 ? -14.43 10.164 24.25 1 92.06 133 GLN B O 1
ATOM 3035 N N . ASN B 1 134 ? -13.477 11.148 22.469 1 87.44 134 ASN B N 1
ATOM 3036 C CA . ASN B 1 134 ? -12.383 10.188 22.359 1 87.44 134 ASN B CA 1
ATOM 3037 C C . ASN B 1 134 ? -11.133 10.688 23.094 1 87.44 134 ASN B C 1
ATOM 3039 O O . ASN B 1 134 ? -10.016 10.273 22.766 1 87.44 134 ASN B O 1
ATOM 3043 N N . GLN B 1 135 ? -11.289 11.383 24.078 1 86.38 135 GLN B N 1
ATOM 3044 C CA . GLN B 1 135 ? -10.148 11.906 24.812 1 86.38 135 GLN B CA 1
ATOM 3045 C C . GLN B 1 135 ? -9.43 10.789 25.578 1 86.38 135 GLN B C 1
ATOM 3047 O O . GLN B 1 135 ? -10.07 9.875 26.094 1 86.38 135 GLN B O 1
ATOM 3052 N N . SER B 1 136 ? -8.18 10.797 25.484 1 89 136 SER B N 1
ATOM 3053 C CA . SER B 1 136 ? -7.32 9.828 26.156 1 89 136 SER B CA 1
ATOM 3054 C C . SER B 1 136 ? -6.945 10.305 27.562 1 89 136 SER B C 1
ATOM 3056 O O . SER B 1 136 ? -6.668 11.484 27.766 1 89 136 SER B O 1
ATOM 3058 N N . PRO B 1 137 ? -6.898 9.398 28.531 1 91.5 137 PRO B N 1
ATOM 3059 C CA . PRO B 1 137 ? -6.414 9.789 29.859 1 91.5 137 PRO B CA 1
ATOM 3060 C C . PRO B 1 137 ? -4.906 10.031 29.891 1 91.5 137 PRO B C 1
ATOM 3062 O O . PRO B 1 137 ? -4.387 10.57 30.875 1 91.5 137 PRO B O 1
ATOM 3065 N N . TYR B 1 138 ? -4.242 9.672 28.828 1 92.69 138 TYR B N 1
ATOM 3066 C CA . TYR B 1 138 ? -2.789 9.758 28.812 1 92.69 138 TYR B CA 1
ATOM 3067 C C . TYR B 1 138 ? -2.328 11.031 28.109 1 92.69 138 TYR B C 1
ATOM 3069 O O . TYR B 1 138 ? -1.152 11.398 28.188 1 92.69 138 TYR B O 1
ATOM 3077 N N . LEU B 1 139 ? -3.25 11.688 27.453 1 95.19 139 LEU B N 1
ATOM 3078 C CA . LEU B 1 139 ? -2.91 12.875 26.688 1 95.19 139 LEU B CA 1
ATOM 3079 C C . LEU B 1 139 ? -3.697 14.086 27.172 1 95.19 139 LEU B C 1
ATOM 3081 O O . LEU B 1 139 ? -4.809 13.945 27.688 1 95.19 139 LEU B O 1
ATOM 3085 N N . SER B 1 140 ? -3.031 15.227 27 1 93.94 140 SER B N 1
ATOM 3086 C CA . SER B 1 140 ? -3.789 16.469 27.188 1 93.94 140 SER B CA 1
ATOM 3087 C C . SER B 1 140 ? -4.91 16.578 26.172 1 93.94 140 SER B C 1
ATOM 3089 O O . SER B 1 140 ? -4.859 15.961 25.109 1 93.94 140 SER B O 1
ATOM 3091 N N . GLU B 1 141 ? -5.832 17.344 26.578 1 90.69 141 GLU B N 1
ATOM 3092 C CA . GLU B 1 141 ? -6.984 17.531 25.688 1 90.69 141 GLU B CA 1
ATOM 3093 C C . GLU B 1 141 ? -6.559 18.031 24.312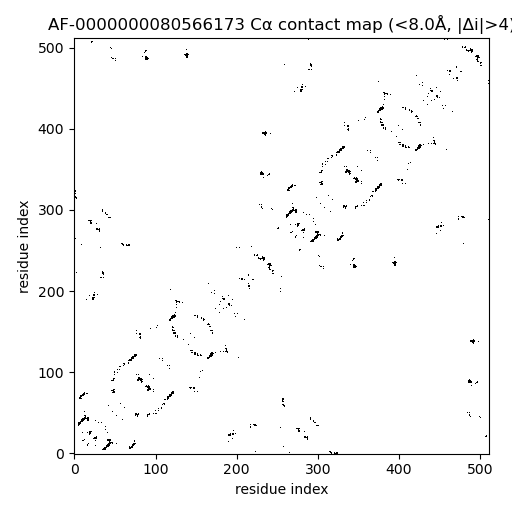 1 90.69 141 GLU B C 1
ATOM 3095 O O . GLU B 1 141 ? -5.758 18.953 24.203 1 90.69 141 GLU B O 1
ATOM 3100 N N . VAL B 1 142 ? -7.055 17.391 23.344 1 87.56 142 VAL B N 1
ATOM 3101 C CA . VAL B 1 142 ? -6.836 17.781 21.969 1 87.56 142 VAL B CA 1
ATOM 3102 C C . VAL B 1 142 ? -7.965 18.703 21.5 1 87.56 142 VAL B C 1
ATOM 3104 O O . VAL B 1 142 ? -9.125 18.281 21.422 1 87.56 142 VAL B O 1
ATOM 3107 N N . ILE B 1 143 ? -7.625 19.922 21.297 1 92.25 143 ILE B N 1
ATOM 3108 C CA . ILE B 1 143 ? -8.617 20.891 20.828 1 92.25 143 ILE B CA 1
ATOM 3109 C C . ILE B 1 143 ? -8.516 21.047 19.312 1 92.25 143 ILE B C 1
ATOM 3111 O O . ILE B 1 143 ? -7.574 21.672 18.812 1 92.25 143 ILE B O 1
ATOM 3115 N N . ARG B 1 144 ? -9.438 20.469 18.641 1 95.31 144 ARG B N 1
ATOM 3116 C CA . ARG B 1 144 ? -9.594 20.578 17.188 1 95.31 144 ARG B CA 1
ATOM 3117 C C . ARG B 1 144 ? -10.984 21.094 16.828 1 95.31 144 ARG B C 1
ATOM 3119 O O . ARG B 1 144 ? -11.992 20.5 17.219 1 95.31 144 ARG B O 1
ATOM 3126 N N . THR B 1 145 ? -11.023 22.25 16.094 1 97.31 145 THR B N 1
ATOM 3127 C CA . THR B 1 145 ? -12.297 22.828 15.68 1 97.31 145 THR B CA 1
ATOM 3128 C C . THR B 1 145 ? -12.344 22.984 14.164 1 97.31 145 THR B C 1
ATOM 3130 O O . THR B 1 145 ? -11.305 23.125 13.516 1 97.31 145 THR B O 1
ATOM 3133 N N . ASN B 1 146 ? -13.5 22.969 13.617 1 97.69 146 ASN B N 1
ATOM 3134 C CA . ASN B 1 146 ? -13.656 23.156 12.172 1 97.69 146 ASN B CA 1
ATOM 3135 C C . ASN B 1 146 ? -13.234 24.562 11.742 1 97.69 146 ASN B C 1
ATOM 3137 O O . ASN B 1 146 ? -12.758 24.75 10.625 1 97.69 146 ASN B O 1
ATOM 3141 N N . GLU B 1 147 ? -13.414 25.469 12.664 1 98.12 147 GLU B N 1
ATOM 3142 C CA . GLU B 1 147 ? -12.961 26.828 12.367 1 98.12 147 GLU B CA 1
ATOM 3143 C C . GLU B 1 147 ? -11.453 26.859 12.117 1 98.12 147 GLU B C 1
ATOM 3145 O O . GLU B 1 147 ? -11 27.438 11.125 1 98.12 147 GLU B O 1
ATOM 3150 N N . LEU B 1 148 ? -10.703 26.25 12.969 1 98.06 148 LEU B N 1
ATOM 3151 C CA . LEU B 1 148 ? -9.258 26.172 12.805 1 98.06 148 LEU B CA 1
ATOM 3152 C C . LEU B 1 148 ? -8.891 25.344 11.578 1 98.06 148 LEU B C 1
ATOM 3154 O O . LEU B 1 148 ? -8.055 25.766 10.773 1 98.06 148 LEU B O 1
ATOM 3158 N N . CYS B 1 149 ? -9.523 24.203 11.438 1 98.44 149 CYS B N 1
ATOM 3159 C CA . CYS B 1 149 ? -9.266 23.344 10.281 1 98.44 149 CYS B CA 1
ATOM 3160 C C . CYS B 1 149 ? -9.492 24.109 8.984 1 98.44 149 CYS B C 1
ATOM 3162 O O . CYS B 1 149 ? -8.672 24.031 8.062 1 98.44 149 CYS B O 1
ATOM 3164 N N . LYS B 1 150 ? -10.555 24.844 8.93 1 98.69 150 LYS B N 1
ATOM 3165 C CA . LYS B 1 150 ? -10.883 25.609 7.727 1 98.69 150 LYS B CA 1
ATOM 3166 C C . LYS B 1 150 ? -9.812 26.656 7.438 1 98.69 150 LYS B C 1
ATOM 3168 O O . LYS B 1 150 ? -9.414 26.844 6.285 1 98.69 150 LYS B O 1
ATOM 3173 N N . THR B 1 151 ? -9.438 27.359 8.453 1 98.75 151 THR B N 1
ATOM 3174 C CA . THR B 1 151 ? -8.422 28.391 8.305 1 98.75 151 THR B CA 1
ATOM 3175 C C . THR B 1 151 ? -7.148 27.828 7.695 1 98.75 151 THR B C 1
ATOM 3177 O O . THR B 1 151 ? -6.59 28.406 6.758 1 98.75 151 THR B O 1
ATOM 3180 N N . TYR B 1 152 ? -6.699 26.719 8.133 1 98.88 152 TYR B N 1
ATOM 3181 C CA . TYR B 1 152 ? -5.484 26.094 7.625 1 98.88 152 TYR B CA 1
ATOM 3182 C C . TYR B 1 152 ? -5.715 25.5 6.238 1 98.88 152 TYR B C 1
ATOM 3184 O O . TYR B 1 152 ? -4.828 25.547 5.387 1 98.88 152 TYR B O 1
ATOM 3192 N N . SER B 1 153 ? -6.891 24.938 6.031 1 98.88 153 SER B N 1
ATOM 3193 C CA . SER B 1 153 ? -7.238 24.422 4.703 1 98.88 153 SER B CA 1
ATOM 3194 C C . SER B 1 153 ? -7.195 25.547 3.662 1 98.88 153 SER B C 1
ATOM 3196 O O . SER B 1 153 ? -6.566 25.391 2.611 1 98.88 153 SER B O 1
ATOM 3198 N N . ASP B 1 154 ? -7.832 26.656 4 1 98.88 154 ASP B N 1
ATOM 3199 C CA . ASP B 1 154 ? -7.863 27.797 3.086 1 98.88 154 ASP B CA 1
ATOM 3200 C C . ASP B 1 154 ? -6.453 28.297 2.785 1 98.88 154 ASP B C 1
ATOM 3202 O O . ASP B 1 154 ? -6.137 28.641 1.641 1 98.88 154 ASP B O 1
ATOM 3206 N N . ALA B 1 155 ? -5.668 28.359 3.803 1 98.94 155 ALA B N 1
ATOM 3207 C CA . ALA B 1 155 ? -4.293 28.812 3.631 1 98.94 155 ALA B CA 1
ATOM 3208 C C . ALA B 1 155 ? -3.512 27.891 2.705 1 98.94 155 ALA B C 1
ATOM 3210 O O . ALA B 1 155 ? -2.729 28.344 1.871 1 98.94 155 ALA B O 1
ATOM 3211 N N . CYS B 1 156 ? -3.652 26.609 2.852 1 98.94 156 CYS B N 1
ATOM 3212 C CA . CYS B 1 156 ? -2.984 25.641 1.996 1 98.94 156 CYS B CA 1
ATOM 3213 C C . CYS B 1 156 ? -3.42 25.797 0.544 1 98.94 156 CYS B C 1
ATOM 3215 O O . CYS B 1 156 ? -2.584 25.797 -0.362 1 98.94 156 CYS B O 1
ATOM 3217 N N . VAL B 1 157 ? -4.699 25.906 0.314 1 98.88 157 VAL B N 1
ATOM 3218 C CA . VAL B 1 157 ? -5.242 26.078 -1.03 1 98.88 157 VAL B CA 1
ATOM 3219 C C . VAL B 1 157 ? -4.684 27.359 -1.659 1 98.88 157 VAL B C 1
ATOM 3221 O O . VAL B 1 157 ? -4.242 27.344 -2.812 1 98.88 157 VAL B O 1
ATOM 3224 N N . GLU B 1 158 ? -4.707 28.406 -0.861 1 98.88 158 GLU B N 1
ATOM 3225 C CA . GLU B 1 158 ? -4.191 29.688 -1.345 1 98.88 158 GLU B CA 1
ATOM 3226 C C . GLU B 1 158 ? -2.711 29.578 -1.705 1 98.88 158 GLU B C 1
ATOM 3228 O O . GLU B 1 158 ? -2.279 30.109 -2.736 1 98.88 158 GLU B O 1
ATOM 3233 N N . LEU B 1 159 ? -1.934 28.984 -0.846 1 98.88 159 LEU B N 1
ATOM 3234 C CA . LEU B 1 159 ? -0.512 28.797 -1.11 1 98.88 159 LEU B CA 1
ATOM 3235 C C . LEU B 1 159 ? -0.3 28.047 -2.424 1 98.88 159 LEU B C 1
ATOM 3237 O O . LEU B 1 159 ? 0.561 28.422 -3.223 1 98.88 159 LEU B O 1
ATOM 3241 N N . CYS B 1 160 ? -1.041 26.984 -2.643 1 98.75 160 CYS B N 1
ATOM 3242 C CA . CYS B 1 160 ? -0.909 26.188 -3.855 1 98.75 160 CYS B CA 1
ATOM 3243 C C . CYS B 1 160 ? -1.257 27 -5.09 1 98.75 160 CYS B C 1
ATOM 3245 O O . CYS B 1 160 ? -0.6 26.891 -6.129 1 98.75 160 CYS B O 1
ATOM 3247 N N . GLN B 1 161 ? -2.268 27.781 -4.969 1 98.44 161 GLN B N 1
ATOM 3248 C CA . GLN B 1 161 ? -2.621 28.672 -6.066 1 98.44 161 GLN B CA 1
ATOM 3249 C C . GLN B 1 161 ? -1.475 29.625 -6.387 1 98.44 161 GLN B C 1
ATOM 3251 O O . GLN B 1 161 ? -1.136 29.828 -7.555 1 98.44 161 GLN B O 1
ATOM 3256 N N . GLU B 1 162 ? -0.927 30.188 -5.359 1 98.31 162 GLU B N 1
ATOM 3257 C CA . GLU B 1 162 ? 0.185 31.109 -5.516 1 98.31 162 GLU B CA 1
ATOM 3258 C C . GLU B 1 162 ? 1.368 30.453 -6.219 1 98.31 162 GLU B C 1
ATOM 3260 O O . GLU B 1 162 ? 2.043 31.078 -7.035 1 98.31 162 GLU B O 1
ATOM 3265 N N . LEU B 1 163 ? 1.621 29.219 -5.926 1 98.12 163 LEU B N 1
ATOM 3266 C CA . LEU B 1 163 ? 2.801 28.516 -6.426 1 98.12 163 LEU B CA 1
ATOM 3267 C C . LEU B 1 163 ? 2.477 27.75 -7.711 1 98.12 163 LEU B C 1
ATOM 3269 O O . LEU B 1 163 ? 3.361 27.141 -8.312 1 98.12 163 LEU B O 1
ATOM 3273 N N . GLY B 1 164 ? 1.239 27.766 -8.117 1 97.31 164 GLY B N 1
ATOM 3274 C CA . GLY B 1 164 ? 0.829 27.016 -9.297 1 97.31 164 GLY B CA 1
ATOM 3275 C C . GLY B 1 164 ? 0.862 25.516 -9.086 1 97.31 164 GLY B C 1
ATOM 3276 O O . GLY B 1 164 ? 1.246 24.766 -9.984 1 97.31 164 GLY B O 1
ATOM 3277 N N . LEU B 1 165 ? 0.575 25.094 -7.902 1 98.31 165 LEU B N 1
ATOM 3278 C CA . LEU B 1 165 ? 0.586 23.672 -7.566 1 98.31 165 LEU B CA 1
ATOM 3279 C C . LEU B 1 165 ? -0.833 23.125 -7.484 1 98.31 165 LEU B C 1
ATOM 3281 O O . LEU B 1 165 ? -1.773 23.859 -7.18 1 98.31 165 LEU B O 1
ATOM 3285 N N . GLU B 1 166 ? -1.009 21.859 -7.789 1 98.75 166 GLU B N 1
ATOM 3286 C CA . GLU B 1 166 ? -2.293 21.188 -7.625 1 98.75 166 GLU B CA 1
ATOM 3287 C C . GLU B 1 166 ? -2.619 20.969 -6.148 1 98.75 166 GLU B C 1
ATOM 3289 O O . GLU B 1 166 ? -1.717 20.781 -5.328 1 98.75 166 GLU B O 1
ATOM 3294 N N . VAL B 1 167 ? -3.902 21 -5.875 1 98.81 167 VAL B N 1
ATOM 3295 C CA . VAL B 1 167 ? -4.34 20.844 -4.492 1 98.81 167 VAL B CA 1
ATOM 3296 C C . VAL B 1 167 ? -5.691 20.141 -4.453 1 98.81 167 VAL B C 1
ATOM 3298 O O . VAL B 1 167 ? -6.535 20.344 -5.328 1 98.81 167 VAL B O 1
ATOM 3301 N N . VAL B 1 168 ? -5.863 19.234 -3.539 1 98.81 168 VAL B N 1
ATOM 3302 C CA . VAL B 1 168 ? -7.156 18.672 -3.16 1 98.81 168 VAL B CA 1
ATOM 3303 C C . VAL B 1 168 ? -7.672 19.375 -1.906 1 98.81 168 VAL B C 1
ATOM 3305 O O . VAL B 1 168 ? -7.082 19.266 -0.831 1 98.81 168 VAL B O 1
ATOM 3308 N N . ASP B 1 169 ? -8.711 20.109 -2.025 1 98.62 169 ASP B N 1
ATOM 3309 C CA . ASP B 1 169 ? -9.359 20.75 -0.887 1 98.62 169 ASP B CA 1
ATOM 3310 C C . ASP B 1 169 ? -10.195 19.75 -0.089 1 98.62 169 ASP B C 1
ATOM 3312 O O . ASP B 1 169 ? -11.398 19.625 -0.316 1 98.62 169 ASP B O 1
ATOM 3316 N N . LEU B 1 170 ? -9.594 19.125 0.877 1 98.56 170 LEU B N 1
ATOM 3317 C CA . LEU B 1 170 ? -10.25 18.062 1.637 1 98.56 170 LEU B CA 1
ATOM 3318 C C . LEU B 1 170 ? -11.398 18.625 2.469 1 98.56 170 LEU B C 1
ATOM 3320 O O . LEU B 1 170 ? -12.422 17.969 2.65 1 98.56 170 LEU B O 1
ATOM 3324 N N . PHE B 1 171 ? -11.195 19.812 3.031 1 98.38 171 PHE B N 1
ATOM 3325 C CA . PHE B 1 171 ? -12.227 20.406 3.871 1 98.38 171 PHE B CA 1
ATOM 3326 C C . PHE B 1 171 ? -13.547 20.5 3.117 1 98.38 171 PHE B C 1
ATOM 3328 O O . PHE B 1 171 ? -14.57 19.969 3.568 1 98.38 171 PHE B O 1
ATOM 3335 N N . SER B 1 172 ? -13.5 21.094 1.938 1 97.5 172 SER B N 1
ATOM 3336 C CA . SER B 1 172 ? -14.703 21.266 1.124 1 97.5 172 SER B CA 1
ATOM 3337 C C . SER B 1 172 ? -15.195 19.922 0.581 1 97.5 172 SER B C 1
ATOM 3339 O O . SER B 1 172 ? -16.406 19.703 0.481 1 97.5 172 SER B O 1
ATOM 3341 N N . THR B 1 173 ? -14.242 19.016 0.191 1 96.94 173 THR B N 1
ATOM 3342 C CA . THR B 1 173 ? -14.586 17.719 -0.352 1 96.94 173 THR B CA 1
ATOM 3343 C C . THR B 1 173 ? -15.469 16.938 0.625 1 96.94 173 THR B C 1
ATOM 3345 O O . THR B 1 173 ? -16.516 16.422 0.245 1 96.94 173 THR B O 1
ATOM 3348 N N . PHE B 1 174 ? -15.102 16.906 1.905 1 97.75 174 PHE B N 1
ATOM 3349 C CA . PHE B 1 174 ? -15.828 16.109 2.893 1 97.75 174 PHE B CA 1
ATOM 3350 C C . PHE B 1 174 ? -17.172 16.75 3.217 1 97.75 174 PHE B C 1
ATOM 3352 O O . PHE B 1 174 ? -18.156 16.047 3.443 1 97.75 174 PHE B O 1
ATOM 3359 N N . GLN B 1 175 ? -17.219 18 3.209 1 94.69 175 GLN B N 1
ATOM 3360 C CA . GLN B 1 175 ? -18.438 18.688 3.611 1 94.69 175 GLN B CA 1
ATOM 3361 C C . GLN B 1 175 ? -19.531 18.531 2.559 1 94.69 175 GLN B C 1
ATOM 3363 O O . GLN B 1 175 ? -20.703 18.812 2.826 1 94.69 175 GLN B O 1
ATOM 3368 N N . LYS B 1 176 ? -19.156 18.141 1.374 1 94.06 176 LYS B N 1
ATOM 3369 C CA . LYS B 1 176 ? -20.141 17.922 0.312 1 94.06 176 LYS B CA 1
ATOM 3370 C C . LYS B 1 176 ? -20.875 16.594 0.521 1 94.06 176 LYS B C 1
ATOM 3372 O O . LYS B 1 176 ? -21.953 16.391 -0.051 1 94.06 176 LYS B O 1
ATOM 3377 N N . ALA B 1 177 ? -20.281 15.688 1.266 1 91.69 177 ALA B N 1
ATOM 3378 C CA . ALA B 1 177 ? -20.906 14.383 1.497 1 91.69 177 ALA B CA 1
ATOM 3379 C C . ALA B 1 177 ? -21.984 14.469 2.566 1 91.69 177 ALA B C 1
ATOM 3381 O O . ALA B 1 177 ? -21.797 15.109 3.602 1 91.69 177 ALA B O 1
ATOM 3382 N N . ASP B 1 178 ? -23.078 13.836 2.273 1 91.12 178 ASP B N 1
ATOM 3383 C CA . ASP B 1 178 ? -24.125 13.758 3.283 1 91.12 178 ASP B CA 1
ATOM 3384 C C . ASP B 1 178 ? -23.641 13.008 4.523 1 91.12 178 ASP B C 1
ATOM 3386 O O . ASP B 1 178 ? -23.016 11.953 4.414 1 91.12 178 ASP B O 1
ATOM 3390 N N . ASP B 1 179 ? -23.906 13.547 5.668 1 94.19 179 ASP B N 1
ATOM 3391 C CA . ASP B 1 179 ? -23.547 12.93 6.945 1 94.19 179 ASP B CA 1
ATOM 3392 C C . ASP B 1 179 ? -22.062 12.625 7.02 1 94.19 179 ASP B C 1
ATOM 3394 O O . ASP B 1 179 ? -21.656 11.562 7.488 1 94.19 179 ASP B O 1
ATOM 3398 N N . TRP B 1 180 ? -21.266 13.516 6.426 1 94.25 180 TRP B N 1
ATOM 3399 C CA . TRP B 1 180 ? -19.828 13.297 6.32 1 94.25 180 TRP B CA 1
ATOM 3400 C C . TRP B 1 180 ? -19.219 13.023 7.691 1 94.25 180 TRP B C 1
ATOM 3402 O O . TRP B 1 180 ? -18.266 12.258 7.805 1 94.25 180 TRP B O 1
ATOM 3412 N N . LYS B 1 181 ? -19.781 13.547 8.797 1 93.19 181 LYS B N 1
ATOM 3413 C CA . LYS B 1 181 ? -19.25 13.336 10.141 1 93.19 181 LYS B CA 1
ATOM 3414 C C . LYS B 1 181 ? -19.281 11.852 10.516 1 93.19 181 LYS B C 1
ATOM 3416 O O . LYS B 1 181 ? -18.312 11.32 11.047 1 93.19 181 LYS B O 1
ATOM 3421 N N . THR B 1 182 ? -20.344 11.219 10.094 1 92.44 182 THR B N 1
ATOM 3422 C CA . THR B 1 182 ? -20.562 9.844 10.547 1 92.44 182 THR B CA 1
ATOM 3423 C C . THR B 1 182 ? -19.969 8.852 9.555 1 92.44 182 THR B C 1
ATOM 3425 O O . THR B 1 182 ? -19.547 7.758 9.938 1 92.44 182 THR B O 1
ATOM 3428 N N . VAL B 1 183 ? -19.828 9.266 8.352 1 94.62 183 VAL B N 1
ATOM 3429 C CA . VAL B 1 183 ? -19.516 8.242 7.367 1 94.62 183 VAL B CA 1
ATOM 3430 C C . VAL B 1 183 ? -18.062 8.367 6.934 1 94.62 183 VAL B C 1
ATOM 3432 O O . VAL B 1 183 ? -17.484 7.418 6.398 1 94.62 183 VAL B O 1
ATOM 3435 N N . CYS B 1 184 ? -17.375 9.484 7.141 1 97 184 CYS B N 1
ATOM 3436 C CA . CYS B 1 184 ? -16.078 9.695 6.527 1 97 184 CYS B CA 1
ATOM 3437 C C . CYS B 1 184 ? -14.961 9.523 7.551 1 97 184 CYS B C 1
ATOM 3439 O O . CYS B 1 184 ? -13.781 9.484 7.191 1 97 184 CYS B O 1
ATOM 3441 N N . PHE B 1 185 ? -15.312 9.383 8.82 1 96.75 185 PHE B N 1
ATOM 3442 C CA . PHE B 1 185 ? -14.281 9.352 9.844 1 96.75 185 PHE B CA 1
ATOM 3443 C C . PHE B 1 185 ? -14.484 8.172 10.797 1 96.75 185 PHE B C 1
ATOM 3445 O O . PHE B 1 185 ? -15.625 7.746 11.016 1 96.75 185 PHE B O 1
ATOM 3452 N N . THR B 1 186 ? -13.422 7.602 11.352 1 94.69 186 THR B N 1
ATOM 3453 C CA . THR B 1 186 ? -13.477 6.516 12.328 1 94.69 186 THR B CA 1
ATOM 3454 C C . THR B 1 186 ? -13.57 7.066 13.742 1 94.69 186 THR B C 1
ATOM 3456 O O . THR B 1 186 ? -14.391 6.605 14.539 1 94.69 186 THR B O 1
ATOM 3459 N N . ASP B 1 187 ? -12.766 8.148 14.031 1 93.75 187 ASP B N 1
ATOM 3460 C CA . ASP B 1 187 ? -12.688 8.711 15.375 1 93.75 187 ASP B CA 1
ATOM 3461 C C . ASP B 1 187 ? -12.906 10.219 15.352 1 93.75 187 ASP B C 1
ATOM 3463 O O . ASP B 1 187 ? -12.492 10.93 16.266 1 93.75 187 ASP B O 1
ATOM 3467 N N . GLY B 1 188 ? -13.43 10.703 14.234 1 96 188 GLY B N 1
ATOM 3468 C CA . GLY B 1 188 ? -13.68 12.125 14.055 1 96 188 GLY B CA 1
ATOM 3469 C C . GLY B 1 188 ? -12.539 12.852 13.375 1 96 188 GLY B C 1
ATOM 3470 O O . GLY B 1 188 ? -12.688 14 12.953 1 96 188 GLY B O 1
ATOM 3471 N N . ILE B 1 189 ? -11.383 12.203 13.289 1 96 189 ILE B N 1
ATOM 3472 C CA . ILE B 1 189 ? -10.203 12.812 12.695 1 96 189 ILE B CA 1
ATOM 3473 C C . ILE B 1 189 ? -9.703 11.953 11.539 1 96 189 ILE B C 1
ATOM 3475 O O . ILE B 1 189 ? -9.539 12.445 10.422 1 96 189 ILE B O 1
ATOM 3479 N N . HIS B 1 190 ? -9.523 10.641 11.812 1 96.75 190 HIS B N 1
ATOM 3480 C CA . HIS B 1 190 ? -8.953 9.734 10.82 1 96.75 190 HIS B CA 1
ATOM 3481 C C . HIS B 1 190 ? -10.039 9.156 9.922 1 96.75 190 HIS B C 1
ATOM 3483 O O . HIS B 1 190 ? -11.195 9.047 10.32 1 96.75 190 HIS B O 1
ATOM 3489 N N . LEU B 1 191 ? -9.664 8.797 8.789 1 97.5 191 LEU B N 1
ATOM 3490 C CA . LEU B 1 191 ? -10.609 8.539 7.707 1 97.5 191 LEU B CA 1
ATOM 3491 C C . LEU B 1 191 ? -11.172 7.125 7.797 1 97.5 191 LEU B C 1
ATOM 3493 O O . LEU B 1 191 ? -10.438 6.184 8.109 1 97.5 191 LEU B O 1
ATOM 3497 N N . SER B 1 192 ? -12.445 7.016 7.547 1 96.75 192 SER B N 1
ATOM 3498 C CA . SER B 1 192 ? -13.086 5.734 7.281 1 96.75 192 SER B CA 1
ATOM 3499 C C . SER B 1 192 ? -12.828 5.27 5.848 1 96.75 192 SER B C 1
ATOM 3501 O O . SER B 1 192 ? -12.203 5.984 5.062 1 96.75 192 SER B O 1
ATOM 3503 N N . ALA B 1 193 ? -13.32 4.059 5.52 1 96.69 193 ALA B N 1
ATOM 3504 C CA . ALA B 1 193 ? -13.227 3.578 4.141 1 96.69 193 ALA B CA 1
ATOM 3505 C C . ALA B 1 193 ? -13.922 4.539 3.178 1 96.69 193 ALA B C 1
ATOM 3507 O O . ALA B 1 193 ? -13.383 4.852 2.113 1 96.69 193 ALA B O 1
ATOM 3508 N N . GLN B 1 194 ? -15.078 4.992 3.592 1 96.88 194 GLN B N 1
ATOM 3509 C CA . GLN B 1 194 ? -15.812 5.922 2.74 1 96.88 194 GLN B CA 1
ATOM 3510 C C . GLN B 1 194 ? -15.055 7.234 2.576 1 96.88 194 GLN B C 1
ATOM 3512 O O . GLN B 1 194 ? -14.984 7.785 1.476 1 96.88 194 GLN B O 1
ATOM 3517 N N . GLY B 1 195 ? -14.547 7.785 3.666 1 97.69 195 GLY B N 1
ATOM 3518 C CA . GLY B 1 195 ? -13.711 8.969 3.562 1 97.69 195 GLY B CA 1
ATOM 3519 C C . GLY B 1 195 ? -12.508 8.766 2.656 1 97.69 195 GLY B C 1
ATOM 3520 O O . GLY B 1 195 ? -12.156 9.656 1.874 1 97.69 195 GLY B O 1
ATOM 3521 N N . SER B 1 196 ? -11.914 7.609 2.73 1 97.81 196 SER B N 1
ATOM 3522 C CA . SER B 1 196 ? -10.75 7.281 1.912 1 97.81 196 SER B CA 1
ATOM 3523 C C . SER B 1 196 ? -11.117 7.223 0.432 1 97.81 196 SER B C 1
ATOM 3525 O O . SER B 1 196 ? -10.328 7.641 -0.422 1 97.81 196 SER B O 1
ATOM 3527 N N . LYS B 1 197 ? -12.266 6.688 0.135 1 97.62 197 LYS B N 1
ATOM 3528 C CA . LYS B 1 197 ? -12.719 6.648 -1.252 1 97.62 197 LYS B CA 1
ATOM 3529 C C . LYS B 1 197 ? -12.852 8.055 -1.823 1 97.62 197 LYS B C 1
ATOM 3531 O O . LYS B 1 197 ? -12.5 8.305 -2.979 1 97.62 197 LYS B O 1
ATOM 3536 N N . LEU B 1 198 ? -13.359 8.977 -1.02 1 97.56 198 LEU B N 1
ATOM 3537 C CA . LEU B 1 198 ? -13.484 10.359 -1.457 1 97.56 198 LEU B CA 1
ATOM 3538 C C . LEU B 1 198 ? -12.117 10.969 -1.74 1 97.56 198 LEU B C 1
ATOM 3540 O O . LEU B 1 198 ? -11.938 11.648 -2.756 1 97.56 198 LEU B O 1
ATOM 3544 N N . VAL B 1 199 ? -11.18 10.727 -0.854 1 98.5 199 VAL B N 1
ATOM 3545 C CA . VAL B 1 199 ? -9.836 11.273 -1.013 1 98.5 199 VAL B CA 1
ATOM 3546 C C . VAL B 1 199 ? -9.195 10.711 -2.283 1 98.5 199 VAL B C 1
ATOM 3548 O O . VAL B 1 199 ? -8.664 11.469 -3.1 1 98.5 199 VAL B O 1
ATOM 3551 N N . ALA B 1 200 ? -9.258 9.375 -2.48 1 98.5 200 ALA B N 1
ATOM 3552 C CA . ALA B 1 200 ? -8.68 8.742 -3.66 1 98.5 200 ALA B CA 1
ATOM 3553 C C . ALA B 1 200 ? -9.305 9.281 -4.941 1 98.5 200 ALA B C 1
ATOM 3555 O O . ALA B 1 200 ? -8.594 9.594 -5.902 1 98.5 200 ALA B O 1
ATOM 3556 N N . ALA B 1 201 ? -10.594 9.406 -4.91 1 98 201 ALA B N 1
ATOM 3557 C CA . ALA B 1 201 ? -11.312 9.914 -6.082 1 98 201 ALA B CA 1
ATOM 3558 C C . ALA B 1 201 ? -10.859 11.32 -6.434 1 98 201 ALA B C 1
ATOM 3560 O O . ALA B 1 201 ? -10.648 11.641 -7.605 1 98 201 ALA B O 1
ATOM 3561 N N . GLU B 1 202 ? -10.734 12.172 -5.453 1 98.31 202 GLU B N 1
ATOM 3562 C CA . GLU B 1 202 ? -10.344 13.555 -5.695 1 98.31 202 GLU B CA 1
ATOM 3563 C C . GLU B 1 202 ? -8.898 13.648 -6.168 1 98.31 202 GLU B C 1
ATOM 3565 O O . GLU B 1 202 ? -8.57 14.469 -7.023 1 98.31 202 GLU B O 1
ATOM 3570 N N . ILE B 1 203 ? -8.016 12.852 -5.594 1 98.75 203 ILE B N 1
ATOM 3571 C CA . ILE B 1 203 ? -6.637 12.82 -6.055 1 98.75 203 ILE B CA 1
ATOM 3572 C C . ILE B 1 203 ? -6.59 12.43 -7.527 1 98.75 203 ILE B C 1
ATOM 3574 O O . ILE B 1 203 ? -5.926 13.078 -8.336 1 98.75 203 ILE B O 1
ATOM 3578 N N . LEU B 1 204 ? -7.293 11.375 -7.867 1 98.25 204 LEU B N 1
ATOM 3579 C CA . LEU B 1 204 ? -7.289 10.883 -9.242 1 98.25 204 LEU B CA 1
ATOM 3580 C C . LEU B 1 204 ? -7.906 11.914 -10.188 1 98.25 204 LEU B C 1
ATOM 3582 O O . LEU B 1 204 ? -7.449 12.07 -11.32 1 98.25 204 LEU B O 1
ATOM 3586 N N . ARG B 1 205 ? -8.938 12.578 -9.727 1 97.69 205 ARG B N 1
ATOM 3587 C CA . ARG B 1 205 ? -9.539 13.641 -10.531 1 97.69 205 ARG B CA 1
ATOM 3588 C C . ARG B 1 205 ? -8.531 14.75 -10.805 1 97.69 205 ARG B C 1
ATOM 3590 O O . ARG B 1 205 ? -8.383 15.203 -11.945 1 97.69 205 ARG B O 1
ATOM 3597 N N . VAL B 1 206 ? -7.848 15.211 -9.766 1 98.38 206 VAL B N 1
ATOM 3598 C CA . VAL B 1 206 ? -6.867 16.281 -9.891 1 98.38 206 VAL B CA 1
ATOM 3599 C C . VAL B 1 206 ? -5.762 15.867 -10.859 1 98.38 206 VAL B C 1
ATOM 3601 O O . VAL B 1 206 ? -5.34 16.656 -11.711 1 98.38 206 VAL B O 1
ATOM 3604 N N . ILE B 1 207 ? -5.301 14.633 -10.766 1 98.38 207 ILE B N 1
ATOM 3605 C CA . ILE B 1 207 ? -4.27 14.125 -11.664 1 98.38 207 ILE B CA 1
ATOM 3606 C C . ILE B 1 207 ? -4.777 14.156 -13.102 1 98.38 207 ILE B C 1
ATOM 3608 O O . ILE B 1 207 ? -4.062 14.578 -14.008 1 98.38 207 ILE B O 1
ATOM 3612 N N . LYS B 1 208 ? -5.926 13.695 -13.281 1 97.12 208 LYS B N 1
ATOM 3613 C CA . LYS B 1 208 ? -6.527 13.656 -14.609 1 97.12 208 LYS B CA 1
ATOM 3614 C C . LYS B 1 208 ? -6.637 15.062 -15.203 1 97.12 208 LYS B C 1
ATOM 3616 O O . LYS B 1 208 ? -6.336 15.266 -16.375 1 97.12 208 LYS B O 1
ATOM 3621 N N . GLU B 1 209 ? -6.992 16.031 -14.375 1 97.31 209 GLU B N 1
ATOM 3622 C CA . GLU B 1 209 ? -7.266 17.391 -14.844 1 97.31 209 GLU B CA 1
ATOM 3623 C C . GLU B 1 209 ? -5.977 18.203 -14.961 1 97.31 209 GLU B C 1
ATOM 3625 O O . GLU B 1 209 ? -5.945 19.219 -15.641 1 97.31 209 GLU B O 1
ATOM 3630 N N . ALA B 1 210 ? -4.832 17.969 -14.141 1 95.75 210 ALA B N 1
ATOM 3631 C CA . ALA B 1 210 ? -3.58 18.719 -14.117 1 95.75 210 ALA B CA 1
ATOM 3632 C C . ALA B 1 210 ? -2.941 18.766 -15.5 1 95.75 210 ALA B C 1
ATOM 3634 O O . ALA B 1 210 ? -2.131 19.641 -15.789 1 95.75 210 ALA B O 1
ATOM 3635 N N . GLU B 1 211 ? -3.234 18.125 -16.609 1 87 211 GLU B N 1
ATOM 3636 C CA . GLU B 1 211 ? -2.709 18.062 -17.969 1 87 211 GLU B CA 1
ATOM 3637 C C . GLU B 1 211 ? -1.185 18 -17.969 1 87 211 GLU B C 1
ATOM 3639 O O . GLU B 1 211 ? -0.526 18.75 -18.688 1 87 211 GLU B O 1
ATOM 3644 N N . TRP B 1 212 ? -0.635 17.312 -17.047 1 96.56 212 TRP B N 1
ATOM 3645 C CA . TRP B 1 212 ? 0.803 17.062 -17.016 1 96.56 212 TRP B CA 1
ATOM 3646 C C . TRP B 1 212 ? 1.249 16.266 -18.234 1 96.56 212 TRP B C 1
ATOM 3648 O O . TRP B 1 212 ? 0.479 15.469 -18.781 1 96.56 212 TRP B O 1
ATOM 3658 N N . ASN B 1 213 ? 2.516 16.578 -18.656 1 94.06 213 ASN B N 1
ATOM 3659 C CA . ASN B 1 213 ? 3.125 15.82 -19.734 1 94.06 213 ASN B CA 1
ATOM 3660 C C . ASN B 1 213 ? 4.441 15.188 -19.312 1 94.06 213 ASN B C 1
ATOM 3662 O O . ASN B 1 213 ? 5.438 15.883 -19.109 1 94.06 213 ASN B O 1
ATOM 3666 N N . PRO B 1 214 ? 4.492 14 -19.25 1 94.38 214 PRO B N 1
ATOM 3667 C CA . PRO B 1 214 ? 3.428 13.016 -19.469 1 94.38 214 PRO B CA 1
ATOM 3668 C C . PRO B 1 214 ? 2.379 13.016 -18.359 1 94.38 214 PRO B C 1
ATOM 3670 O O . PRO B 1 214 ? 2.662 13.445 -17.234 1 94.38 214 PRO B O 1
ATOM 3673 N N . SER B 1 215 ? 1.188 12.492 -18.734 1 96.38 215 SER B N 1
ATOM 3674 C CA . SER B 1 215 ? 0.136 12.336 -17.734 1 96.38 215 SER B CA 1
ATOM 3675 C C . SER B 1 215 ? 0.506 11.266 -16.703 1 96.38 215 SER B C 1
ATOM 3677 O O . SER B 1 215 ? 1.105 10.25 -17.047 1 96.38 215 SER B O 1
ATOM 3679 N N . LEU B 1 216 ? 0.098 11.508 -15.484 1 98.12 216 LEU B N 1
ATOM 3680 C CA . LEU B 1 216 ? 0.323 10.531 -14.43 1 98.12 216 LEU B CA 1
ATOM 3681 C C . LEU B 1 216 ? -0.976 9.828 -14.055 1 98.12 216 LEU B C 1
ATOM 3683 O O . LEU B 1 216 ? -1.026 9.102 -13.062 1 98.12 216 LEU B O 1
ATOM 3687 N N . HIS B 1 217 ? -2.047 10.133 -14.812 1 98 217 HIS B N 1
ATOM 3688 C CA . HIS B 1 217 ? -3.254 9.336 -14.625 1 98 217 HIS B CA 1
ATOM 3689 C C . HIS B 1 217 ? -3.031 7.887 -15.047 1 98 217 HIS B C 1
ATOM 3691 O O . HIS B 1 217 ? -2.428 7.629 -16.094 1 98 217 HIS B O 1
ATOM 3697 N N . TRP B 1 218 ? -3.516 6.973 -14.266 1 97.38 218 TRP B N 1
ATOM 3698 C CA . TRP B 1 218 ? -3.164 5.566 -14.43 1 97.38 218 TRP B CA 1
ATOM 3699 C C . TRP B 1 218 ? -3.555 5.062 -15.812 1 97.38 218 TRP B C 1
ATOM 3701 O O . TRP B 1 218 ? -2.846 4.242 -16.406 1 97.38 218 TRP B O 1
ATOM 3711 N N . LYS B 1 219 ? -4.59 5.539 -16.375 1 95.56 219 LYS B N 1
ATOM 3712 C CA . LYS B 1 219 ? -5.059 5.086 -17.688 1 95.56 219 LYS B CA 1
ATOM 3713 C C . LYS B 1 219 ? -4.09 5.504 -18.797 1 95.56 219 LYS B C 1
ATOM 3715 O O . LYS B 1 219 ? -4.09 4.918 -19.875 1 95.56 219 LYS B O 1
ATOM 3720 N N . SER B 1 220 ? -3.34 6.539 -18.562 1 96.31 220 SER B N 1
ATOM 3721 C CA . SER B 1 220 ? -2.436 7.074 -19.562 1 96.31 220 SER B CA 1
ATOM 3722 C C . SER B 1 220 ? -1.032 6.496 -19.422 1 96.31 220 SER B C 1
ATOM 3724 O O . SER B 1 220 ? -0.18 6.688 -20.297 1 96.31 220 SER B O 1
ATOM 3726 N N . MET B 1 221 ? -0.773 5.828 -18.359 1 97.06 221 MET B N 1
ATOM 3727 C CA . MET B 1 221 ? 0.56 5.293 -18.094 1 97.06 221 MET B CA 1
ATOM 3728 C C . MET B 1 221 ? 0.725 3.912 -18.719 1 97.06 221 MET B C 1
ATOM 3730 O O . MET B 1 221 ? -0.234 3.141 -18.797 1 97.06 221 MET B O 1
ATOM 3734 N N . PRO B 1 222 ? 1.903 3.605 -19.156 1 96.69 222 PRO B N 1
ATOM 3735 C CA . PRO B 1 222 ? 2.117 2.256 -19.672 1 96.69 222 PRO B CA 1
ATOM 3736 C C . PRO B 1 222 ? 1.948 1.173 -18.609 1 96.69 222 PRO B C 1
ATOM 3738 O O . PRO B 1 222 ? 2.33 1.37 -17.453 1 96.69 222 PRO B O 1
ATOM 3741 N N . THR B 1 223 ? 1.371 0.033 -19.016 1 97.38 223 THR B N 1
ATOM 3742 C CA . THR B 1 223 ? 1.22 -1.136 -18.156 1 97.38 223 THR B CA 1
ATOM 3743 C C . THR B 1 223 ? 2.428 -2.059 -18.281 1 97.38 223 THR B C 1
ATOM 3745 O O . THR B 1 223 ? 2.809 -2.447 -19.391 1 97.38 223 THR B O 1
ATOM 3748 N N . GLU B 1 224 ? 3.082 -2.322 -17.203 1 97.69 224 GLU B N 1
ATOM 3749 C CA . GLU B 1 224 ? 4.223 -3.23 -17.188 1 97.69 224 GLU B CA 1
ATOM 3750 C C . GLU B 1 224 ? 3.83 -4.625 -17.656 1 97.69 224 GLU B C 1
ATOM 3752 O O . GLU B 1 224 ? 2.838 -5.188 -17.188 1 97.69 224 GLU B O 1
ATOM 3757 N N . PHE B 1 225 ? 4.582 -5.148 -18.641 1 97.69 225 PHE B N 1
ATOM 3758 C CA . PHE B 1 225 ? 4.395 -6.48 -19.203 1 97.69 225 PHE B CA 1
ATOM 3759 C C . PHE B 1 225 ? 2.99 -6.633 -19.766 1 97.69 225 PHE B C 1
ATOM 3761 O O . PHE B 1 225 ? 2.283 -7.586 -19.438 1 97.69 225 PHE B O 1
ATOM 3768 N N . ALA B 1 226 ? 2.598 -5.805 -20.688 1 96.75 226 ALA B N 1
ATOM 3769 C CA . ALA B 1 226 ? 1.231 -5.723 -21.188 1 96.75 226 ALA B CA 1
ATOM 3770 C C . ALA B 1 226 ? 1.052 -6.598 -22.422 1 96.75 226 ALA B C 1
ATOM 3772 O O . ALA B 1 226 ? -0.028 -6.629 -23.016 1 96.75 226 ALA B O 1
ATOM 3773 N N . GLU B 1 227 ? 2.064 -7.316 -22.812 1 97.12 227 GLU B N 1
ATOM 3774 C CA . GLU B 1 227 ? 1.986 -8.102 -24.031 1 97.12 227 GLU B CA 1
ATOM 3775 C C . GLU B 1 227 ? 1.123 -9.344 -23.844 1 97.12 227 GLU B C 1
ATOM 3777 O O . GLU B 1 227 ? 1.037 -9.883 -22.734 1 97.12 227 GLU B O 1
ATOM 3782 N N . ASP B 1 228 ? 0.552 -9.82 -24.906 1 97.31 228 ASP B N 1
ATOM 3783 C CA . ASP B 1 228 ? -0.215 -11.062 -24.891 1 97.31 228 ASP B CA 1
ATOM 3784 C C . ASP B 1 228 ? 0.681 -12.258 -24.578 1 97.31 228 ASP B C 1
ATOM 3786 O O . ASP B 1 228 ? 1.883 -12.227 -24.859 1 97.31 228 ASP B O 1
ATOM 3790 N N . SER B 1 229 ? 0.091 -13.188 -24.016 1 97.81 229 SER B N 1
ATOM 3791 C CA . SER B 1 229 ? 0.799 -14.414 -23.672 1 97.81 229 SER B CA 1
ATOM 3792 C C . SER B 1 229 ? -0.052 -15.648 -23.969 1 97.81 229 SER B C 1
ATOM 3794 O O . SER B 1 229 ? -1.271 -15.625 -23.781 1 97.81 229 SER B O 1
ATOM 3796 N N . PRO B 1 230 ? 0.6 -16.703 -24.438 1 97.56 230 PRO B N 1
ATOM 3797 C CA . PRO B 1 230 ? -0.152 -17.953 -24.578 1 97.56 230 PRO B CA 1
ATOM 3798 C C . PRO B 1 230 ? -0.634 -18.516 -23.25 1 97.56 230 PRO B C 1
ATOM 3800 O O . PRO B 1 230 ? -1.449 -19.438 -23.219 1 97.56 230 PRO B O 1
ATOM 3803 N N . TYR B 1 231 ? -0.128 -17.922 -22.125 1 98.06 231 TYR B N 1
ATOM 3804 C CA . TYR B 1 231 ? -0.483 -18.391 -20.797 1 98.06 231 TYR B CA 1
ATOM 3805 C C . TYR B 1 231 ? -1.708 -17.656 -20.266 1 98.06 231 TYR B C 1
ATOM 3807 O O . TYR B 1 231 ? -2.217 -17.984 -19.188 1 98.06 231 TYR B O 1
ATOM 3815 N N . ASP B 1 232 ? -2.172 -16.594 -21.016 1 97.94 232 ASP B N 1
ATOM 3816 C CA . ASP B 1 232 ? -3.363 -15.875 -20.578 1 97.94 232 ASP B CA 1
ATOM 3817 C C . ASP B 1 232 ? -4.598 -16.766 -20.641 1 97.94 232 ASP B C 1
ATOM 3819 O O . ASP B 1 232 ? -4.559 -17.859 -21.203 1 97.94 232 ASP B O 1
ATOM 3823 N N . LEU B 1 233 ? -5.695 -16.344 -20 1 96.62 233 LEU B N 1
ATOM 3824 C CA . LEU B 1 233 ? -6.953 -17.078 -20.047 1 96.62 233 LEU B CA 1
ATOM 3825 C C . LEU B 1 233 ? -7.422 -17.281 -21.484 1 96.62 233 LEU B C 1
ATOM 3827 O O . LEU B 1 233 ? -7.227 -16.406 -22.328 1 96.62 233 LEU B O 1
ATOM 3831 N N . VAL B 1 234 ? -8.062 -18.375 -21.641 1 97.31 234 VAL B N 1
ATOM 3832 C CA . VAL B 1 234 ? -8.484 -18.734 -22.984 1 97.31 234 VAL B CA 1
ATOM 3833 C C . VAL B 1 234 ? -9.836 -18.094 -23.297 1 97.31 234 VAL B C 1
ATOM 3835 O O . VAL B 1 234 ? -10.734 -18.094 -22.453 1 97.31 234 VAL B O 1
ATOM 3838 N N . SER B 1 235 ? -9.953 -17.562 -24.469 1 97.31 235 SER B N 1
ATOM 3839 C CA . SER B 1 235 ? -11.211 -16.953 -24.906 1 97.31 235 SER B CA 1
ATOM 3840 C C . SER B 1 235 ? -12.328 -17.984 -25 1 97.31 235 SER B C 1
ATOM 3842 O O . SER B 1 235 ? -12.062 -19.188 -25.047 1 97.31 235 SER B O 1
ATOM 3844 N N . ALA B 1 236 ? -13.539 -17.547 -25.047 1 96 236 ALA B N 1
ATOM 3845 C CA . ALA B 1 236 ? -14.727 -18.406 -25.062 1 96 236 ALA B CA 1
ATOM 3846 C C . ALA B 1 236 ? -14.703 -19.344 -26.25 1 96 236 ALA B C 1
ATOM 3848 O O . ALA B 1 236 ? -15.156 -20.484 -26.156 1 96 236 ALA B O 1
ATOM 3849 N N . ASP B 1 237 ? -14.219 -18.891 -27.312 1 95.75 237 ASP B N 1
ATOM 3850 C CA . ASP B 1 237 ? -14.227 -19.703 -28.531 1 95.75 237 ASP B CA 1
ATOM 3851 C C . ASP B 1 237 ? -13.031 -20.656 -28.562 1 95.75 237 ASP B C 1
ATOM 3853 O O . ASP B 1 237 ? -12.891 -21.453 -29.484 1 95.75 237 ASP B O 1
ATOM 3857 N N . GLY B 1 238 ? -12.086 -20.516 -27.641 1 95.62 238 GLY B N 1
ATOM 3858 C CA . GLY B 1 238 ? -10.977 -21.438 -27.484 1 95.62 238 GLY B CA 1
ATOM 3859 C C . GLY B 1 238 ? -9.852 -21.188 -28.469 1 95.62 238 GLY B C 1
ATOM 3860 O O . GLY B 1 238 ? -8.914 -21.984 -28.547 1 95.62 238 GLY B O 1
ATOM 3861 N N . LYS B 1 239 ? -9.867 -20.078 -29.203 1 96.38 239 LYS B N 1
ATOM 3862 C CA . LYS B 1 239 ? -8.961 -19.922 -30.344 1 96.38 239 LYS B CA 1
ATOM 3863 C C . LYS B 1 239 ? -7.793 -19 -29.984 1 96.38 239 LYS B C 1
ATOM 3865 O O . LYS B 1 239 ? -6.773 -19 -30.688 1 96.38 239 LYS B O 1
ATOM 3870 N N . GLN B 1 240 ? -7.961 -18.188 -28.953 1 97 240 GLN B N 1
ATOM 3871 C CA . GLN B 1 240 ? -6.93 -17.234 -28.547 1 97 240 GLN B CA 1
ATOM 3872 C C . GLN B 1 240 ? -6.977 -16.984 -27.047 1 97 240 GLN B C 1
ATOM 3874 O O . GLN B 1 240 ? -7.816 -17.562 -26.344 1 97 240 GLN B O 1
ATOM 3879 N N . THR B 1 241 ? -6.062 -16.281 -26.578 1 97.69 241 THR B N 1
ATOM 3880 C CA . THR B 1 241 ? -6.059 -15.906 -25.172 1 97.69 241 THR B CA 1
ATOM 3881 C C . THR B 1 241 ? -6.508 -14.461 -24.984 1 97.69 241 THR B C 1
ATOM 3883 O O . THR B 1 241 ? -6.562 -13.695 -25.953 1 97.69 241 THR B O 1
ATOM 3886 N N . VAL B 1 242 ? -6.91 -14.148 -23.797 1 96.94 242 VAL B N 1
ATOM 3887 C CA . VAL B 1 242 ? -7.379 -12.812 -23.438 1 96.94 242 VAL B CA 1
ATOM 3888 C C . VAL B 1 242 ? -6.453 -12.211 -22.375 1 96.94 242 VAL B C 1
ATOM 3890 O O . VAL B 1 242 ? -6.328 -12.742 -21.281 1 96.94 242 VAL B O 1
ATOM 3893 N N . ASN B 1 243 ? -5.801 -11.117 -22.734 1 96.94 243 ASN B N 1
ATOM 3894 C CA . ASN B 1 243 ? -4.879 -10.414 -21.859 1 96.94 243 ASN B CA 1
ATOM 3895 C C . ASN B 1 243 ? -5.621 -9.633 -20.781 1 96.94 243 ASN B C 1
ATOM 3897 O O . ASN B 1 243 ? -6.438 -8.758 -21.094 1 96.94 243 ASN B O 1
ATOM 3901 N N . SER B 1 244 ? -5.328 -9.906 -19.531 1 95.31 244 SER B N 1
ATOM 3902 C CA . SER B 1 244 ? -6.07 -9.32 -18.422 1 95.31 244 SER B CA 1
ATOM 3903 C C . SER B 1 244 ? -5.285 -8.188 -17.781 1 95.31 244 SER B C 1
ATOM 3905 O O . SER B 1 244 ? -5.664 -7.695 -16.703 1 95.31 244 SER B O 1
ATOM 3907 N N . SER B 1 245 ? -4.172 -7.691 -18.344 1 96.56 245 SER B N 1
ATOM 3908 C CA . SER B 1 245 ? -3.258 -6.75 -17.719 1 96.56 245 SER B CA 1
ATOM 3909 C C . SER B 1 245 ? -3.943 -5.418 -17.438 1 96.56 245 SER B C 1
ATOM 3911 O O . SER B 1 245 ? -3.543 -4.688 -16.516 1 96.56 245 SER B O 1
ATOM 3913 N N . GLU B 1 246 ? -5.098 -5.141 -18.109 1 94.12 246 GLU B N 1
ATOM 3914 C CA . GLU B 1 246 ? -5.746 -3.84 -17.969 1 94.12 246 GLU B CA 1
ATOM 3915 C C . GLU B 1 246 ? -7.141 -3.979 -17.375 1 94.12 246 GLU B C 1
ATOM 3917 O O . GLU B 1 246 ? -7.934 -3.033 -17.406 1 94.12 246 GLU B O 1
ATOM 3922 N N . TRP B 1 247 ? -7.453 -5.18 -16.844 1 92.88 247 TRP B N 1
ATOM 3923 C CA . TRP B 1 247 ? -8.781 -5.406 -16.281 1 92.88 247 TRP B CA 1
ATOM 3924 C C . TRP B 1 247 ? -8.984 -4.613 -15 1 92.88 247 TRP B C 1
ATOM 3926 O O . TRP B 1 247 ? -8.07 -4.523 -14.172 1 92.88 247 TRP B O 1
ATOM 3936 N N . THR B 1 248 ? -10.234 -4.039 -14.852 1 92.44 248 THR B N 1
ATOM 3937 C CA . THR B 1 248 ? -10.555 -3.25 -13.672 1 92.44 248 THR B CA 1
ATOM 3938 C C . THR B 1 248 ? -11.836 -3.752 -13.016 1 92.44 248 THR B C 1
ATOM 3940 O O . THR B 1 248 ? -12.32 -3.158 -12.047 1 92.44 248 THR B O 1
ATOM 3943 N N . TYR B 1 249 ? -12.5 -4.777 -13.484 1 86.81 249 TYR B N 1
ATOM 3944 C CA . TYR B 1 249 ? -13.828 -5.156 -13.039 1 86.81 249 TYR B CA 1
ATOM 3945 C C . TYR B 1 249 ? -13.781 -5.758 -11.633 1 86.81 249 TYR B C 1
ATOM 3947 O O . TYR B 1 249 ? -14.82 -5.945 -11 1 86.81 249 TYR B O 1
ATOM 3955 N N . PHE B 1 250 ? -12.648 -6 -11.062 1 86.25 250 PHE B N 1
ATOM 3956 C CA . PHE B 1 250 ? -12.531 -6.562 -9.719 1 86.25 250 PHE B CA 1
ATOM 3957 C C . PHE B 1 250 ? -12.453 -5.457 -8.68 1 86.25 250 PHE B C 1
ATOM 3959 O O . PHE B 1 250 ? -12.492 -5.727 -7.473 1 86.25 250 PHE B O 1
ATOM 3966 N N . TRP B 1 251 ? -12.414 -4.219 -9.18 1 91.5 251 TRP B N 1
ATOM 3967 C CA . TRP B 1 251 ? -12.344 -3.1 -8.25 1 91.5 251 TRP B CA 1
ATOM 3968 C C . TRP B 1 251 ? -13.688 -2.877 -7.566 1 91.5 251 TRP B C 1
ATOM 3970 O O . TRP B 1 251 ? -14.742 -3.088 -8.172 1 91.5 251 TRP B O 1
ATOM 3980 N N . GLU B 1 252 ? -13.648 -2.516 -6.352 1 88.69 252 GLU B N 1
ATOM 3981 C CA . GLU B 1 252 ? -14.883 -2.193 -5.629 1 88.69 252 GLU B CA 1
ATOM 3982 C C . GLU B 1 252 ? -15.562 -0.966 -6.227 1 88.69 252 GLU B C 1
ATOM 3984 O O . GLU B 1 252 ? -16.797 -0.853 -6.191 1 88.69 252 GLU B O 1
ATOM 3989 N N . GLU B 1 253 ? -14.742 -0.031 -6.676 1 91.44 253 GLU B N 1
ATOM 3990 C CA . GLU B 1 253 ? -15.172 1.195 -7.34 1 91.44 253 GLU B CA 1
ATOM 3991 C C . GLU B 1 253 ? -14.391 1.428 -8.633 1 91.44 253 GLU B C 1
ATOM 3993 O O . GLU B 1 253 ? -13.242 1.001 -8.75 1 91.44 253 GLU B O 1
ATOM 3998 N N . GLN B 1 254 ? -15.016 1.997 -9.531 1 92.5 254 GLN B N 1
ATOM 3999 C CA . GLN B 1 254 ? -14.297 2.395 -10.734 1 92.5 254 GLN B CA 1
ATOM 4000 C C . GLN B 1 254 ? -13.625 3.752 -10.547 1 92.5 254 GLN B C 1
ATOM 4002 O O . GLN B 1 254 ? -14.188 4.652 -9.93 1 92.5 254 GLN B O 1
ATOM 4007 N N . TRP B 1 255 ? -12.469 3.855 -10.961 1 92.81 255 TRP B N 1
ATOM 4008 C CA . TRP B 1 255 ? -11.664 5.035 -10.68 1 92.81 255 TRP B CA 1
ATOM 4009 C C . TRP B 1 255 ? -11.281 5.754 -11.969 1 92.81 255 TRP B C 1
ATOM 4011 O O . TRP B 1 255 ? -10.312 6.516 -12 1 92.81 255 TRP B O 1
ATOM 4021 N N . ASP B 1 256 ? -12.055 5.645 -13.047 1 86.56 256 ASP B N 1
ATOM 4022 C CA . ASP B 1 256 ? -11.773 6.273 -14.328 1 86.56 256 ASP B CA 1
ATOM 4023 C C . ASP B 1 256 ? -12.117 7.762 -14.305 1 86.56 256 ASP B C 1
ATOM 4025 O O . ASP B 1 256 ? -13.102 8.164 -13.672 1 86.56 256 ASP B O 1
#

Foldseek 3Di:
DDDDDAAEEEEAEEPLQVCQCPQLHLLVVVCVLQPQHYHYHGHYHYQAALVNCLVCLCVVAPLPDPDHHLEYEYEHQQQCLWDADPVNDGHHNDLVRRLVSVLSSVVVSCNSDVRYAYEYEAQAFFPQVLLQVPDDPVDDRTGGHRVSSVSRLVSVVVSCVVVVHHYDSNHVLQVVDVVSQPQAADRRHHGHSVVRVSVNLSVLVSQVVVPHVVGPRSVSGDRHPQDDDQPAPADPVRPGHDGCSNPDVPPPDDRD/DPDDDAAEEEEAEEPLQVCQCPQLHLLVVVCVLQPQHYHYHGHYHYQAALVNCLVCLCVVAPLPDPDHHLEYEYEHQQQCLWDADPVNDGRHDDLVRRLVSVLSSVVVSCNSDVRYAYEYEAQAFFPQVLLQVPDDPVDDRTGGHRVSSVSRLVSVVVSCVVVVHHYDSNHVLQVVDVVSNPQAADRRHHGHSVVRVSVNLSVLVSQVVVPDVVGPRSVSGDRHPQDDDQPAPADPVRPGHDGCSNPDVPPPDDRD

Radius of gyration: 23.25 Å; Cα contacts (8 Å, |Δi|>4): 1083; chains: 2; bounding box: 47×64×63 Å

Nearest PDB structures (foldseek):
  3mil-assembly1_B  TM=8.412E-01  e=4.606E-21  Saccharomyces cerevisiae
  1yzf-assembly1_A  TM=8.329E-01  e=5.291E-11  Enterococcus faecalis V583
  7bxd-assembly1_A  TM=6.924E-01  e=4.200E-10  Collinsella aerofaciens ATCC 25986
  3dc7-assembly1_C  TM=6.991E-01  e=4.373E-08  Lactiplantibacillus plantarum
  4hyq-assembly1_A  TM=6.511E-01  e=1.271E-07  Streptomyces albidoflavus